Protein AF-A0A7J3BF20-F1 (afdb_monomer)

Foldseek 3Di:
DDDDDDDDDDDDDDDDDDDDDDDDDDDDDDDDDDDDDDDDDPPDPDPPDPPDDDDPALPDDPVCVVPPDGDDPVRLVVQAPAVLQLVLLVLLLLLLLLLLLQCCVLVVDPLVLSLLLNVQSVVSVVDRRDPDSDRHSNSVSLVSSCVSHNCVSSVSSCVLAAVLLSVLQSLLLVLLVLLLVLLVLLLLLLLLLLVVLLVFLPQWFFDDDPNDGAAIFIPSLVSNVLNVLSLVLSVLSLVLSLVSLAHLTQLHQAQGDPPDTDSVSSSQLQLRPYHDPGSLCSRLDPVSLLSSLVSLLSNLQSLLVVLVVQQVCCDPVNVFKDFDPVQWDADPVDRPDTHNVLSVVSNVLNVVSVVLSVVQVVLSPPDDTGDDSSCVCSSVSSVVSSVSSSSSSVSSSCRSVVMDGPSVSRQVVVQLDQNLLQVQLVLCCVVVVDDSVVSSQLSVQLSVVQVVVSHYPLPDQLVRNQVSSCVSPPPDGDDSVSSNVSNVCSGSSNVLCPQPPQSGRRSVNSVVVSVVSVVSSVVSNVSSVVSVVSSVVSNVVSVVSSCVSNVVD

Sequence (553 aa):
MRSGHLQPDRQSGNQHRRYAQQPYGHHHCGQHGRRCEGFHRIDELGFRSPERRGAEGVKDGIYRSRLGKGLERESAEFISSLQVDKELLRYEIESSKAHTVMLASQGIISRKQASALLKALSEVEGRPVPAEGFEDVHEYVESVVTRSTSEDIGGRLHTARSRNDQVATITRMACRDRLLRLCELNLNLSKLLIGLSKKHARTPLLAYTHLQRGQVQTLGHHLQSYAQPLLRDAQRLIQCYDMTNRSPLGASAIAGSTVEVDRRMTARLLGFDKVLLNCEDSVESRDFAAEAIFVQTLMLTELSRVAEDLILWSTSEFGYFELPDSLASPSSAMPHKKNPDVLELVRAAAPSQMAKLVHVLSILKALPSGYNRDLQPIKEVLYRSFDTSEQVLHIMIRCFSEGVFNEAEMRRKLESSEVFALPLAEWLVRMKDIPFRKAHAIAGRISAKLASKSASLSSLNPAQLADLIAETRPGFSIEPTQARELSSALNCDSVLQSTLTEGGPSAAEVLRTSRHLQLEANQLLTQSRVRRAHLNRAARALNKELKALVDVG

Radius of gyration: 34.22 Å; Cα contacts (8 Å, |Δi|>4): 716; chains: 1; bounding box: 85×78×102 Å

pLDDT: mean 87.58, std 20.62, range [26.16, 98.88]

Solvent-accessible surface area (backbone atoms only — not comparable to full-atom values): 30751 Å² total; per-residue (Å²): 132,85,89,82,88,84,83,85,90,82,88,87,84,90,82,91,82,85,86,76,88,82,80,92,77,89,79,91,80,84,89,82,91,76,89,78,86,84,83,85,80,95,80,82,78,87,76,73,74,78,77,87,68,81,85,74,61,64,78,72,54,89,87,46,75,87,53,97,63,60,68,54,67,70,60,48,62,70,72,36,44,33,84,62,33,57,81,41,45,71,41,51,46,52,52,50,50,34,47,43,54,42,36,35,74,62,63,76,37,52,55,56,51,36,22,49,52,51,54,26,50,54,53,53,76,77,49,83,79,71,92,67,94,47,51,32,48,67,57,46,51,52,54,50,27,24,72,68,62,32,66,80,56,32,57,53,74,48,64,56,51,30,70,42,5,49,55,41,32,33,51,32,54,53,49,36,54,49,34,50,51,48,30,52,50,45,46,51,41,27,50,50,32,40,52,50,15,56,76,25,18,76,40,52,26,65,34,68,54,96,88,36,87,51,38,82,34,13,47,8,35,55,33,44,67,60,22,52,57,41,52,54,43,35,53,48,35,54,53,45,30,68,66,27,38,45,24,16,49,56,10,10,68,38,85,36,51,95,58,86,71,61,45,66,57,35,17,46,35,71,41,24,84,38,63,49,87,50,27,36,58,22,31,43,66,54,63,55,54,49,50,50,38,44,53,50,27,55,48,33,46,54,49,19,54,53,26,51,53,50,52,53,22,49,32,89,90,56,44,34,33,45,76,39,74,96,56,41,42,75,45,98,87,42,89,86,43,76,37,58,56,58,38,55,50,40,35,54,46,20,63,56,38,44,50,50,37,53,49,46,51,57,58,62,54,87,61,71,90,46,73,58,78,77,59,59,64,48,58,53,54,49,52,57,46,50,55,54,52,51,51,43,49,53,51,53,40,48,49,69,73,66,30,44,71,35,63,68,49,30,38,53,57,42,70,74,38,68,47,52,39,59,61,50,15,54,47,40,26,72,77,64,74,41,61,58,73,59,24,43,55,40,29,52,52,49,51,56,56,28,59,78,66,81,50,45,76,67,74,47,51,36,65,59,49,29,50,52,48,25,71,65,36,80,98,44,78,62,53,77,66,53,21,44,51,49,49,66,44,50,41,72,69,44,46,36,68,67,39,75,54,90,84,30,36,11,44,68,37,27,46,51,50,42,52,52,55,51,50,50,52,50,52,53,49,47,55,46,50,52,53,52,51,46,38,53,50,14,50,52,51,38,55,50,55,50,48,66,34,43,80,75,88

Nearest PDB structures (foldseek):
  9ggj-assembly2_H  TM=9.346E-01  e=4.171E-31  Arabidopsis thaliana
  6iga-assembly1_A  TM=9.340E-01  e=3.503E-31  Mycobacterium tuberculosis H37Rv
  9ggi-assembly1_A  TM=9.402E-01  e=1.138E-30  Arabidopsis thaliana
  9ggj-assembly2_E  TM=9.369E-01  e=1.355E-30  Arabidopsis thaliana
  6ien-assembly1_C  TM=9.597E-01  e=5.115E-28  Mycobacterium tuberculosis H37Rv

Mean predicted aligned error: 9.61 Å

Secondary structure (DSSP, 8-state):
------PPP----------PPPPPPP----------------------PPP-----PPP--GGGTT-SSPPPHHHHHHH--HHHHGGGHHHHHHHHHHHHHHHHHTTSS-HHHHHHHHHHHHHHHTSPPPSSS-SSHHHHHHHHHHHHS-HHHHHGGGTT--HHHHHHHHHHHHHHHHHHHHHHHHHHHHHHHHHHHHHTTT-EEEEEETTEEEEEEEHHHHHHHHHHHHHHHHHHHHHHHHHH-EE-TT-TTTT--SS---HHHHHHHTT-SEE-SSHHHHHH--HHHHHHHHHHHHHHHHHHHHHHHHHHHTSTTT--EE--GGG-EE-SS-TT-EE-HHHHHHHHHHHHHHHHHHHHHHHHTTPPSS--GGGTTHHHHHHHHHHHHHHHHHHHHHHHHH-EE-HHHHHHHHHTSSTTHHHHHHHHHHHH---HHHHHHHHHHHHHHHHTTT--GGG--HHHHHHHHHHHSTT----HHHHHHHHHHSSHHHHHHH--STT-SSHHHHHHHHHHHHHHHHHHHHHHHHHHHHHHHHHHHHHHHHHHHHTT-

Structure (mmCIF, N/CA/C/O backbone):
data_AF-A0A7J3BF20-F1
#
_entry.id   AF-A0A7J3BF20-F1
#
loop_
_atom_site.group_PDB
_atom_site.id
_atom_site.type_symbol
_atom_site.label_atom_id
_atom_site.label_alt_id
_atom_site.label_comp_id
_atom_site.label_asym_id
_atom_site.label_entity_id
_atom_site.label_seq_id
_atom_site.pdbx_PDB_ins_code
_atom_site.Cartn_x
_atom_site.Cartn_y
_atom_site.Cartn_z
_atom_site.occupancy
_atom_site.B_iso_or_equiv
_atom_site.auth_seq_id
_atom_site.auth_comp_id
_atom_site.auth_asym_id
_atom_site.auth_atom_id
_atom_site.pdbx_PDB_model_num
ATOM 1 N N . MET A 1 1 ? -26.740 -51.610 2.875 1.00 34.56 1 MET A N 1
ATOM 2 C CA . MET A 1 1 ?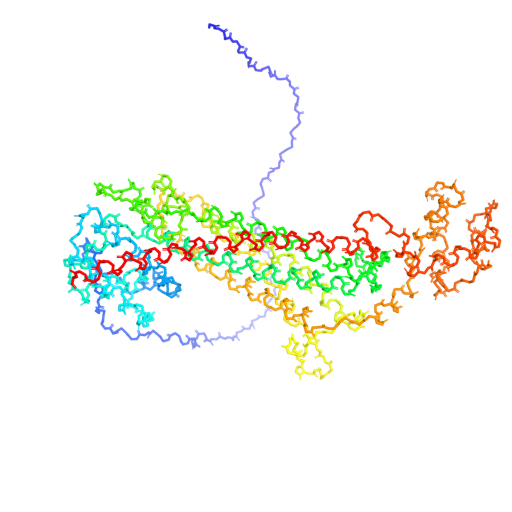 -26.322 -52.999 3.157 1.00 34.56 1 MET A CA 1
ATOM 3 C C . MET A 1 1 ? -25.007 -53.268 2.436 1.00 34.56 1 MET A C 1
ATOM 5 O O . MET A 1 1 ? -24.978 -53.058 1.236 1.00 34.56 1 MET A O 1
ATOM 9 N N . ARG A 1 2 ? -23.991 -53.696 3.208 1.00 33.03 2 ARG A N 1
ATOM 10 C CA . ARG A 1 2 ? -22.740 -54.427 2.875 1.00 33.03 2 ARG A CA 1
ATOM 11 C C . ARG A 1 2 ? -21.815 -53.830 1.791 1.00 33.03 2 ARG A C 1
ATOM 13 O O . ARG A 1 2 ? -22.200 -53.782 0.637 1.00 33.03 2 ARG A O 1
ATOM 20 N N . SER A 1 3 ? -20.651 -53.235 2.085 1.00 31.47 3 SER A N 1
ATOM 21 C CA . SER A 1 3 ? -19.420 -53.671 2.800 1.00 31.47 3 SER A CA 1
ATOM 22 C C . SER A 1 3 ? -18.501 -54.609 2.001 1.00 31.47 3 SER A C 1
ATOM 24 O O . SER A 1 3 ? -18.922 -55.700 1.633 1.00 31.47 3 SER A O 1
ATOM 26 N N . GLY A 1 4 ? -17.227 -54.221 1.868 1.00 28.42 4 GLY A N 1
ATOM 27 C CA . GLY A 1 4 ? -16.095 -55.060 1.440 1.00 28.42 4 GLY A CA 1
ATOM 28 C C . GLY A 1 4 ? -14.889 -54.176 1.093 1.00 28.42 4 GLY A C 1
ATOM 29 O O . GLY A 1 4 ? -14.827 -53.642 -0.003 1.00 28.42 4 GLY A O 1
ATOM 30 N N . HIS A 1 5 ? -14.107 -53.700 2.067 1.00 32.66 5 HIS A N 1
ATOM 31 C CA . HIS A 1 5 ? -12.886 -54.326 2.605 1.00 32.66 5 HIS A CA 1
ATOM 32 C C . HIS A 1 5 ? -11.865 -54.766 1.547 1.00 32.66 5 HIS A C 1
ATOM 34 O O . HIS A 1 5 ? -12.014 -55.813 0.930 1.00 32.66 5 HIS A O 1
ATOM 40 N N . LEU A 1 6 ? -10.771 -54.006 1.452 1.00 30.11 6 LEU A N 1
ATOM 41 C CA . LEU A 1 6 ? -9.477 -54.474 0.965 1.00 30.11 6 LEU A CA 1
ATOM 42 C C . LEU A 1 6 ? -8.414 -54.050 1.987 1.00 30.11 6 LEU A C 1
ATOM 44 O O . LEU A 1 6 ? -8.177 -52.861 2.196 1.00 30.11 6 LEU A O 1
ATOM 48 N N . GLN A 1 7 ? -7.827 -55.041 2.656 1.00 32.84 7 GLN A N 1
ATOM 49 C CA . GLN A 1 7 ? -6.524 -54.939 3.312 1.00 32.84 7 GLN A CA 1
ATOM 50 C C . GLN A 1 7 ? -5.457 -55.586 2.407 1.00 32.84 7 GLN A C 1
ATOM 52 O O . GLN A 1 7 ? -5.814 -56.406 1.561 1.00 32.84 7 GLN A O 1
ATOM 57 N N . PRO A 1 8 ? -4.175 -55.203 2.555 1.00 37.91 8 PRO A N 1
ATOM 58 C CA . PRO A 1 8 ? -3.136 -55.459 1.565 1.00 37.91 8 PRO A CA 1
ATOM 59 C C . PRO A 1 8 ? -2.262 -56.675 1.898 1.00 37.91 8 PRO A C 1
ATOM 61 O O . PRO A 1 8 ? -1.970 -56.945 3.065 1.00 37.91 8 PRO A O 1
ATOM 64 N N . ASP A 1 9 ? -1.768 -57.333 0.850 1.00 31.70 9 ASP A N 1
ATOM 65 C CA . ASP A 1 9 ? -0.755 -58.383 0.939 1.00 31.70 9 ASP A CA 1
ATOM 66 C C . ASP A 1 9 ? 0.664 -57.813 1.084 1.00 31.70 9 ASP A C 1
ATOM 68 O O . ASP A 1 9 ? 1.033 -56.795 0.488 1.00 31.70 9 ASP A O 1
ATOM 72 N N . ARG A 1 10 ? 1.462 -58.495 1.909 1.00 30.27 10 ARG A N 1
ATOM 73 C CA . ARG A 1 10 ? 2.873 -58.220 2.214 1.00 30.27 10 ARG A CA 1
ATOM 74 C C . ARG A 1 10 ? 3.787 -59.264 1.564 1.00 30.27 10 ARG A C 1
ATOM 76 O O . ARG A 1 10 ? 3.405 -60.414 1.415 1.00 30.27 10 ARG A O 1
ATOM 83 N N . GLN A 1 11 ? 5.057 -58.849 1.457 1.00 29.44 11 GLN A N 1
ATOM 84 C CA . GLN A 1 11 ? 6.307 -59.602 1.218 1.00 29.44 11 GLN A CA 1
ATOM 85 C C . GLN A 1 11 ? 6.706 -59.684 -0.268 1.00 29.44 11 GLN A C 1
ATOM 87 O O . GLN A 1 11 ? 5.883 -59.985 -1.112 1.00 29.44 11 GLN A O 1
ATOM 92 N N . SER A 1 12 ? 7.938 -59.383 -0.693 1.00 29.14 12 SER A N 1
ATOM 93 C CA . SER A 1 12 ? 9.248 -59.339 -0.019 1.00 29.14 12 SER A CA 1
ATOM 94 C C . SER A 1 12 ? 10.273 -58.566 -0.871 1.00 29.14 12 SER A C 1
ATOM 96 O O . SER A 1 12 ? 10.207 -58.649 -2.094 1.00 29.14 12 SER A O 1
ATOM 98 N N . GLY A 1 13 ? 11.280 -57.922 -0.259 1.00 26.16 13 GLY A N 1
ATOM 99 C CA . GLY A 1 13 ? 12.490 -57.497 -0.986 1.00 26.16 13 GLY A CA 1
ATOM 100 C C . GLY A 1 13 ? 13.313 -56.382 -0.332 1.00 26.16 13 GLY A C 1
ATOM 101 O O . GLY A 1 13 ? 13.150 -55.215 -0.659 1.00 26.16 13 GLY A O 1
ATOM 102 N N . ASN A 1 14 ? 14.207 -56.760 0.584 1.00 29.16 14 ASN A N 1
ATOM 103 C CA . ASN A 1 14 ? 15.192 -55.931 1.292 1.00 29.16 14 ASN A CA 1
ATOM 104 C C . ASN A 1 14 ? 16.094 -55.062 0.392 1.00 29.16 14 ASN A C 1
ATOM 106 O O . ASN A 1 14 ? 16.781 -55.623 -0.453 1.00 29.16 14 ASN A O 1
ATOM 110 N N . GLN A 1 15 ? 16.277 -53.778 0.740 1.00 30.53 15 GLN A N 1
ATOM 111 C CA . GLN A 1 15 ? 17.602 -53.129 0.822 1.00 30.53 15 GLN A CA 1
ATOM 112 C C . GLN A 1 15 ? 17.595 -52.038 1.914 1.00 30.53 15 GLN A C 1
ATOM 114 O O . GLN A 1 15 ? 16.950 -51.000 1.797 1.00 30.53 15 GLN A O 1
ATOM 119 N N . HIS A 1 16 ? 18.320 -52.293 3.006 1.00 29.50 16 HIS A N 1
ATOM 120 C CA . HIS A 1 16 ? 18.539 -51.365 4.115 1.00 29.50 16 HIS A CA 1
ATOM 121 C C . HIS A 1 16 ? 19.666 -50.364 3.797 1.00 29.50 16 HIS A C 1
ATOM 123 O O . HIS A 1 16 ? 20.797 -50.771 3.540 1.00 29.50 16 HIS A O 1
ATOM 129 N N . ARG A 1 17 ? 19.411 -49.059 3.962 1.00 31.83 17 ARG A N 1
ATOM 130 C CA . ARG A 1 17 ? 20.439 -48.064 4.321 1.00 31.83 17 ARG A CA 1
ATOM 131 C C . ARG A 1 17 ? 19.953 -47.256 5.524 1.00 31.83 17 ARG A C 1
ATOM 133 O O . ARG A 1 17 ? 18.990 -46.503 5.435 1.00 31.83 17 ARG A O 1
ATOM 140 N N . ARG A 1 18 ? 20.613 -47.473 6.665 1.00 30.19 18 ARG A N 1
ATOM 141 C CA . ARG A 1 18 ? 20.459 -46.719 7.916 1.00 30.19 18 ARG A CA 1
ATOM 142 C C . ARG A 1 18 ? 21.326 -45.458 7.834 1.00 30.19 18 ARG A C 1
ATOM 144 O O . ARG A 1 18 ? 22.529 -45.587 7.636 1.00 30.19 18 ARG A O 1
ATOM 151 N N . TYR A 1 19 ? 20.747 -44.276 8.040 1.00 29.45 19 TYR A N 1
ATOM 152 C CA . TYR A 1 19 ? 21.499 -43.093 8.468 1.00 29.45 19 TYR A CA 1
ATOM 153 C C . TYR A 1 19 ? 21.363 -42.983 9.986 1.00 29.45 19 TYR A C 1
ATOM 155 O O . TYR A 1 19 ? 20.280 -42.731 10.512 1.00 29.45 19 TYR A O 1
ATOM 163 N N . ALA A 1 20 ? 22.462 -43.283 10.673 1.00 30.45 20 ALA A N 1
ATOM 164 C CA . ALA A 1 20 ? 22.591 -43.214 12.118 1.00 30.45 20 ALA A CA 1
ATOM 165 C C . ALA A 1 20 ? 22.937 -41.786 12.564 1.00 30.45 20 ALA A C 1
ATOM 167 O O . ALA A 1 20 ? 23.693 -41.074 11.904 1.00 30.45 20 ALA A O 1
ATOM 168 N N . GLN A 1 21 ? 22.370 -41.418 13.708 1.00 30.06 21 GLN A N 1
ATOM 169 C CA . GLN A 1 21 ? 22.654 -40.224 14.496 1.00 30.06 21 GLN A CA 1
ATOM 170 C C . GLN A 1 21 ? 24.138 -40.197 14.908 1.00 30.06 21 GLN A C 1
ATOM 172 O O . GLN A 1 21 ? 24.666 -41.209 15.368 1.00 30.06 21 GLN A O 1
ATOM 177 N N . GLN A 1 22 ? 24.807 -39.052 14.751 1.00 28.53 22 GLN A N 1
ATOM 178 C CA . GLN A 1 22 ? 26.164 -38.834 15.264 1.00 28.53 22 GLN A CA 1
ATOM 179 C C . GLN A 1 22 ? 26.121 -38.199 16.666 1.00 28.53 22 GLN A C 1
ATOM 181 O O . GLN A 1 22 ? 25.379 -37.234 16.858 1.00 28.53 22 GLN A O 1
ATOM 186 N N . PRO A 1 23 ? 26.921 -38.689 17.631 1.00 35.12 23 PRO A N 1
ATOM 187 C CA . PRO A 1 23 ? 27.149 -38.024 18.907 1.00 35.12 23 PRO A CA 1
ATOM 188 C C . PRO A 1 23 ? 28.332 -37.043 18.835 1.00 35.12 23 PRO A C 1
ATOM 190 O O . PRO A 1 23 ? 29.306 -37.258 18.113 1.00 35.12 23 PRO A O 1
ATOM 193 N N . TYR A 1 24 ? 28.241 -35.972 19.625 1.00 29.48 24 TYR A N 1
ATOM 194 C CA . TYR A 1 24 ? 29.284 -34.967 19.828 1.00 29.48 24 TYR A CA 1
ATOM 195 C C . TYR A 1 24 ? 30.567 -35.594 20.399 1.00 29.48 24 TYR A C 1
ATOM 197 O O . TYR A 1 24 ? 30.562 -36.150 21.497 1.00 29.48 24 TYR A O 1
ATOM 205 N N . GLY A 1 25 ? 31.670 -35.476 19.657 1.00 28.27 25 GLY A N 1
ATOM 206 C CA . GLY A 1 25 ? 33.014 -35.842 20.095 1.00 28.27 25 GLY A CA 1
ATOM 207 C C . GLY A 1 25 ? 33.790 -34.625 20.598 1.00 28.27 25 GLY A C 1
ATOM 208 O O . GLY A 1 25 ? 34.007 -33.667 19.859 1.00 28.27 25 GLY A O 1
ATOM 209 N N . HIS A 1 26 ? 34.222 -34.687 21.857 1.00 31.30 26 HIS A N 1
ATOM 210 C CA . HIS A 1 26 ? 35.241 -33.817 22.436 1.00 31.30 26 HIS A CA 1
ATOM 211 C C . HIS A 1 26 ? 36.585 -34.002 21.714 1.00 31.30 26 HIS A C 1
ATOM 213 O O . HIS A 1 26 ? 37.108 -35.114 21.665 1.00 31.30 26 HIS A O 1
ATOM 219 N N . HIS A 1 27 ? 37.193 -32.908 21.252 1.00 30.88 27 HIS A N 1
ATOM 220 C CA . HIS A 1 27 ? 38.611 -32.877 20.898 1.00 30.88 27 HIS A CA 1
ATOM 221 C C . HIS A 1 27 ? 39.378 -31.945 21.838 1.00 30.88 27 HIS A C 1
ATOM 223 O O . HIS A 1 27 ? 39.238 -30.726 21.799 1.00 30.88 27 HIS A O 1
ATOM 229 N N . HIS A 1 28 ? 40.217 -32.558 22.674 1.00 29.77 28 HIS A N 1
ATOM 230 C CA . HIS A 1 28 ? 41.386 -31.930 23.272 1.00 29.77 28 HIS A CA 1
ATOM 231 C C . HIS A 1 28 ? 42.498 -31.831 22.218 1.00 29.77 28 HIS A C 1
ATOM 233 O O . HIS A 1 28 ? 42.873 -32.838 21.623 1.00 29.77 28 HIS A O 1
ATOM 239 N N . CYS A 1 29 ? 43.087 -30.646 22.061 1.00 27.86 29 CYS A N 1
ATOM 240 C CA . CYS A 1 29 ? 44.474 -30.494 21.629 1.00 27.86 29 CYS A CA 1
ATOM 241 C C . CYS A 1 29 ? 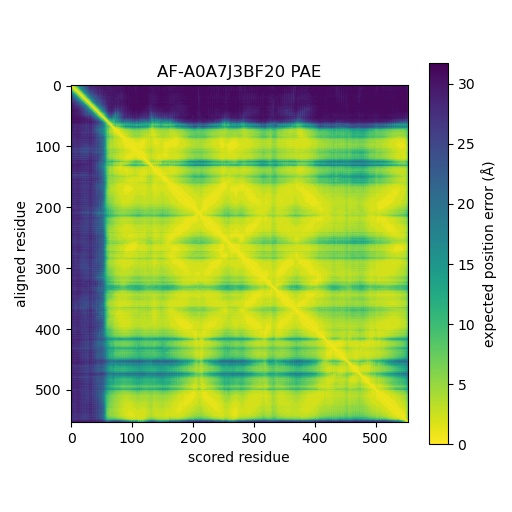45.106 -29.384 22.472 1.00 27.86 29 CYS A C 1
ATOM 243 O O . CYS A 1 29 ? 44.539 -28.302 22.616 1.00 27.86 29 CYS A O 1
ATOM 245 N N . GLY A 1 30 ? 46.230 -29.707 23.106 1.00 28.20 30 GLY A N 1
ATOM 246 C CA . GLY A 1 30 ? 46.908 -28.853 24.067 1.00 28.20 30 GLY A CA 1
ATOM 247 C C . GLY A 1 30 ? 47.963 -27.927 23.464 1.00 28.20 30 GLY A C 1
ATOM 248 O O . GLY A 1 30 ? 48.349 -28.043 22.308 1.00 28.20 30 GLY A O 1
ATOM 249 N N . GLN A 1 31 ? 48.455 -27.078 24.368 1.00 30.92 31 GLN A N 1
ATOM 250 C CA . GLN A 1 31 ? 49.785 -26.467 24.415 1.00 30.92 31 GLN A CA 1
ATOM 251 C C . GLN A 1 31 ? 50.165 -25.459 23.319 1.00 30.92 31 GLN A C 1
ATOM 253 O O . GLN A 1 31 ? 50.866 -25.783 22.374 1.00 30.92 31 GLN A O 1
ATOM 258 N N . HIS A 1 32 ? 49.904 -24.179 23.600 1.00 33.38 32 HIS A N 1
ATOM 259 C CA . HIS A 1 32 ? 50.968 -23.170 23.598 1.00 33.38 32 HIS A CA 1
ATOM 260 C C . HIS A 1 32 ? 50.678 -22.107 24.661 1.00 33.38 32 HIS A C 1
ATOM 262 O O . HIS A 1 32 ? 49.676 -21.399 24.615 1.00 33.38 32 HIS A O 1
ATOM 268 N N . GLY A 1 33 ? 51.558 -22.037 25.659 1.00 33.28 33 GLY A N 1
ATOM 269 C CA . GLY A 1 33 ? 51.492 -21.052 26.725 1.00 33.28 33 GLY A CA 1
ATOM 270 C C . GLY A 1 33 ? 51.975 -19.684 26.260 1.00 33.28 33 GLY A C 1
ATOM 271 O O . GLY A 1 33 ? 53.094 -19.555 25.772 1.00 33.28 33 GLY A O 1
ATOM 272 N N . ARG A 1 34 ? 51.160 -18.659 26.509 1.00 30.39 34 ARG A N 1
ATOM 273 C CA . ARG A 1 34 ? 51.611 -17.333 26.946 1.00 30.39 34 ARG A CA 1
ATOM 274 C C . ARG A 1 34 ? 50.594 -16.813 27.953 1.00 30.39 34 ARG A C 1
ATOM 276 O O . ARG A 1 34 ? 49.415 -16.689 27.640 1.00 30.39 34 ARG A O 1
ATOM 283 N N . ARG A 1 35 ? 51.058 -16.569 29.178 1.00 29.61 35 ARG A N 1
ATOM 284 C CA . ARG A 1 35 ? 50.305 -15.849 30.204 1.00 29.61 35 ARG A CA 1
ATOM 285 C C . ARG A 1 35 ? 50.231 -14.386 29.780 1.00 29.61 35 ARG A C 1
ATOM 287 O O . ARG A 1 35 ? 51.271 -13.754 29.626 1.00 29.61 35 ARG A O 1
ATOM 294 N N . CYS A 1 36 ? 49.022 -13.865 29.631 1.00 26.98 36 CYS A N 1
ATOM 295 C CA . CYS A 1 36 ? 48.754 -12.440 29.748 1.00 26.98 36 CYS A CA 1
ATOM 296 C C . CYS A 1 36 ? 47.857 -12.275 30.974 1.00 26.98 36 CYS A C 1
ATOM 298 O O . CYS A 1 36 ? 46.643 -12.438 30.904 1.00 26.98 36 CYS A O 1
ATOM 300 N N . GLU A 1 37 ? 48.497 -12.044 32.119 1.00 30.73 37 GLU A N 1
ATOM 301 C CA . GLU A 1 37 ? 47.855 -11.461 33.291 1.00 30.73 37 GLU A CA 1
ATOM 302 C C . GLU A 1 37 ? 47.635 -9.975 33.004 1.00 30.73 37 GLU A C 1
ATOM 304 O O . GLU A 1 37 ? 48.563 -9.269 32.612 1.00 30.73 37 GLU A O 1
ATOM 309 N N . GLY A 1 38 ? 46.401 -9.511 33.177 1.00 28.92 38 GLY A N 1
ATOM 310 C CA . GLY A 1 38 ? 46.053 -8.103 33.038 1.00 28.92 38 GLY A CA 1
ATOM 311 C C . GLY A 1 38 ? 44.646 -7.939 32.497 1.00 28.92 38 GLY A C 1
ATOM 312 O O . GLY A 1 38 ? 44.464 -7.955 31.292 1.00 28.92 38 GLY A O 1
ATOM 313 N N . PHE A 1 39 ? 43.667 -7.854 33.397 1.00 26.30 39 PHE A N 1
ATOM 314 C CA . PHE A 1 39 ? 42.615 -6.828 33.435 1.00 26.30 39 PHE A CA 1
ATOM 315 C C . PHE A 1 39 ? 41.615 -7.211 34.536 1.00 26.30 39 PHE A C 1
ATOM 317 O O . PHE A 1 39 ? 40.641 -7.928 34.327 1.00 26.30 39 PHE A O 1
ATOM 324 N N . HIS A 1 40 ? 41.907 -6.738 35.748 1.00 29.06 40 HIS A N 1
ATOM 325 C CA . HIS A 1 40 ? 40.896 -6.526 36.777 1.00 29.06 40 HIS A CA 1
ATOM 326 C C . HIS A 1 40 ? 40.074 -5.271 36.433 1.00 29.06 40 HIS A C 1
ATOM 328 O O . HIS A 1 40 ? 40.626 -4.312 35.896 1.00 29.06 40 HIS A O 1
ATOM 334 N N . ARG A 1 41 ? 38.805 -5.287 36.870 1.00 28.83 41 ARG A N 1
ATOM 335 C CA . ARG A 1 41 ? 37.753 -4.245 36.833 1.00 28.83 41 ARG A CA 1
ATOM 336 C C . ARG A 1 41 ? 36.876 -4.203 35.579 1.00 28.83 41 ARG A C 1
ATOM 338 O O . ARG A 1 41 ? 37.116 -3.446 34.649 1.00 28.83 41 ARG A O 1
ATOM 345 N N . ILE A 1 42 ? 35.769 -4.942 35.657 1.00 29.88 42 ILE A N 1
ATOM 346 C CA . ILE A 1 42 ? 34.485 -4.541 35.069 1.00 29.88 42 ILE A CA 1
ATOM 347 C C . ILE A 1 42 ? 33.592 -4.140 36.250 1.00 29.88 42 ILE A C 1
ATOM 349 O O . ILE A 1 42 ? 32.691 -4.867 36.635 1.00 29.88 42 ILE A O 1
ATOM 353 N N . ASP A 1 43 ? 33.913 -3.009 36.868 1.00 31.78 43 ASP A N 1
ATOM 354 C CA . ASP A 1 43 ? 33.049 -2.305 37.816 1.00 31.78 43 ASP A CA 1
ATOM 355 C C . ASP A 1 43 ? 33.051 -0.852 37.349 1.00 31.78 43 ASP A C 1
ATOM 357 O O . ASP A 1 43 ? 33.923 -0.099 37.758 1.00 31.78 43 ASP A O 1
ATOM 361 N N . GLU A 1 44 ? 32.187 -0.522 36.380 1.00 32.81 44 GLU A N 1
ATOM 362 C CA . GLU A 1 44 ? 31.746 0.839 36.001 1.00 32.81 44 GLU A CA 1
ATOM 363 C C . GLU A 1 44 ? 30.888 0.788 34.714 1.00 32.81 44 GLU A C 1
ATOM 365 O O . GLU A 1 44 ? 31.137 1.456 33.716 1.00 32.81 44 GLU A O 1
ATOM 370 N N . LEU A 1 45 ? 29.821 -0.016 34.722 1.00 28.58 45 LEU A N 1
ATOM 371 C CA . LEU A 1 45 ? 28.634 0.282 33.913 1.00 28.58 45 LEU A CA 1
ATOM 372 C C . LEU A 1 45 ? 27.562 0.720 34.902 1.00 28.58 45 LEU A C 1
ATOM 374 O O . LEU A 1 45 ? 26.960 -0.101 35.587 1.00 28.58 45 LEU A O 1
ATOM 378 N N . GLY A 1 46 ? 27.416 2.037 35.041 1.00 29.27 46 GLY A N 1
ATOM 379 C CA . GLY A 1 46 ? 26.544 2.700 36.004 1.00 29.27 46 GLY A CA 1
ATOM 380 C C . GLY A 1 46 ? 25.058 2.412 35.796 1.00 29.27 46 GLY A C 1
ATOM 381 O O . GLY A 1 46 ? 24.304 3.298 35.404 1.00 29.27 46 GLY A O 1
ATOM 382 N N . PHE A 1 47 ? 24.615 1.211 36.159 1.00 27.09 47 PHE A N 1
ATOM 383 C CA . PHE A 1 47 ? 23.239 0.963 36.567 1.00 27.09 47 PHE A CA 1
ATOM 384 C C . PHE A 1 47 ? 23.062 1.536 37.974 1.00 27.09 47 PHE A C 1
ATOM 386 O O . PHE A 1 47 ? 23.213 0.847 38.980 1.00 27.09 47 PHE A O 1
ATOM 393 N N . ARG A 1 48 ? 22.763 2.837 38.056 1.00 28.72 48 ARG A N 1
ATOM 394 C CA . ARG A 1 48 ? 22.165 3.386 39.275 1.00 28.72 48 ARG A CA 1
ATOM 395 C C . ARG A 1 48 ? 20.778 2.770 39.414 1.00 28.72 48 ARG A C 1
ATOM 397 O O . ARG A 1 48 ? 19.862 3.134 38.681 1.00 28.72 48 ARG A O 1
ATOM 404 N N . SER A 1 49 ? 20.635 1.848 40.356 1.00 27.94 49 SER A N 1
ATOM 405 C CA . SER A 1 49 ? 19.342 1.418 40.880 1.00 27.94 49 SER A CA 1
ATOM 406 C C . SER A 1 49 ? 18.572 2.672 41.312 1.00 27.94 49 SER A C 1
ATOM 408 O O . SER A 1 49 ? 19.102 3.429 42.132 1.00 27.94 49 SER A O 1
ATOM 410 N N . PRO A 1 50 ? 17.369 2.953 40.785 1.00 33.47 50 PRO A N 1
ATOM 411 C CA . PRO A 1 50 ? 16.594 4.072 41.289 1.00 33.47 50 PRO A CA 1
ATOM 412 C C . PRO A 1 50 ? 16.253 3.798 42.756 1.00 33.47 50 PRO A C 1
ATOM 414 O O . PRO A 1 50 ? 15.836 2.697 43.123 1.00 33.47 50 PRO A O 1
ATOM 417 N N . GLU A 1 51 ? 16.489 4.798 43.603 1.00 29.16 51 GLU A N 1
ATOM 418 C CA . GLU A 1 51 ? 16.138 4.771 45.019 1.00 29.16 51 GLU A CA 1
ATOM 419 C C . GLU A 1 51 ? 14.687 4.311 45.195 1.00 29.16 51 GLU A C 1
ATOM 421 O O . GLU A 1 51 ? 13.768 4.838 44.561 1.00 29.16 51 GLU A O 1
ATOM 426 N N . ARG A 1 52 ? 14.490 3.321 46.075 1.00 37.75 52 ARG A N 1
ATOM 427 C CA . ARG A 1 52 ? 13.179 2.816 46.493 1.00 37.75 52 ARG A CA 1
ATOM 428 C C . ARG A 1 52 ? 12.408 3.932 47.203 1.00 37.75 52 ARG A C 1
ATOM 430 O O . ARG A 1 52 ? 12.430 4.025 48.427 1.00 37.75 52 ARG A O 1
ATOM 437 N N . ARG A 1 53 ? 11.715 4.781 46.447 1.00 33.03 53 ARG A N 1
ATOM 438 C CA . ARG A 1 53 ? 10.614 5.585 46.988 1.00 33.03 53 ARG A CA 1
ATOM 439 C C . ARG A 1 53 ? 9.426 4.655 47.206 1.00 33.03 53 ARG A C 1
ATOM 441 O O . ARG A 1 53 ? 9.158 3.801 46.364 1.00 33.03 53 ARG A O 1
ATOM 448 N N . GLY A 1 54 ? 8.790 4.787 48.368 1.00 28.55 54 GLY A N 1
ATOM 449 C CA . GLY A 1 54 ? 7.716 3.919 48.841 1.00 28.55 54 GLY A CA 1
ATOM 450 C C . GLY A 1 54 ? 6.681 3.620 47.760 1.00 28.55 54 GLY A C 1
ATOM 451 O O . GLY A 1 54 ? 6.201 4.519 47.075 1.00 28.55 54 GLY A O 1
ATOM 452 N N . ALA A 1 55 ? 6.379 2.333 47.607 1.00 31.66 55 ALA A N 1
ATOM 453 C CA . ALA A 1 55 ? 5.345 1.835 46.723 1.00 31.66 55 ALA A CA 1
ATOM 454 C C . ALA A 1 55 ? 3.968 2.238 47.269 1.00 31.66 55 ALA A C 1
ATOM 456 O O . ALA A 1 55 ? 3.355 1.502 48.038 1.00 31.66 55 ALA A O 1
ATOM 457 N N . GLU A 1 56 ? 3.475 3.408 46.873 1.00 33.59 56 GLU A N 1
ATOM 458 C CA . GLU A 1 56 ? 2.032 3.603 46.785 1.00 33.59 56 GLU A CA 1
ATOM 459 C C . GLU A 1 56 ? 1.569 2.852 45.535 1.00 33.59 56 GLU A C 1
ATOM 461 O O . GLU A 1 56 ? 1.936 3.197 44.411 1.00 33.59 56 GLU A O 1
ATOM 466 N N . GLY A 1 57 ? 0.852 1.746 45.746 1.00 39.06 57 GLY A N 1
ATOM 467 C CA . GLY A 1 57 ? 0.313 0.928 44.666 1.00 39.06 57 GLY A CA 1
ATOM 468 C C . GLY A 1 57 ? -0.523 1.769 43.703 1.00 39.06 57 GLY A C 1
ATOM 469 O O . GLY A 1 57 ? -1.266 2.660 44.119 1.00 39.06 57 GLY A O 1
ATOM 470 N N . VAL A 1 58 ? -0.403 1.479 42.407 1.00 44.31 58 VAL A N 1
ATOM 471 C CA . VAL A 1 58 ? -1.301 2.023 41.383 1.00 44.31 58 VAL A CA 1
ATOM 472 C C . VAL A 1 58 ? -2.728 1.679 41.813 1.00 44.31 58 VAL A C 1
ATOM 474 O O . VAL A 1 58 ? -3.025 0.503 42.012 1.00 44.31 58 VAL A O 1
ATOM 477 N N . LYS A 1 59 ? -3.576 2.696 42.033 1.00 47.44 59 LYS A N 1
ATOM 478 C CA . LYS A 1 59 ? -4.968 2.506 42.474 1.00 47.44 59 LYS A CA 1
ATOM 479 C C . LYS A 1 59 ? -5.646 1.467 41.584 1.00 47.44 59 LYS A C 1
ATOM 481 O O . LYS A 1 59 ? -5.655 1.626 40.367 1.00 47.44 59 LYS A O 1
ATOM 486 N N . ASP A 1 60 ? -6.203 0.430 42.205 1.00 50.19 60 ASP A N 1
ATOM 487 C CA . ASP A 1 60 ? -6.842 -0.676 41.500 1.00 50.19 60 ASP A CA 1
ATOM 488 C C . ASP A 1 60 ? -7.998 -0.160 40.634 1.00 50.19 60 ASP A C 1
ATOM 490 O O . ASP A 1 60 ? -9.015 0.320 41.139 1.00 50.19 60 ASP A O 1
ATOM 494 N N . GLY A 1 61 ? -7.842 -0.254 39.312 1.00 54.31 61 GLY A N 1
ATOM 495 C CA . GLY A 1 61 ? -8.951 -0.088 38.379 1.00 54.31 61 GLY A CA 1
ATOM 496 C C . GLY A 1 61 ? -10.055 -1.116 38.659 1.00 54.31 61 GLY A C 1
ATOM 497 O O . GLY A 1 61 ? -9.805 -2.179 39.231 1.00 54.31 61 GLY A O 1
ATOM 498 N N . ILE A 1 62 ? -11.282 -0.831 38.206 1.00 53.44 62 ILE A N 1
ATOM 499 C CA . ILE A 1 62 ? -12.523 -1.600 38.468 1.00 53.44 62 ILE A CA 1
ATOM 500 C C . ILE A 1 62 ? -12.368 -3.134 38.301 1.00 53.44 62 ILE A C 1
ATOM 502 O O . ILE A 1 62 ? -13.027 -3.927 38.976 1.00 53.44 62 ILE A O 1
ATOM 506 N N . TYR A 1 63 ? -11.439 -3.573 37.452 1.00 56.94 63 TYR A N 1
ATOM 507 C CA . TYR A 1 63 ? -11.232 -4.962 37.034 1.00 56.94 63 TYR A CA 1
ATOM 508 C C . TYR A 1 63 ? -10.263 -5.747 37.917 1.00 56.94 63 TYR A C 1
ATOM 510 O O . TYR A 1 63 ? -10.198 -6.972 37.816 1.00 56.94 63 TYR A O 1
ATOM 518 N N . ARG A 1 64 ? -9.524 -5.068 38.800 1.00 65.56 64 ARG A N 1
ATOM 519 C CA . ARG A 1 64 ? -8.644 -5.709 39.787 1.00 65.56 64 ARG A CA 1
ATOM 520 C C . ARG A 1 64 ? -9.270 -5.818 41.169 1.00 65.56 64 ARG A C 1
ATOM 522 O O . ARG A 1 64 ? -8.641 -6.367 42.060 1.00 65.56 64 ARG A O 1
ATOM 529 N N . SER A 1 65 ? -10.539 -5.431 41.310 1.00 67.12 65 SER A N 1
ATOM 530 C CA . SER A 1 65 ? -11.329 -5.524 42.548 1.00 67.12 65 SER A CA 1
ATOM 531 C C . SER A 1 65 ? -11.349 -6.915 43.204 1.00 67.12 65 SER A C 1
ATOM 533 O O . SER A 1 65 ? -11.593 -7.025 44.402 1.00 67.12 65 SER A O 1
ATOM 535 N N . ARG A 1 66 ? -11.065 -7.988 42.449 1.00 72.06 66 ARG A N 1
ATOM 536 C CA . ARG A 1 66 ? -10.947 -9.363 42.971 1.00 72.06 66 ARG A CA 1
ATOM 537 C C . ARG A 1 66 ? -9.592 -9.667 43.632 1.00 72.06 66 ARG A C 1
ATOM 539 O O . ARG A 1 66 ? -9.482 -10.651 44.360 1.00 72.06 66 ARG A O 1
ATOM 546 N N . LEU A 1 67 ? -8.538 -8.915 43.323 1.00 77.75 67 LEU A N 1
ATOM 547 C CA . LEU A 1 67 ? -7.172 -9.216 43.752 1.00 77.75 67 LEU A CA 1
ATOM 548 C C . LEU A 1 67 ? -6.856 -8.479 45.059 1.00 77.75 67 LEU A C 1
ATOM 550 O O . LEU A 1 67 ? -7.108 -7.291 45.188 1.00 77.75 67 LEU A O 1
ATOM 554 N N . GLY A 1 68 ? -6.300 -9.193 46.044 1.00 71.06 68 GLY A N 1
ATOM 555 C CA . GLY A 1 68 ? -6.037 -8.638 47.381 1.00 71.06 68 GLY A CA 1
ATOM 556 C C . GLY A 1 68 ? -4.798 -7.738 47.490 1.00 71.06 68 GLY A C 1
ATOM 557 O O . GLY A 1 68 ? -4.565 -7.154 48.544 1.00 71.06 68 GLY A O 1
ATOM 558 N N . LYS A 1 69 ? -3.979 -7.654 46.436 1.00 78.56 69 LYS A N 1
ATOM 559 C CA . LYS A 1 69 ? -2.836 -6.741 46.329 1.00 78.56 69 LYS A CA 1
ATOM 560 C C . LYS A 1 69 ? -2.832 -6.122 44.938 1.00 78.56 69 LYS A C 1
ATOM 562 O O . LYS A 1 69 ? -3.049 -6.839 43.959 1.00 78.56 69 LYS A O 1
ATOM 567 N N . GLY A 1 70 ? -2.530 -4.828 44.878 1.00 76.31 70 GLY A N 1
ATOM 568 C CA . GLY A 1 70 ? -2.275 -4.136 43.622 1.00 76.31 70 GLY A CA 1
ATOM 569 C C . GLY A 1 70 ? -1.085 -4.745 42.882 1.00 76.31 70 GLY A C 1
ATOM 570 O O . GLY A 1 70 ? -0.224 -5.405 43.469 1.00 76.31 70 GLY A O 1
ATOM 571 N N . LEU A 1 71 ? -1.054 -4.533 41.571 1.00 82.38 71 LEU A N 1
ATOM 572 C CA . LEU A 1 71 ? 0.005 -5.056 40.717 1.00 82.38 71 LEU A CA 1
ATOM 573 C C . LEU A 1 71 ? 1.333 -4.346 41.010 1.00 82.38 71 LEU A C 1
ATOM 575 O O . LEU A 1 71 ? 1.371 -3.125 41.179 1.00 82.38 71 LEU A O 1
ATOM 579 N N . GLU A 1 72 ? 2.424 -5.107 41.047 1.00 88.50 72 GLU A N 1
ATOM 580 C CA . GLU A 1 72 ? 3.759 -4.538 41.210 1.00 88.50 72 GLU A CA 1
ATOM 581 C C . GLU A 1 72 ? 4.126 -3.646 40.020 1.00 88.50 72 GLU A C 1
ATOM 583 O O . GLU A 1 72 ? 3.695 -3.879 38.888 1.00 88.50 72 GLU A O 1
ATOM 588 N N . ARG A 1 73 ? 4.952 -2.628 40.277 1.00 87.06 73 ARG A N 1
ATOM 589 C CA . ARG A 1 73 ? 5.330 -1.617 39.283 1.00 87.06 73 ARG A CA 1
ATOM 590 C C . ARG A 1 73 ? 5.909 -2.229 38.004 1.00 87.06 73 ARG A C 1
ATOM 592 O O . ARG A 1 73 ? 5.458 -1.879 36.923 1.00 87.06 73 ARG A O 1
ATOM 599 N N . GLU A 1 74 ? 6.849 -3.162 38.133 1.00 89.19 74 GLU A N 1
ATOM 600 C CA . GLU A 1 74 ? 7.482 -3.833 36.988 1.00 89.19 74 GLU A CA 1
ATOM 601 C C . GLU A 1 74 ? 6.453 -4.590 36.137 1.00 89.19 74 GLU A C 1
ATOM 603 O O . GLU A 1 74 ? 6.441 -4.490 34.913 1.00 89.19 74 GLU A O 1
ATOM 608 N N . SER A 1 75 ? 5.519 -5.286 36.790 1.00 89.25 75 SER A N 1
ATOM 609 C CA . SER A 1 75 ? 4.427 -5.968 36.097 1.00 89.25 75 SER A CA 1
ATOM 610 C C . SER A 1 75 ? 3.484 -4.976 35.409 1.00 89.25 75 SER A C 1
ATOM 612 O O . SER A 1 75 ? 3.030 -5.250 34.302 1.00 89.25 75 SER A O 1
ATOM 614 N N . ALA A 1 76 ? 3.192 -3.829 36.033 1.00 86.69 76 ALA A N 1
ATOM 615 C CA . ALA A 1 76 ? 2.333 -2.790 35.460 1.00 86.69 76 ALA A CA 1
ATOM 616 C C . ALA A 1 76 ? 2.960 -2.146 34.220 1.00 86.69 76 ALA A C 1
ATOM 618 O O . ALA A 1 76 ? 2.272 -1.952 33.218 1.00 86.69 76 ALA A O 1
ATOM 619 N N . GLU A 1 77 ? 4.260 -1.862 34.279 1.00 87.69 77 GLU A N 1
ATOM 620 C CA . GLU A 1 77 ? 5.034 -1.343 33.152 1.00 87.69 77 GLU A CA 1
ATOM 621 C C . GLU A 1 77 ? 5.092 -2.367 32.006 1.00 87.69 77 GLU A C 1
ATOM 623 O O . GLU A 1 77 ? 4.888 -1.996 30.852 1.00 87.69 77 GLU A O 1
ATOM 628 N N . PHE A 1 78 ? 5.272 -3.660 32.308 1.00 89.50 78 PHE A N 1
ATOM 629 C CA . PHE A 1 78 ? 5.378 -4.716 31.295 1.00 89.50 78 PHE A CA 1
ATOM 630 C C . PHE A 1 78 ? 4.082 -4.966 30.507 1.00 89.50 78 PHE A C 1
ATOM 632 O O . PHE A 1 78 ? 4.127 -5.231 29.307 1.00 89.50 78 PHE A O 1
ATOM 639 N N . ILE A 1 79 ? 2.919 -4.900 31.160 1.00 91.31 79 ILE A N 1
ATOM 640 C CA . ILE A 1 79 ? 1.627 -5.180 30.503 1.00 91.31 79 ILE A CA 1
ATOM 641 C C . ILE A 1 79 ? 0.991 -3.947 29.849 1.00 91.31 79 ILE A C 1
ATOM 643 O O . ILE A 1 79 ? -0.025 -4.092 29.153 1.00 91.31 79 ILE A O 1
ATOM 647 N N . SER A 1 80 ? 1.530 -2.751 30.106 1.00 90.88 80 SER A N 1
ATOM 648 C CA . SER A 1 80 ? 0.982 -1.499 29.590 1.00 90.88 80 SER A CA 1
ATOM 649 C C . SER A 1 80 ? 1.140 -1.415 28.070 1.00 90.88 80 SER A C 1
ATOM 651 O O . SER A 1 80 ? 2.199 -1.706 27.519 1.00 90.88 80 SER A O 1
ATOM 653 N N . SER A 1 81 ? 0.089 -0.975 27.375 1.00 92.50 81 SER A N 1
ATOM 654 C CA . SER A 1 81 ? 0.144 -0.608 25.950 1.00 92.50 81 SER A CA 1
ATOM 655 C C . SER A 1 81 ? -0.198 0.851 25.682 1.00 92.50 81 SER A C 1
ATOM 657 O O . SER A 1 81 ? -0.370 1.227 24.523 1.00 92.50 81 SER A O 1
ATOM 659 N N . LEU A 1 82 ? -0.258 1.697 26.714 1.00 91.44 82 LEU A N 1
ATOM 660 C CA . LEU A 1 82 ? -0.686 3.094 26.594 1.00 91.44 82 LEU A CA 1
ATOM 661 C C . LEU A 1 82 ? 0.076 3.872 25.504 1.00 91.44 82 LEU A C 1
ATOM 663 O O . LEU A 1 82 ? -0.529 4.625 24.740 1.00 91.44 82 LEU A O 1
ATOM 667 N N . GLN A 1 83 ? 1.388 3.646 25.377 1.00 89.19 83 GLN A N 1
ATOM 668 C CA . GLN A 1 83 ? 2.220 4.325 24.376 1.00 89.19 83 GLN A CA 1
ATOM 669 C C . GLN A 1 83 ? 1.848 3.991 22.930 1.00 89.19 83 GLN A C 1
ATOM 671 O O . GLN A 1 83 ? 1.991 4.846 22.057 1.00 89.19 83 GLN A O 1
ATOM 676 N N . VAL A 1 84 ? 1.359 2.776 22.684 1.00 87.94 84 VAL A N 1
ATOM 677 C CA . VAL A 1 84 ? 0.869 2.335 21.371 1.00 87.94 84 VAL A CA 1
ATOM 678 C C . VAL A 1 84 ? -0.591 2.752 21.192 1.00 87.94 84 VAL A C 1
ATOM 680 O O . VAL A 1 84 ? -0.988 3.228 20.131 1.00 87.94 84 VAL A O 1
ATOM 683 N N . ASP A 1 85 ? -1.394 2.617 22.246 1.00 90.94 85 ASP A N 1
ATOM 684 C CA . ASP A 1 85 ? -2.845 2.792 22.194 1.00 90.94 85 ASP A CA 1
ATOM 685 C C . ASP A 1 85 ? -3.295 4.254 22.150 1.00 90.94 85 ASP A C 1
ATOM 687 O O . ASP A 1 85 ? -4.432 4.525 21.760 1.00 90.94 85 ASP A O 1
ATOM 691 N N . LYS A 1 86 ? -2.418 5.218 22.459 1.00 89.94 86 LYS A N 1
ATOM 692 C CA . LYS A 1 86 ? -2.719 6.650 22.282 1.00 89.94 86 LYS A CA 1
ATOM 693 C C . LYS A 1 86 ? -3.117 6.999 20.841 1.00 89.94 86 LYS A C 1
ATOM 695 O O . LYS A 1 86 ? -3.984 7.846 20.639 1.00 89.94 86 LYS A O 1
ATOM 700 N N . GLU A 1 87 ? -2.569 6.288 19.851 1.00 88.31 87 GLU A N 1
ATOM 701 C CA . GLU A 1 87 ? -2.933 6.421 18.430 1.00 88.31 87 GLU A CA 1
ATOM 702 C C . GLU A 1 87 ? -4.387 5.995 18.149 1.00 88.31 87 GLU A C 1
ATOM 704 O O . GLU A 1 87 ? -4.975 6.357 17.125 1.00 88.31 87 GLU A O 1
ATOM 709 N N . LEU A 1 88 ? -4.994 5.233 19.066 1.00 93.50 88 LEU A N 1
ATOM 710 C CA . LEU A 1 88 ? -6.352 4.713 18.954 1.00 93.50 88 LEU A CA 1
ATOM 711 C C . LEU A 1 88 ? -7.401 5.536 19.698 1.00 93.50 88 LEU A C 1
ATOM 713 O O . LEU A 1 88 ? -8.588 5.227 19.573 1.00 93.50 88 LEU A O 1
ATOM 717 N N . LEU A 1 89 ? -7.008 6.591 20.419 1.00 95.00 89 LEU A N 1
ATOM 718 C CA . LEU A 1 89 ? -7.924 7.368 21.258 1.00 95.00 89 LEU A CA 1
ATOM 719 C C . LEU A 1 89 ? -9.159 7.851 20.487 1.00 95.00 89 LEU A C 1
ATOM 721 O O . LEU A 1 89 ? -10.280 7.731 20.978 1.00 95.00 89 LEU A O 1
ATOM 725 N N . ARG A 1 90 ? -8.981 8.340 19.251 1.00 95.38 90 ARG A N 1
ATOM 726 C CA . ARG A 1 90 ? -10.118 8.796 18.431 1.00 95.38 90 ARG A CA 1
ATOM 727 C C . ARG A 1 90 ? -11.138 7.682 18.186 1.00 95.38 90 ARG A C 1
ATOM 729 O O . ARG A 1 90 ? -12.338 7.905 18.293 1.00 95.38 90 ARG A O 1
ATOM 736 N N . TYR A 1 91 ? -10.657 6.472 17.908 1.00 97.38 91 TYR A N 1
ATOM 737 C CA . TYR A 1 91 ? -11.494 5.315 17.607 1.00 97.38 91 TYR A CA 1
ATOM 738 C C . TYR A 1 91 ? -12.178 4.783 18.861 1.00 97.38 91 TYR A C 1
ATOM 740 O O . TYR A 1 91 ? -13.329 4.360 18.807 1.00 97.38 91 TYR A O 1
ATOM 748 N N . GLU A 1 92 ? -11.485 4.850 19.994 1.00 97.19 92 GLU A N 1
ATOM 749 C CA . GLU A 1 92 ? -12.025 4.522 21.309 1.00 97.19 92 GLU A CA 1
ATOM 750 C C . GLU A 1 92 ? -13.186 5.444 21.702 1.00 97.19 92 GLU A C 1
ATOM 752 O O . GLU A 1 92 ? -14.242 4.974 22.142 1.00 97.19 92 GLU A O 1
ATOM 757 N N . ILE A 1 93 ? -13.030 6.750 21.477 1.00 97.06 93 ILE A N 1
ATOM 758 C CA . ILE A 1 93 ? -14.076 7.745 21.729 1.00 97.06 93 ILE A CA 1
ATOM 759 C C . ILE A 1 93 ? -15.263 7.529 20.781 1.00 97.06 93 ILE A C 1
ATOM 761 O O . ILE A 1 93 ? -16.403 7.476 21.241 1.00 97.06 93 ILE A O 1
ATOM 765 N N . GLU A 1 94 ? -15.028 7.364 19.477 1.00 97.75 94 GLU A N 1
ATOM 766 C CA . GLU A 1 94 ? -16.091 7.113 18.489 1.00 97.75 94 GLU A CA 1
ATOM 767 C C . GLU A 1 94 ? -16.870 5.823 18.787 1.00 97.75 94 GLU A C 1
ATOM 769 O O . GLU A 1 94 ? -18.105 5.832 18.804 1.00 97.75 94 GLU A O 1
ATOM 774 N N . SER A 1 95 ? -16.159 4.732 19.085 1.00 98.19 95 SER A N 1
ATOM 775 C CA . SER A 1 95 ? -16.742 3.445 19.482 1.00 98.19 95 SER A CA 1
ATOM 776 C C . SER A 1 95 ? -17.594 3.584 20.746 1.00 98.19 95 SER A C 1
ATOM 778 O O . SER A 1 95 ? -18.727 3.101 20.801 1.00 98.19 95 SER A O 1
ATOM 780 N N . SER A 1 96 ? -17.103 4.324 21.744 1.00 98.25 96 SER A N 1
ATOM 781 C CA . SER A 1 96 ? -17.828 4.579 22.994 1.00 98.25 96 SER A CA 1
ATOM 782 C C . SER A 1 96 ? -19.048 5.484 22.814 1.00 98.25 96 SER A C 1
ATOM 784 O O . SER A 1 96 ? -20.093 5.227 23.419 1.00 98.25 96 SER A O 1
ATOM 786 N N . LYS A 1 97 ? -18.969 6.487 21.933 1.00 98.12 97 LYS A N 1
ATOM 787 C CA . LYS A 1 97 ? -20.107 7.327 21.526 1.00 98.12 97 LYS A CA 1
ATOM 788 C C . LYS A 1 97 ? -21.199 6.471 20.868 1.00 98.12 97 LYS A C 1
ATOM 790 O O . LYS A 1 97 ? -22.357 6.539 21.280 1.00 98.12 97 LYS A O 1
ATOM 795 N N . ALA A 1 98 ? -20.841 5.610 19.912 1.00 98.56 98 ALA A N 1
ATOM 796 C CA . ALA A 1 98 ? -21.795 4.713 19.250 1.00 98.56 98 ALA A CA 1
ATOM 797 C C . ALA A 1 98 ? -22.408 3.676 20.207 1.00 98.56 98 ALA A C 1
ATOM 799 O O . ALA A 1 98 ? -23.610 3.414 20.138 1.00 98.56 98 ALA A O 1
ATOM 800 N N . HIS A 1 99 ? -21.609 3.121 21.125 1.00 98.56 99 HIS A N 1
ATOM 801 C CA . HIS A 1 99 ? -22.096 2.207 22.163 1.00 98.56 99 HIS A CA 1
ATOM 802 C C . HIS A 1 99 ? -23.109 2.894 23.085 1.00 98.56 99 HIS A C 1
ATOM 804 O O . HIS A 1 99 ? -24.197 2.371 23.297 1.00 98.56 99 HIS A O 1
ATOM 810 N N . THR A 1 100 ? -22.805 4.109 23.549 1.00 98.31 100 THR A N 1
ATOM 811 C CA . THR A 1 100 ? -23.704 4.910 24.402 1.00 98.31 100 THR A CA 1
ATOM 812 C C . THR A 1 100 ? -25.042 5.196 23.715 1.00 98.31 100 THR A C 1
ATOM 814 O O . THR A 1 100 ? -26.100 5.037 24.324 1.00 98.31 100 THR A O 1
ATOM 817 N N . VAL A 1 101 ? -25.009 5.569 22.430 1.00 98.38 101 VAL A N 1
ATOM 818 C CA . VAL A 1 101 ? -26.213 5.785 21.608 1.00 98.38 101 VAL A CA 1
ATOM 819 C C . VAL A 1 101 ? -27.063 4.512 21.518 1.00 98.38 101 VAL A C 1
ATOM 821 O O . VAL A 1 101 ? -28.289 4.577 21.647 1.00 98.38 101 VAL A O 1
ATOM 824 N N . MET A 1 102 ? -26.428 3.352 21.336 1.00 98.44 102 MET A N 1
ATOM 825 C CA . MET A 1 102 ? -27.123 2.064 21.297 1.00 98.44 102 MET A CA 1
ATOM 826 C C . MET A 1 102 ? -27.745 1.709 22.652 1.00 98.44 102 MET A C 1
ATOM 828 O O . MET A 1 102 ? -28.930 1.383 22.688 1.00 98.44 102 MET A O 1
ATOM 832 N N . LEU A 1 103 ? -27.006 1.854 23.758 1.00 98.44 103 LEU A N 1
ATOM 833 C CA . LEU A 1 103 ? -27.532 1.592 25.103 1.00 98.44 103 LEU A CA 1
ATOM 834 C C . LEU A 1 103 ? -28.776 2.443 25.399 1.00 98.44 103 LEU A C 1
ATOM 836 O O . LEU A 1 103 ? -29.760 1.938 25.937 1.00 98.44 103 LEU A O 1
ATOM 840 N N . ALA A 1 104 ? -28.752 3.723 25.018 1.00 98.06 104 ALA A N 1
ATOM 841 C CA . ALA A 1 104 ? -29.893 4.621 25.184 1.00 98.06 104 ALA A CA 1
ATOM 842 C C . ALA A 1 104 ? -31.091 4.208 24.312 1.00 98.06 104 ALA A C 1
ATOM 844 O O . ALA A 1 104 ? -32.236 4.271 24.755 1.00 98.06 104 ALA A O 1
ATOM 845 N N . SER A 1 105 ? -30.831 3.766 23.080 1.00 97.62 105 SER A N 1
ATOM 846 C CA . SER A 1 105 ? -31.876 3.369 22.126 1.00 97.62 105 SER A CA 1
ATOM 847 C C . SER A 1 105 ? -32.551 2.046 22.490 1.00 97.62 105 SER A C 1
ATOM 849 O O . SER A 1 105 ? -33.725 1.866 22.185 1.00 97.62 105 SER A O 1
ATOM 851 N N . GLN A 1 106 ? -31.835 1.149 23.173 1.00 97.81 106 GLN A N 1
ATOM 852 C CA . GLN A 1 106 ? -32.379 -0.089 23.745 1.00 97.81 106 GLN A CA 1
ATOM 853 C C . GLN A 1 106 ? -33.019 0.121 25.131 1.00 97.81 106 GLN A C 1
ATOM 855 O O . GLN A 1 106 ? -33.487 -0.829 25.746 1.00 97.81 106 GLN A O 1
ATOM 860 N N . GLY A 1 107 ? -33.021 1.351 25.665 1.00 97.56 107 GLY A N 1
ATOM 861 C CA . GLY A 1 107 ? -33.555 1.641 27.000 1.00 97.56 107 GLY A CA 1
ATOM 862 C C . GLY A 1 107 ? -32.724 1.075 28.159 1.00 97.56 107 GLY A C 1
ATOM 863 O O . GLY A 1 107 ? -33.184 1.092 29.297 1.00 97.56 107 GLY A O 1
ATOM 864 N N . ILE A 1 108 ? -31.497 0.608 27.896 1.00 98.00 108 ILE A N 1
ATOM 865 C CA . ILE A 1 108 ? -30.575 0.058 28.907 1.00 98.00 108 ILE A CA 1
ATOM 866 C C . ILE A 1 108 ? -30.066 1.168 29.839 1.00 98.00 108 ILE A C 1
ATOM 868 O O . ILE A 1 108 ? -29.830 0.945 31.027 1.00 98.00 108 ILE A O 1
ATOM 872 N N . ILE A 1 109 ? -29.914 2.382 29.304 1.00 97.88 109 ILE A N 1
ATOM 873 C CA . ILE A 1 109 ? -29.635 3.597 30.076 1.00 97.88 109 ILE A CA 1
ATOM 874 C C . ILE A 1 109 ? -30.641 4.689 29.715 1.00 97.88 109 ILE A C 1
ATOM 876 O O . ILE A 1 109 ? -31.125 4.772 28.586 1.00 97.88 109 ILE A O 1
ATOM 880 N N . SER A 1 110 ? -30.936 5.568 30.670 1.00 97.06 110 SER A N 1
ATOM 881 C CA . SER A 1 110 ? -31.792 6.731 30.423 1.00 97.06 110 SER A CA 1
ATOM 882 C C . SER A 1 110 ? -31.115 7.749 29.499 1.00 97.06 110 SER A C 1
ATOM 884 O O . SER A 1 110 ? -29.888 7.863 29.456 1.00 97.06 110 SER A O 1
ATOM 886 N N . ARG A 1 111 ? -31.915 8.581 28.819 1.00 95.88 111 ARG A N 1
ATOM 887 C CA . ARG A 1 111 ? -31.399 9.694 27.998 1.00 95.88 111 ARG A CA 1
ATOM 888 C C . ARG A 1 111 ? -30.504 10.657 28.783 1.00 95.88 111 ARG A C 1
ATOM 890 O O . ARG A 1 111 ? -29.502 11.116 28.250 1.00 95.88 111 ARG A O 1
ATOM 897 N N . LYS A 1 112 ? -30.824 10.917 30.056 1.00 95.62 112 LYS A N 1
ATOM 898 C CA . LYS A 1 112 ? -30.014 11.770 30.939 1.00 95.62 112 LYS A CA 1
ATOM 899 C C . LYS A 1 112 ? -28.635 11.160 31.209 1.00 95.62 112 LYS A C 1
ATOM 901 O O . LYS A 1 112 ? -27.630 11.857 31.106 1.00 95.62 112 LYS A O 1
ATOM 906 N N . GLN A 1 113 ? -28.583 9.857 31.502 1.00 97.19 113 GLN A N 1
ATOM 907 C CA . GLN A 1 113 ? -27.319 9.127 31.671 1.00 97.19 113 GLN A CA 1
ATOM 908 C C . GLN A 1 113 ? -26.504 9.124 30.373 1.00 97.19 113 GLN A C 1
ATOM 910 O O . GLN A 1 113 ? -25.308 9.395 30.403 1.00 97.19 113 GLN A O 1
ATOM 915 N N . ALA A 1 114 ? -27.155 8.896 29.229 1.00 97.44 114 ALA A N 1
ATOM 916 C CA . ALA A 1 114 ? -26.501 8.952 27.926 1.00 97.44 114 ALA A CA 1
ATOM 917 C C . ALA A 1 114 ? -25.920 10.346 27.629 1.00 97.44 114 ALA A C 1
ATOM 919 O O . ALA A 1 114 ? -24.750 10.450 27.279 1.00 97.44 114 ALA A O 1
ATOM 920 N N . SER A 1 115 ? -26.691 11.421 27.831 1.00 96.31 115 SER A N 1
ATOM 921 C CA . SER A 1 115 ? -26.225 12.806 27.647 1.00 96.31 115 SER A CA 1
ATOM 922 C C . SER A 1 115 ? -24.992 13.113 28.505 1.00 96.31 115 SER A C 1
ATOM 924 O O . SER A 1 115 ? -24.006 13.650 27.998 1.00 96.31 115 SER A O 1
ATOM 926 N N . ALA A 1 116 ? -24.993 12.696 29.777 1.00 96.06 116 ALA A N 1
ATOM 927 C CA . ALA A 1 116 ? -23.846 12.859 30.672 1.00 96.06 116 ALA A CA 1
ATOM 928 C C . ALA A 1 116 ? -22.596 12.111 30.171 1.00 96.06 116 ALA A C 1
ATOM 930 O O . ALA A 1 116 ? -21.516 12.699 30.104 1.00 96.06 116 ALA A O 1
ATOM 931 N N . LEU A 1 117 ? -22.744 10.850 29.747 1.00 96.81 117 LEU A N 1
ATOM 932 C CA . LEU A 1 117 ? -21.652 10.061 29.166 1.00 96.81 117 LEU A CA 1
ATOM 933 C C . LEU A 1 117 ? -21.088 10.701 27.889 1.00 96.81 117 LEU A C 1
ATOM 935 O O . LEU A 1 117 ? -19.873 10.776 27.720 1.00 96.81 117 LEU A O 1
ATOM 939 N N . LEU A 1 118 ? -21.949 11.196 26.998 1.00 95.94 118 LEU A N 1
ATOM 940 C CA . LEU A 1 118 ? -21.531 11.827 25.743 1.00 95.94 118 LEU A CA 1
ATOM 941 C C . LEU A 1 118 ? -20.794 13.157 25.966 1.00 95.94 118 LEU A C 1
ATOM 943 O O . LEU A 1 118 ? -19.802 13.427 25.278 1.00 95.94 118 LEU A O 1
ATOM 947 N N . LYS A 1 119 ? -21.242 13.967 26.936 1.00 93.94 119 LYS A N 1
ATOM 948 C CA . LYS A 1 119 ? -20.541 15.191 27.364 1.00 93.94 119 LYS A CA 1
ATOM 949 C C . LYS A 1 119 ? -19.145 14.837 27.893 1.00 93.94 119 LYS A C 1
ATOM 951 O O . LYS A 1 119 ? -18.160 15.378 27.397 1.00 93.94 119 LYS A O 1
ATOM 956 N N . ALA A 1 120 ? -19.043 13.840 28.774 1.00 94.94 120 ALA A N 1
ATOM 957 C CA . ALA A 1 120 ? -17.764 13.387 29.321 1.00 94.94 120 ALA A CA 1
ATOM 958 C C . ALA A 1 120 ? -16.810 12.808 28.259 1.00 94.94 120 ALA A C 1
ATOM 960 O O . ALA A 1 120 ? -15.630 13.144 28.246 1.00 94.94 120 ALA A O 1
ATOM 961 N N . LEU A 1 121 ? -17.309 12.003 27.314 1.00 95.38 121 LEU A N 1
ATOM 962 C CA . LEU A 1 121 ? -16.510 11.490 26.190 1.00 95.38 121 LEU A CA 1
ATOM 963 C C . LEU A 1 121 ? -15.972 12.611 25.286 1.00 95.38 121 LEU A C 1
ATOM 965 O O . LEU A 1 121 ? -14.907 12.459 24.693 1.00 95.38 121 LEU A O 1
ATOM 969 N N . SER A 1 122 ? -16.685 13.734 25.184 1.00 90.88 122 SER A N 1
ATOM 970 C CA . SER A 1 122 ? -16.222 14.906 24.430 1.00 90.88 122 SER A CA 1
ATOM 971 C C . SER A 1 122 ? -15.111 15.666 25.166 1.00 90.88 122 SER A C 1
ATOM 973 O O . SER A 1 122 ? -14.243 16.247 24.524 1.00 90.88 122 SER A O 1
ATOM 975 N N . GLU A 1 123 ? -15.075 15.621 26.503 1.00 88.94 123 GLU A N 1
ATOM 976 C CA . GLU A 1 123 ? -13.961 16.182 27.279 1.00 88.94 123 GLU A CA 1
ATOM 977 C C . GLU A 1 123 ? -12.661 15.396 27.098 1.00 88.94 123 GLU A C 1
ATOM 979 O O . GLU A 1 123 ? -11.586 15.992 27.133 1.00 88.94 123 GLU A O 1
ATOM 984 N N . VAL A 1 124 ? -12.742 14.073 26.910 1.00 89.25 124 VAL A N 1
ATOM 985 C CA . VAL A 1 124 ? -11.569 13.220 26.646 1.00 89.25 124 VAL A CA 1
ATOM 986 C C . VAL A 1 124 ? -10.863 13.663 25.363 1.00 89.25 124 VAL A C 1
ATOM 988 O O . VAL A 1 124 ? -9.641 13.746 25.328 1.00 89.25 124 VAL A O 1
ATOM 991 N N . GLU A 1 125 ? -11.633 13.990 24.325 1.00 81.12 125 GLU A N 1
ATOM 992 C CA . GLU A 1 125 ? -11.131 14.385 23.003 1.00 81.12 125 GLU A CA 1
ATOM 993 C C . GLU A 1 125 ? -10.251 15.648 23.052 1.00 81.12 125 GLU A C 1
ATOM 995 O O . GLU A 1 125 ? -9.339 15.803 22.243 1.00 81.12 125 GLU A O 1
ATOM 1000 N N . GLY A 1 126 ? -10.490 16.530 24.028 1.00 75.31 126 GLY A N 1
ATOM 1001 C CA . GLY A 1 126 ? -9.731 17.765 24.235 1.00 75.31 126 GLY A CA 1
ATOM 1002 C C . GLY A 1 126 ? -8.511 17.638 25.153 1.00 75.31 126 GLY A C 1
ATOM 1003 O O . GLY A 1 126 ? -7.866 18.652 25.425 1.00 75.31 126 GLY A O 1
ATOM 1004 N N . ARG A 1 127 ? -8.196 16.442 25.673 1.00 83.69 127 ARG A N 1
ATOM 1005 C CA . ARG A 1 127 ? -7.113 16.234 26.650 1.00 83.69 127 ARG A CA 1
ATOM 1006 C C . ARG A 1 127 ? -5.958 15.422 26.051 1.00 83.69 127 ARG A C 1
ATOM 1008 O O . ARG A 1 127 ? -6.197 14.452 25.335 1.00 83.69 127 ARG A O 1
ATOM 1015 N N . PRO A 1 128 ? -4.695 15.762 26.370 1.00 84.38 128 PRO A N 1
ATOM 1016 C CA . PRO A 1 128 ? -3.569 14.913 26.008 1.00 84.38 128 PRO A CA 1
ATOM 1017 C C . PRO A 1 128 ? -3.619 13.601 26.800 1.00 84.38 128 PRO A C 1
ATOM 1019 O O . PRO A 1 128 ? -3.911 13.596 28.002 1.00 84.38 128 PRO A O 1
ATOM 1022 N N . VAL A 1 129 ? -3.296 12.492 26.130 1.00 86.38 129 VAL A N 1
ATOM 1023 C CA . VAL A 1 129 ? -3.099 11.200 26.797 1.00 86.38 129 VAL A CA 1
ATOM 1024 C C . VAL A 1 129 ? -1.837 11.297 27.663 1.00 86.38 129 VAL A C 1
ATOM 1026 O O . VAL A 1 129 ? -0.786 11.690 27.147 1.00 86.38 129 VAL A O 1
ATOM 1029 N N . PRO A 1 130 ? -1.908 10.969 28.963 1.00 86.81 130 PRO A N 1
ATOM 1030 C CA . PRO A 1 130 ? -0.743 10.927 29.840 1.00 86.81 130 PRO A CA 1
ATOM 1031 C C . PRO A 1 130 ? 0.330 9.963 29.326 1.00 86.81 130 PRO A C 1
ATOM 1033 O O . PRO A 1 130 ? 0.026 8.982 28.652 1.00 86.81 130 PRO A O 1
ATOM 1036 N N . ALA A 1 131 ? 1.593 10.225 29.667 1.00 79.94 131 ALA A N 1
ATOM 1037 C CA . ALA A 1 131 ? 2.692 9.338 29.286 1.00 79.94 131 ALA A CA 1
ATOM 1038 C C . ALA A 1 131 ? 2.668 8.003 30.055 1.00 79.94 131 ALA A C 1
ATOM 1040 O O . ALA A 1 131 ? 3.064 6.973 29.517 1.00 79.94 131 ALA A O 1
ATOM 1041 N N . GLU A 1 132 ? 2.199 8.018 31.302 1.00 80.06 132 GLU A N 1
ATOM 1042 C CA . GLU A 1 132 ? 2.200 6.875 32.217 1.00 80.06 132 GLU A CA 1
ATOM 1043 C C . GLU A 1 132 ? 0.966 6.929 33.134 1.00 80.06 132 GLU A C 1
ATOM 1045 O O . GLU A 1 132 ? 0.203 7.900 33.119 1.00 80.06 132 GLU A O 1
ATOM 1050 N N . GLY A 1 133 ? 0.788 5.893 33.956 1.00 82.88 133 GLY A N 1
ATOM 1051 C CA . GLY A 1 133 ? -0.242 5.840 35.000 1.00 82.88 133 GLY A CA 1
ATOM 1052 C C . GLY A 1 133 ? -1.544 5.144 34.600 1.00 82.88 133 GLY A C 1
ATOM 1053 O O . GLY A 1 133 ? -2.437 5.044 35.434 1.00 82.88 133 GLY A O 1
ATOM 1054 N N . PHE A 1 134 ? -1.634 4.644 33.365 1.00 87.25 134 PHE A N 1
ATOM 1055 C CA . PHE A 1 134 ? -2.732 3.806 32.876 1.00 87.25 134 PHE A CA 1
ATOM 1056 C C . PHE A 1 134 ? -2.168 2.576 32.154 1.00 87.25 134 PHE A C 1
ATOM 1058 O O . PHE A 1 134 ? -1.129 2.658 31.489 1.00 87.25 134 PHE A O 1
ATOM 1065 N N . GLU A 1 135 ? -2.847 1.438 32.278 1.00 87.81 135 GLU A N 1
ATOM 1066 C CA . GLU A 1 135 ? -2.513 0.205 31.562 1.00 87.81 135 GLU A CA 1
ATOM 1067 C C . GLU A 1 135 ? -2.681 0.411 30.049 1.00 87.81 135 GLU A C 1
ATOM 1069 O O . GLU A 1 135 ? -1.789 0.087 29.266 1.00 87.81 135 GLU A O 1
ATOM 1074 N N . ASP A 1 136 ? -3.797 1.006 29.633 1.00 91.38 136 ASP A N 1
ATOM 1075 C CA . ASP A 1 136 ? -4.132 1.238 28.233 1.00 91.38 136 ASP A CA 1
ATOM 1076 C C . ASP A 1 136 ? -5.014 2.487 28.042 1.00 91.38 136 ASP A C 1
ATOM 1078 O O . ASP A 1 136 ? -5.363 3.206 28.986 1.00 91.38 136 ASP A O 1
ATOM 1082 N N . VAL A 1 137 ? -5.366 2.774 26.785 1.00 92.44 137 VAL A N 1
ATOM 1083 C CA . VAL A 1 137 ? -6.238 3.910 26.455 1.00 92.44 137 VAL A CA 1
ATOM 1084 C C . VAL A 1 137 ? -7.664 3.727 26.989 1.00 92.44 137 VAL A C 1
ATOM 1086 O O . VAL A 1 137 ? -8.330 4.719 27.273 1.00 92.44 137 VAL A O 1
ATOM 1089 N N . HIS A 1 138 ? -8.131 2.487 27.163 1.00 94.31 138 HIS A N 1
ATOM 1090 C CA . HIS A 1 138 ? -9.481 2.194 27.644 1.00 94.31 138 HIS A CA 1
ATOM 1091 C C . HIS A 1 138 ? -9.635 2.613 29.105 1.00 94.31 138 HIS A C 1
ATOM 1093 O O . HIS A 1 138 ? -10.594 3.303 29.454 1.00 94.31 138 HIS A O 1
ATOM 1099 N N . GLU A 1 139 ? -8.664 2.248 29.943 1.00 92.38 139 GLU A N 1
ATOM 1100 C CA . GLU A 1 139 ? -8.616 2.648 31.348 1.00 92.38 139 GLU A CA 1
ATOM 1101 C C . GLU A 1 139 ? -8.504 4.172 31.490 1.00 92.38 139 GLU A C 1
ATOM 1103 O O . GLU A 1 139 ? -9.176 4.776 32.331 1.00 92.38 139 GLU A O 1
ATOM 1108 N N . TYR A 1 140 ? -7.714 4.823 30.628 1.00 93.00 140 TYR A N 1
ATOM 1109 C CA . TYR A 1 140 ? -7.639 6.283 30.594 1.00 93.00 140 TYR A CA 1
ATOM 1110 C C . TYR A 1 140 ? -9.009 6.922 30.312 1.00 93.00 140 TYR A C 1
ATOM 1112 O O . TYR A 1 140 ? -9.445 7.799 31.068 1.00 93.00 140 TYR A O 1
ATOM 1120 N N . VAL A 1 141 ? -9.710 6.472 29.263 1.00 94.38 141 VAL A N 1
ATOM 1121 C CA . VAL A 1 141 ? -11.044 6.987 28.912 1.00 94.38 141 VAL A CA 1
ATOM 1122 C C . VAL A 1 141 ? -12.043 6.737 30.042 1.00 94.38 141 VAL A C 1
ATOM 1124 O O . VAL A 1 141 ? -12.738 7.668 30.449 1.00 94.38 141 VAL A O 1
ATOM 1127 N N . GLU A 1 142 ? -12.082 5.527 30.599 1.00 93.12 142 GLU A N 1
ATOM 1128 C CA . GLU A 1 142 ? -12.958 5.163 31.721 1.00 93.12 142 GLU A CA 1
ATOM 1129 C C . GLU A 1 142 ? -12.710 6.048 32.950 1.00 93.12 142 GLU A C 1
ATOM 1131 O O . GLU A 1 142 ? -13.652 6.559 33.565 1.00 93.12 142 GLU A O 1
ATOM 1136 N N . SER A 1 143 ? -11.440 6.302 33.271 1.00 91.56 143 SER A N 1
ATOM 1137 C CA . SER A 1 143 ? -11.035 7.152 34.389 1.00 91.56 143 SER A CA 1
ATOM 1138 C C . SER A 1 143 ? -11.485 8.603 34.207 1.00 91.56 143 SER A C 1
ATOM 1140 O O . SER A 1 143 ? -11.965 9.237 35.151 1.00 91.56 143 SER A O 1
ATOM 1142 N N . VAL A 1 144 ? -11.351 9.158 32.999 1.00 92.19 144 VAL A N 1
ATOM 1143 C CA . VAL A 1 144 ? -11.838 10.514 32.702 1.00 92.19 144 VAL A CA 1
ATOM 1144 C C . VAL A 1 144 ? -13.364 10.563 32.750 1.00 92.19 144 VAL A C 1
ATOM 1146 O O . VAL A 1 144 ? -13.905 11.420 33.444 1.00 92.19 144 VAL A O 1
ATOM 1149 N N . VAL A 1 145 ? -14.058 9.622 32.103 1.00 94.50 145 VAL A N 1
ATOM 1150 C CA . VAL A 1 145 ? -15.530 9.582 32.068 1.00 94.50 145 VAL A CA 1
ATOM 1151 C C . VAL A 1 145 ? -16.127 9.457 33.470 1.00 94.50 145 VAL A C 1
ATOM 1153 O O . VAL A 1 145 ? -17.070 10.176 33.804 1.00 94.50 145 VAL A O 1
ATOM 1156 N N . THR A 1 146 ? -15.558 8.594 34.310 1.00 93.38 146 THR A N 1
ATOM 1157 C CA . THR A 1 146 ? -16.013 8.396 35.692 1.00 93.38 146 THR A CA 1
ATOM 1158 C C . THR A 1 146 ? -15.818 9.657 36.532 1.00 93.38 146 THR A C 1
ATOM 1160 O O . THR A 1 146 ? -16.728 10.059 37.253 1.00 93.38 146 THR A O 1
ATOM 1163 N N . ARG A 1 147 ? -14.667 10.336 36.398 1.00 92.56 147 ARG A N 1
ATOM 1164 C CA . ARG A 1 147 ? -14.405 11.609 37.097 1.00 92.56 147 ARG A CA 1
ATOM 1165 C C . ARG A 1 147 ? -15.319 12.746 36.643 1.00 92.56 147 ARG A C 1
ATOM 1167 O O . ARG A 1 147 ? -15.683 13.572 37.472 1.00 92.56 147 ARG A O 1
ATOM 1174 N N . SER A 1 148 ? -15.667 12.800 35.359 1.00 92.62 148 SER A N 1
ATOM 1175 C CA . SER A 1 148 ? -16.528 13.854 34.801 1.00 92.62 148 SER A CA 1
ATOM 1176 C C . SER A 1 148 ? -18.027 13.597 35.014 1.00 92.62 148 SER A C 1
ATOM 1178 O O . SER A 1 148 ? -18.835 14.491 34.778 1.00 92.62 148 SER A O 1
ATOM 1180 N N . THR A 1 149 ? -18.423 12.396 35.448 1.00 93.38 149 THR A N 1
ATOM 1181 C CA . THR A 1 149 ? -19.827 12.041 35.708 1.00 93.38 149 THR A CA 1
ATOM 1182 C C . THR A 1 149 ? -20.020 11.573 37.154 1.00 93.38 149 THR A C 1
ATOM 1184 O O . THR A 1 149 ? -20.199 12.390 38.054 1.00 93.38 149 THR A O 1
ATOM 1187 N N . SER A 1 150 ? -20.001 10.264 37.378 1.00 93.38 150 SER A N 1
ATOM 1188 C CA . SER A 1 150 ? -19.977 9.573 38.666 1.00 93.38 150 SER A CA 1
ATOM 1189 C C . SER A 1 150 ? -19.642 8.101 38.414 1.00 93.38 150 SER A C 1
ATOM 1191 O O . SER A 1 150 ? -19.671 7.649 37.271 1.00 93.38 150 SER A O 1
ATOM 1193 N N . GLU A 1 151 ? -19.376 7.321 39.460 1.00 91.50 151 GLU A N 1
ATOM 1194 C CA . GLU A 1 151 ? -19.182 5.871 39.319 1.00 91.50 151 GLU A CA 1
ATOM 1195 C C . GLU A 1 151 ? -20.431 5.162 38.759 1.00 91.50 151 GLU A C 1
ATOM 1197 O O . GLU A 1 151 ? -20.312 4.353 37.843 1.00 91.50 151 GLU A O 1
ATOM 1202 N N . ASP A 1 152 ? -21.636 5.529 39.218 1.00 93.19 152 ASP A N 1
ATOM 1203 C CA . ASP A 1 152 ? -22.892 4.947 38.709 1.00 93.19 152 ASP A CA 1
ATOM 1204 C C . ASP A 1 152 ? -23.146 5.285 37.233 1.00 93.19 152 ASP A C 1
ATOM 1206 O O . ASP A 1 152 ? -23.586 4.427 36.469 1.00 93.19 152 ASP A O 1
ATOM 1210 N N . ILE A 1 153 ? -22.876 6.520 36.799 1.00 94.81 153 ILE A N 1
ATOM 1211 C CA . ILE A 1 153 ? -23.103 6.912 35.401 1.00 94.81 153 ILE A CA 1
ATOM 1212 C C . ILE A 1 153 ? -21.967 6.396 34.516 1.00 94.81 153 ILE A C 1
ATOM 1214 O O . ILE A 1 153 ? -22.234 5.757 33.499 1.00 94.81 153 ILE A O 1
ATOM 1218 N N . GLY A 1 154 ? -20.715 6.641 34.905 1.00 93.69 154 GLY A N 1
ATOM 1219 C CA . GLY A 1 154 ? -19.519 6.249 34.164 1.00 93.69 154 GLY A CA 1
ATOM 1220 C C . GLY A 1 154 ? -19.406 4.738 33.989 1.00 93.69 154 GLY A C 1
ATOM 1221 O O . GLY A 1 154 ? -19.190 4.267 32.872 1.00 93.69 154 GLY A O 1
ATOM 1222 N N . GLY A 1 155 ? -19.666 3.965 35.048 1.00 93.06 155 GLY A N 1
ATOM 1223 C CA . GLY A 1 155 ? -19.616 2.501 35.012 1.00 93.06 155 GLY A CA 1
ATOM 1224 C C . GLY A 1 155 ? -20.608 1.877 34.025 1.00 93.06 155 GLY A C 1
ATOM 1225 O O . GLY A 1 155 ? -20.331 0.832 33.432 1.00 93.06 155 GLY A O 1
ATOM 1226 N N . ARG A 1 156 ? -21.737 2.547 33.743 1.00 95.31 156 ARG A N 1
ATOM 1227 C CA . ARG A 1 156 ? -22.729 2.061 32.766 1.00 95.31 156 ARG A CA 1
ATOM 1228 C C . ARG A 1 156 ? -22.206 2.031 31.335 1.00 95.31 156 ARG A C 1
ATOM 1230 O O . ARG A 1 156 ? -22.744 1.261 30.538 1.00 95.31 156 ARG A O 1
ATOM 1237 N N . LEU A 1 157 ? -21.152 2.783 31.010 1.00 94.75 157 LEU A N 1
ATOM 1238 C CA . LEU A 1 157 ? -20.511 2.753 29.692 1.00 94.75 157 LEU A CA 1
ATOM 1239 C C . LEU A 1 157 ? -19.964 1.355 29.333 1.00 94.75 157 LEU A C 1
ATOM 1241 O O . LEU A 1 157 ? -19.865 1.010 28.154 1.00 94.75 157 LEU A O 1
ATOM 1245 N N . HIS A 1 158 ? -19.646 0.530 30.333 1.00 94.62 158 HIS A N 1
ATOM 1246 C CA . HIS A 1 158 ? -19.166 -0.841 30.143 1.00 94.62 158 HIS A CA 1
ATOM 1247 C C . HIS A 1 158 ? -20.280 -1.896 30.090 1.00 94.62 158 HIS A C 1
ATOM 1249 O O . HIS A 1 158 ? -20.000 -3.070 29.846 1.00 94.62 158 HIS A O 1
ATOM 1255 N N . THR A 1 159 ? -21.551 -1.505 30.242 1.00 96.19 159 THR A N 1
ATOM 1256 C CA . THR A 1 159 ? -22.679 -2.443 30.139 1.00 96.19 159 THR A CA 1
ATOM 1257 C C . THR A 1 159 ? -22.639 -3.168 28.794 1.00 96.19 159 THR A C 1
ATOM 1259 O O . THR A 1 159 ? -22.573 -2.526 27.743 1.00 96.19 159 THR A O 1
ATOM 1262 N N . ALA A 1 160 ? -22.680 -4.504 28.838 1.00 95.06 160 ALA A N 1
ATOM 1263 C CA . ALA A 1 160 ? -22.658 -5.392 27.673 1.00 95.06 160 ALA A CA 1
ATOM 1264 C C . ALA A 1 160 ? -21.399 -5.310 26.782 1.00 95.06 160 ALA A C 1
ATOM 1266 O O . ALA A 1 160 ? -21.422 -5.777 25.642 1.00 95.06 160 ALA A O 1
ATOM 1267 N N . ARG A 1 161 ? -20.293 -4.754 27.290 1.00 95.88 161 ARG A N 1
ATOM 1268 C CA . ARG A 1 161 ? -19.044 -4.544 26.545 1.00 95.88 161 ARG A CA 1
ATOM 1269 C C . ARG A 1 161 ? -17.846 -5.067 27.334 1.00 95.88 161 ARG A C 1
ATOM 1271 O O . ARG A 1 161 ? -17.822 -4.975 28.557 1.00 95.88 161 ARG A O 1
ATOM 1278 N N . SER A 1 162 ? -16.852 -5.614 26.645 1.00 96.25 162 SER A N 1
ATOM 1279 C CA . SER A 1 162 ? -15.581 -6.043 27.234 1.00 96.25 162 SER A CA 1
ATOM 1280 C C . SER A 1 162 ? -14.430 -5.263 26.609 1.00 96.25 162 SER A C 1
ATOM 1282 O O . SER A 1 162 ? -14.577 -4.632 25.569 1.00 96.25 162 SER A O 1
ATOM 1284 N N . ARG A 1 163 ? -13.238 -5.341 27.203 1.00 95.19 163 ARG A N 1
ATOM 1285 C CA . ARG A 1 163 ? -12.024 -4.847 26.535 1.00 95.19 163 ARG A CA 1
ATOM 1286 C C . ARG A 1 163 ? -11.744 -5.640 25.262 1.00 95.19 163 ARG A C 1
ATOM 1288 O O . ARG A 1 163 ? -11.228 -5.076 24.309 1.00 95.19 163 ARG A O 1
ATOM 1295 N N . ASN A 1 164 ? -12.135 -6.914 25.220 1.00 97.31 164 ASN A N 1
ATOM 1296 C CA . ASN A 1 164 ? -11.836 -7.823 24.115 1.00 97.31 164 ASN A CA 1
ATOM 1297 C C . ASN A 1 164 ? -12.508 -7.393 22.800 1.00 97.31 164 ASN A C 1
ATOM 1299 O O . ASN A 1 164 ? -11.838 -7.235 21.778 1.00 97.31 164 ASN A O 1
ATOM 1303 N N . ASP A 1 165 ? -13.823 -7.161 22.811 1.00 97.75 165 ASP A N 1
ATOM 1304 C CA . ASP A 1 165 ? -14.545 -6.699 21.623 1.00 97.75 165 ASP A CA 1
ATOM 1305 C C . ASP A 1 165 ? -14.304 -5.210 21.347 1.00 97.75 165 ASP A C 1
ATOM 1307 O O . ASP A 1 165 ? -14.269 -4.788 20.186 1.00 97.75 165 ASP A O 1
ATOM 1311 N N . GLN A 1 166 ? -14.054 -4.419 22.391 1.00 97.19 166 GLN A N 1
ATOM 1312 C CA . GLN A 1 166 ? -13.686 -3.013 22.272 1.00 97.19 166 GLN A CA 1
ATOM 1313 C C . GLN A 1 166 ? -12.345 -2.819 21.547 1.00 97.19 166 GLN A C 1
ATOM 1315 O O . GLN A 1 166 ? -12.308 -2.129 20.525 1.00 97.19 166 GLN A O 1
ATOM 1320 N N . VAL A 1 167 ? -11.270 -3.480 21.995 1.00 97.12 167 VAL A N 1
ATOM 1321 C CA . VAL A 1 167 ? -9.939 -3.390 21.370 1.00 97.12 167 VAL A CA 1
ATOM 1322 C C . VAL A 1 167 ? -9.954 -3.937 19.941 1.00 97.12 167 VAL A C 1
ATOM 1324 O O . VAL A 1 167 ? -9.358 -3.342 19.037 1.00 97.12 167 VAL A O 1
ATOM 1327 N N . ALA A 1 168 ? -10.691 -5.028 19.696 1.00 97.94 168 ALA A N 1
ATOM 1328 C CA . ALA A 1 168 ? -10.873 -5.580 18.356 1.00 97.94 168 ALA A CA 1
ATOM 1329 C C . ALA A 1 168 ? -11.582 -4.578 17.427 1.00 97.94 168 ALA A C 1
ATOM 1331 O O . ALA A 1 168 ? -11.182 -4.410 16.271 1.00 97.94 168 ALA A O 1
ATOM 1332 N N . THR A 1 169 ? -12.590 -3.861 17.938 1.00 98.50 169 THR A N 1
ATOM 1333 C CA . THR A 1 169 ? -13.339 -2.849 17.178 1.00 98.50 169 THR A CA 1
ATOM 1334 C C . THR A 1 169 ? -12.432 -1.706 16.751 1.00 98.50 169 THR A C 1
ATOM 1336 O O . THR A 1 169 ? -12.326 -1.425 15.556 1.00 98.50 169 THR A O 1
ATOM 1339 N N . ILE A 1 170 ? -11.739 -1.072 17.700 1.00 97.94 170 ILE A N 1
ATOM 1340 C CA . ILE A 1 170 ? -10.921 0.114 17.412 1.00 97.94 170 ILE A CA 1
ATOM 1341 C C . ILE A 1 170 ? -9.718 -0.220 16.524 1.00 97.94 170 ILE A C 1
ATOM 1343 O O . ILE A 1 170 ? -9.376 0.563 15.640 1.00 97.94 170 ILE A O 1
ATOM 1347 N N . THR A 1 171 ? -9.140 -1.419 16.670 1.00 98.06 171 THR A N 1
ATOM 1348 C CA . THR A 1 171 ? -8.037 -1.884 15.812 1.00 98.06 171 THR A CA 1
ATOM 1349 C C . THR A 1 171 ? -8.511 -2.066 14.367 1.00 98.06 171 THR A C 1
ATOM 1351 O O . THR A 1 171 ? -7.829 -1.640 13.433 1.00 98.06 171 THR A O 1
ATOM 1354 N N . ARG A 1 172 ? -9.709 -2.635 14.156 1.00 98.56 172 ARG A N 1
ATOM 1355 C CA . ARG A 1 172 ? -10.310 -2.759 12.817 1.00 98.56 172 ARG A CA 1
ATOM 1356 C C . ARG A 1 172 ? -10.663 -1.397 12.222 1.00 98.56 172 ARG A C 1
ATOM 1358 O O . ARG A 1 172 ? -10.386 -1.181 11.045 1.00 98.56 172 ARG A O 1
ATOM 1365 N N . MET A 1 173 ? -11.210 -0.466 13.010 1.00 98.75 173 MET A N 1
ATOM 1366 C CA . MET A 1 173 ? -11.488 0.904 12.548 1.00 98.75 173 MET A CA 1
ATOM 1367 C C . MET A 1 173 ? -10.205 1.616 12.091 1.00 98.75 173 MET A C 1
ATOM 1369 O O . MET A 1 173 ? -10.176 2.177 10.994 1.00 98.75 173 MET A O 1
ATOM 1373 N N . ALA A 1 174 ? -9.134 1.526 12.886 1.00 98.12 174 ALA A N 1
ATOM 1374 C CA . ALA A 1 174 ? -7.835 2.106 12.560 1.00 98.12 174 ALA A CA 1
ATOM 1375 C C . ALA A 1 174 ? -7.218 1.497 11.298 1.00 98.12 174 ALA A C 1
ATOM 1377 O O . ALA A 1 174 ? -6.832 2.223 10.379 1.00 98.12 174 ALA A O 1
ATOM 1378 N N . CYS A 1 175 ? -7.177 0.166 11.222 1.00 98.69 175 CYS A N 1
ATOM 1379 C CA . CYS A 1 175 ? -6.654 -0.558 10.067 1.00 98.69 175 CYS A CA 1
ATOM 1380 C C . CYS A 1 175 ? -7.412 -0.189 8.783 1.00 98.69 175 CYS A C 1
ATOM 1382 O O . CYS A 1 175 ? -6.804 0.185 7.782 1.00 98.69 175 CYS A O 1
ATOM 1384 N N . ARG A 1 176 ? -8.746 -0.196 8.837 1.00 98.31 176 ARG A N 1
ATOM 1385 C CA . ARG A 1 176 ? -9.643 0.157 7.732 1.00 98.31 176 ARG A CA 1
ATOM 1386 C C . ARG A 1 176 ? -9.358 1.542 7.146 1.00 98.31 176 ARG A C 1
ATOM 1388 O O . ARG A 1 176 ? -9.291 1.701 5.926 1.00 98.31 176 ARG A O 1
ATOM 1395 N N . ASP A 1 177 ? -9.185 2.549 7.996 1.00 98.44 177 ASP A N 1
ATOM 1396 C CA . ASP A 1 177 ? -8.915 3.914 7.537 1.00 98.44 177 ASP A CA 1
ATOM 1397 C C . ASP A 1 177 ? -7.540 4.055 6.891 1.00 98.44 177 ASP A C 1
ATOM 1399 O O . ASP A 1 177 ? -7.406 4.765 5.882 1.00 98.44 177 ASP A O 1
ATOM 1403 N N . ARG A 1 178 ? -6.542 3.382 7.477 1.00 98.56 178 ARG A N 1
ATOM 1404 C CA . ARG A 1 178 ? -5.162 3.333 6.986 1.00 98.56 178 ARG A CA 1
ATOM 1405 C C . ARG A 1 178 ? -5.069 2.585 5.657 1.00 98.56 178 ARG A C 1
ATOM 1407 O O . ARG A 1 178 ? -4.418 3.087 4.750 1.00 98.56 178 ARG A O 1
ATOM 1414 N N . LEU A 1 179 ? -5.808 1.489 5.470 1.00 98.88 179 LEU A N 1
ATOM 1415 C CA . LEU A 1 179 ? -5.905 0.775 4.188 1.00 98.88 179 LEU A CA 1
ATOM 1416 C C . LEU A 1 179 ? -6.392 1.687 3.058 1.00 98.88 179 LEU A C 1
ATOM 1418 O O . LEU A 1 179 ? -5.777 1.738 1.994 1.00 98.88 179 LEU A O 1
ATOM 1422 N N . LEU A 1 180 ? -7.463 2.455 3.289 1.00 98.75 180 LEU A N 1
ATOM 1423 C CA . LEU A 1 180 ? -7.959 3.392 2.277 1.00 98.75 180 LEU A CA 1
ATOM 1424 C C . LEU A 1 180 ? -6.955 4.522 2.001 1.00 98.75 180 LEU A C 1
ATOM 1426 O O . LEU A 1 180 ? -6.779 4.907 0.848 1.00 98.75 180 LEU A O 1
ATOM 1430 N N . ARG A 1 181 ? -6.286 5.052 3.039 1.00 98.50 181 ARG A N 1
ATOM 1431 C CA . ARG A 1 181 ? -5.257 6.099 2.883 1.00 98.50 181 ARG A CA 1
ATOM 1432 C C . ARG A 1 181 ? -4.076 5.586 2.061 1.00 98.50 181 ARG A C 1
ATOM 1434 O O . ARG A 1 181 ? -3.655 6.248 1.116 1.00 98.50 181 ARG A O 1
ATOM 1441 N N . LEU A 1 182 ? -3.593 4.393 2.388 1.00 98.81 182 LEU A N 1
ATOM 1442 C CA . LEU A 1 182 ? -2.495 3.749 1.685 1.00 98.81 182 LEU A CA 1
ATOM 1443 C C . LEU A 1 182 ? -2.866 3.443 0.229 1.00 98.81 182 LEU A C 1
ATOM 1445 O O . LEU A 1 182 ? -2.071 3.698 -0.670 1.00 98.81 182 LEU A O 1
ATOM 1449 N N . CYS A 1 183 ? -4.097 2.984 -0.021 1.00 98.88 183 CYS A N 1
ATOM 1450 C CA . CYS A 1 183 ? -4.619 2.771 -1.371 1.00 98.88 183 CYS A CA 1
ATOM 1451 C C . CYS A 1 183 ? -4.612 4.069 -2.195 1.00 98.88 183 CYS A C 1
ATOM 1453 O O . CYS A 1 183 ? -4.165 4.069 -3.342 1.00 98.88 183 CYS A O 1
ATOM 1455 N N . GLU A 1 184 ? -5.045 5.191 -1.613 1.00 98.50 184 GLU A N 1
ATOM 1456 C CA . GLU A 1 184 ? -5.010 6.501 -2.276 1.00 98.50 184 GLU A CA 1
ATOM 1457 C C . GLU A 1 184 ? -3.571 6.954 -2.596 1.00 98.50 184 GLU A C 1
ATOM 1459 O O . GLU A 1 184 ? -3.310 7.383 -3.720 1.00 98.50 184 GLU A O 1
ATOM 1464 N N . LEU A 1 185 ? -2.621 6.804 -1.663 1.00 98.69 185 LEU A N 1
ATOM 1465 C CA . LEU A 1 185 ? -1.202 7.118 -1.898 1.00 98.69 185 LEU A CA 1
ATOM 1466 C C . LEU A 1 185 ? -0.587 6.241 -2.996 1.00 98.69 185 LEU A C 1
ATOM 1468 O O . LEU A 1 185 ? 0.070 6.748 -3.907 1.00 98.69 185 LEU A O 1
ATOM 1472 N N . ASN A 1 186 ? -0.850 4.937 -2.957 1.00 98.88 186 ASN A N 1
ATOM 1473 C CA . ASN A 1 186 ? -0.386 3.990 -3.964 1.00 98.88 186 ASN A CA 1
ATOM 1474 C C . ASN A 1 186 ? -0.959 4.314 -5.359 1.00 98.88 186 ASN A C 1
ATOM 1476 O O . ASN A 1 186 ? -0.243 4.289 -6.365 1.00 98.88 186 ASN A O 1
ATOM 1480 N N . LEU A 1 187 ? -2.237 4.700 -5.435 1.00 98.81 187 LEU A N 1
ATOM 1481 C CA . LEU A 1 187 ? -2.862 5.152 -6.680 1.00 98.81 187 LEU A CA 1
ATOM 1482 C C . LEU A 1 187 ? -2.298 6.493 -7.169 1.00 98.81 187 LEU A C 1
ATOM 1484 O O . LEU A 1 187 ? -2.218 6.695 -8.380 1.00 98.81 187 LEU A O 1
ATOM 1488 N N . ASN A 1 188 ? -1.880 7.394 -6.276 1.00 98.75 188 ASN A N 1
ATOM 1489 C CA . ASN A 1 188 ? -1.207 8.635 -6.669 1.00 98.75 188 ASN A CA 1
ATOM 1490 C C . ASN A 1 188 ? 0.135 8.343 -7.351 1.00 98.75 188 ASN A C 1
ATOM 1492 O O . ASN A 1 188 ? 0.380 8.864 -8.441 1.00 98.75 188 ASN A O 1
ATOM 1496 N N . LEU A 1 189 ? 0.952 7.452 -6.776 1.00 98.88 189 LEU A N 1
ATOM 1497 C CA . LEU A 1 189 ? 2.194 6.996 -7.408 1.00 98.88 189 LEU A CA 1
ATOM 1498 C C . LEU A 1 189 ? 1.921 6.301 -8.750 1.00 98.88 189 LEU A C 1
ATOM 1500 O O . LEU A 1 189 ? 2.549 6.624 -9.757 1.00 98.88 189 LEU A O 1
ATOM 1504 N N . SER A 1 190 ? 0.929 5.407 -8.793 1.00 98.88 190 SER A N 1
ATOM 1505 C CA . SER A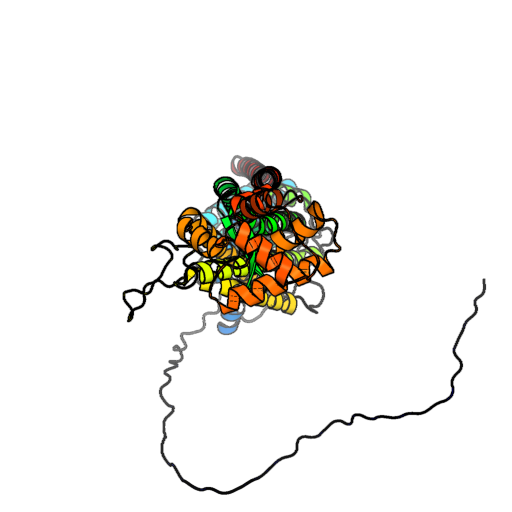 1 190 ? 0.532 4.710 -10.024 1.00 98.88 190 SER A CA 1
ATOM 1506 C C . SER A 1 190 ? 0.156 5.697 -11.135 1.00 98.88 190 SER A C 1
ATOM 1508 O O . SER A 1 190 ? 0.616 5.575 -12.269 1.00 98.88 190 SER A O 1
ATOM 1510 N N . LYS A 1 191 ? -0.649 6.721 -10.819 1.00 98.81 191 LYS A N 1
ATOM 1511 C CA . LYS A 1 191 ? -1.060 7.757 -11.780 1.00 98.81 191 LYS A CA 1
ATOM 1512 C C . LYS A 1 191 ? 0.101 8.636 -12.230 1.00 98.81 191 LYS A C 1
ATOM 1514 O O . LYS A 1 191 ? 0.144 8.986 -13.409 1.00 98.81 191 LYS A O 1
ATOM 1519 N N . LEU A 1 192 ? 1.032 8.964 -11.333 1.00 98.88 192 LEU A N 1
ATOM 1520 C CA . LEU A 1 192 ? 2.258 9.683 -11.679 1.00 98.88 192 LEU A CA 1
ATOM 1521 C C . LEU A 1 192 ? 3.085 8.887 -12.698 1.00 98.88 192 LEU A C 1
ATOM 1523 O O . LEU A 1 192 ? 3.423 9.417 -13.755 1.00 98.88 192 LEU A O 1
ATOM 1527 N N . LEU A 1 193 ? 3.317 7.598 -12.439 1.00 98.88 193 LEU A N 1
ATOM 1528 C CA . LEU A 1 193 ? 4.038 6.702 -13.348 1.00 98.88 193 LEU A CA 1
ATOM 1529 C C . LEU A 1 193 ? 3.333 6.547 -14.702 1.00 98.88 193 LEU A C 1
ATOM 1531 O O . LEU A 1 193 ? 3.985 6.597 -15.741 1.00 98.88 193 LEU A O 1
ATOM 1535 N N . ILE A 1 194 ? 2.000 6.430 -14.721 1.00 98.88 194 ILE A N 1
ATOM 1536 C CA . ILE A 1 194 ? 1.209 6.397 -15.967 1.00 98.88 194 ILE A CA 1
ATOM 1537 C C . ILE A 1 194 ? 1.328 7.728 -16.731 1.00 98.88 194 ILE A C 1
ATOM 1539 O O . ILE A 1 194 ? 1.415 7.739 -17.960 1.00 98.88 194 ILE A O 1
ATOM 1543 N N . GLY A 1 195 ? 1.337 8.862 -16.027 1.00 98.81 195 GLY A N 1
ATOM 1544 C CA . GLY A 1 195 ? 1.546 10.183 -16.621 1.00 98.81 195 GLY A CA 1
ATOM 1545 C C . GLY A 1 195 ? 2.924 10.313 -17.271 1.00 98.81 195 GLY A C 1
ATOM 1546 O O . GLY A 1 195 ? 3.022 10.683 -18.443 1.00 98.81 195 GLY A O 1
ATOM 1547 N N . LEU A 1 196 ? 3.977 9.930 -16.544 1.00 98.88 196 LEU A N 1
ATOM 1548 C CA . LEU A 1 196 ? 5.347 9.882 -17.058 1.00 98.88 196 LEU A CA 1
ATOM 1549 C C . LEU A 1 196 ? 5.480 8.888 -18.216 1.00 98.88 196 LEU A C 1
ATOM 1551 O O . LEU A 1 196 ? 6.137 9.193 -19.208 1.00 98.88 196 LEU A O 1
ATOM 1555 N N . SER A 1 197 ? 4.788 7.750 -18.151 1.00 98.81 197 SER A N 1
ATOM 1556 C CA . SER A 1 197 ? 4.758 6.772 -19.237 1.00 98.81 197 SER A CA 1
ATOM 1557 C C . SER A 1 197 ? 4.248 7.381 -20.545 1.00 98.81 197 SER A C 1
ATOM 1559 O O . SER A 1 197 ? 4.873 7.218 -21.593 1.00 98.81 197 SER A O 1
ATOM 1561 N N . LYS A 1 198 ? 3.148 8.148 -20.489 1.00 98.69 198 LYS A N 1
ATOM 1562 C CA . LYS A 1 198 ? 2.611 8.871 -21.655 1.00 98.69 198 LYS A CA 1
ATOM 1563 C C . LYS A 1 198 ? 3.601 9.911 -22.179 1.00 98.69 198 LYS A C 1
ATOM 1565 O O . LYS A 1 198 ? 3.789 9.995 -23.391 1.00 98.69 198 LYS A O 1
ATOM 1570 N N . LYS A 1 199 ? 4.229 10.680 -21.281 1.00 98.62 199 LYS A N 1
ATOM 1571 C CA . LYS A 1 199 ? 5.231 11.700 -21.632 1.00 98.62 199 LYS A CA 1
ATOM 1572 C C . LYS A 1 199 ? 6.429 11.081 -22.360 1.00 98.62 199 LYS A C 1
ATOM 1574 O O . LYS A 1 199 ? 6.862 11.609 -23.376 1.00 98.62 199 LYS A O 1
ATOM 1579 N N . HIS A 1 200 ? 6.903 9.935 -21.879 1.00 98.62 200 HIS A N 1
ATOM 1580 C CA . HIS A 1 200 ? 8.089 9.248 -22.387 1.00 98.62 200 HIS A CA 1
ATOM 1581 C C . HIS A 1 200 ? 7.766 8.080 -23.331 1.00 98.62 200 HIS A C 1
ATOM 1583 O O . HIS A 1 200 ? 8.596 7.194 -23.539 1.00 98.62 200 HIS A O 1
ATOM 1589 N N . ALA A 1 201 ? 6.584 8.080 -23.959 1.00 98.31 201 ALA A N 1
ATOM 1590 C CA . ALA A 1 201 ? 6.139 7.007 -24.856 1.00 98.31 201 ALA A CA 1
ATOM 1591 C C . ALA A 1 201 ?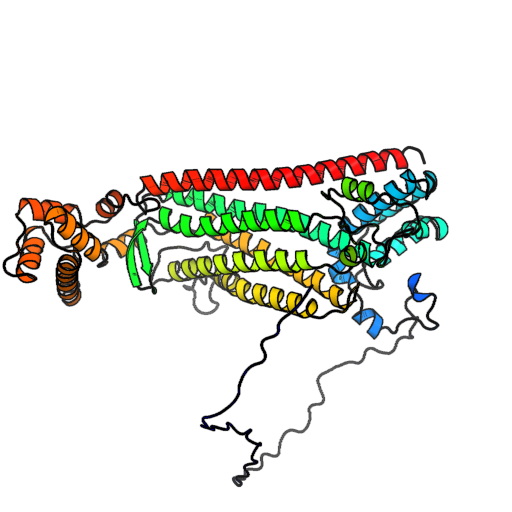 7.026 6.817 -26.099 1.00 98.31 201 ALA A C 1
ATOM 1593 O O . ALA A 1 201 ? 6.906 5.810 -26.790 1.00 98.31 201 ALA A O 1
ATOM 1594 N N . ARG A 1 202 ? 7.890 7.792 -26.404 1.00 97.75 202 ARG A N 1
ATOM 1595 C CA . ARG A 1 202 ? 8.839 7.769 -27.527 1.00 97.75 202 ARG A CA 1
ATOM 1596 C C . ARG A 1 202 ? 10.300 7.888 -27.095 1.00 97.75 202 ARG A C 1
ATOM 1598 O O . ARG A 1 202 ? 11.164 7.829 -27.958 1.00 97.75 202 ARG A O 1
ATOM 1605 N N . THR A 1 203 ? 10.586 8.071 -25.806 1.00 98.06 203 THR A N 1
ATOM 1606 C CA . THR A 1 203 ? 11.958 8.208 -25.299 1.00 98.06 203 THR A CA 1
ATOM 1607 C C . THR A 1 203 ? 12.627 6.832 -25.336 1.00 98.06 203 THR A C 1
ATOM 1609 O O . THR A 1 203 ? 12.181 5.958 -24.588 1.00 98.06 203 THR A O 1
ATOM 1612 N N . PRO A 1 204 ? 13.648 6.587 -26.180 1.00 96.44 204 PRO A N 1
ATOM 1613 C CA . PRO A 1 204 ? 14.285 5.276 -26.266 1.00 96.44 204 PRO A CA 1
ATOM 1614 C C . PRO A 1 204 ? 15.017 4.927 -24.969 1.00 96.44 204 PRO A C 1
ATOM 1616 O O . PRO A 1 204 ? 15.660 5.780 -24.360 1.00 96.44 204 PRO A O 1
ATOM 1619 N N . LEU A 1 205 ? 14.930 3.664 -24.564 1.00 97.19 205 LEU A N 1
ATOM 1620 C CA . LEU A 1 205 ? 15.592 3.123 -23.383 1.00 97.19 205 LEU A CA 1
ATOM 1621 C C . LEU A 1 205 ? 16.083 1.706 -23.669 1.00 97.19 205 LEU A C 1
ATOM 1623 O O . LEU A 1 205 ? 15.425 0.916 -24.349 1.00 97.19 205 LEU A O 1
ATOM 1627 N N . LEU A 1 206 ? 17.258 1.384 -23.142 1.00 95.75 206 LEU A N 1
ATOM 1628 C CA . LEU A 1 206 ? 17.837 0.058 -23.250 1.00 95.75 206 LEU A CA 1
ATOM 1629 C C . LEU A 1 206 ? 17.142 -0.883 -22.259 1.00 95.75 206 LEU A C 1
ATOM 1631 O O . LEU A 1 206 ? 17.088 -0.594 -21.065 1.00 95.75 206 LEU A O 1
ATOM 1635 N N . ALA A 1 207 ? 16.587 -1.994 -22.741 1.00 96.00 207 ALA A N 1
ATOM 1636 C CA . ALA A 1 207 ? 16.044 -3.040 -21.879 1.00 96.00 207 ALA A CA 1
ATOM 1637 C C . ALA A 1 207 ? 17.173 -3.938 -21.366 1.00 96.00 207 ALA A C 1
ATOM 1639 O O . ALA A 1 207 ? 18.111 -4.241 -22.108 1.00 96.00 207 ALA A O 1
ATOM 1640 N N . TYR A 1 208 ? 17.058 -4.397 -20.120 1.00 96.50 208 TYR A N 1
ATOM 1641 C CA . TYR A 1 208 ? 18.049 -5.261 -19.486 1.00 96.50 208 TYR A CA 1
ATOM 1642 C C . TYR A 1 208 ? 17.435 -6.583 -19.036 1.00 96.50 208 TYR A C 1
ATOM 1644 O O . TYR A 1 208 ? 16.329 -6.626 -18.503 1.00 96.50 208 TYR A O 1
ATOM 1652 N N . THR A 1 209 ? 18.203 -7.657 -19.190 1.00 96.69 209 THR A N 1
ATOM 1653 C CA . THR A 1 209 ? 17.929 -8.979 -18.609 1.00 96.69 209 THR A CA 1
ATOM 1654 C C . THR A 1 209 ? 19.233 -9.511 -18.037 1.00 96.69 209 THR A C 1
ATOM 1656 O O . THR A 1 209 ? 20.253 -9.437 -18.717 1.00 96.69 209 THR A O 1
ATOM 1659 N N . HIS A 1 210 ? 19.244 -10.013 -16.799 1.00 96.62 210 HIS A N 1
ATOM 1660 C CA . HIS A 1 210 ? 20.492 -10.371 -16.092 1.00 96.62 210 HIS A CA 1
ATOM 1661 C C . HIS A 1 210 ? 21.488 -9.200 -15.980 1.00 96.62 210 HIS A C 1
ATOM 1663 O O . HIS A 1 210 ? 22.701 -9.401 -15.988 1.00 96.62 210 HIS A O 1
ATOM 1669 N N . LEU A 1 211 ? 20.969 -7.966 -15.953 1.00 95.69 211 LEU A N 1
ATOM 1670 C CA . LEU A 1 211 ? 21.742 -6.723 -16.056 1.00 95.69 211 LEU A CA 1
ATOM 1671 C C . LEU A 1 211 ? 22.612 -6.626 -17.333 1.00 95.69 211 LEU A C 1
ATOM 1673 O O . LEU A 1 211 ? 23.485 -5.771 -17.441 1.00 95.69 211 LEU A O 1
ATOM 1677 N N . GLN A 1 212 ? 22.338 -7.470 -18.332 1.00 93.88 212 GLN A N 1
ATOM 1678 C CA . GLN A 1 212 ? 22.915 -7.413 -19.670 1.00 93.88 212 GLN A CA 1
ATOM 1679 C C . GLN A 1 212 ? 21.960 -6.712 -20.630 1.00 93.88 212 GLN A C 1
ATOM 1681 O O . GLN A 1 212 ? 20.738 -6.787 -20.487 1.00 93.88 212 GLN A O 1
ATOM 1686 N N . ARG A 1 213 ? 22.537 -6.031 -21.620 1.00 92.69 213 ARG A N 1
ATOM 1687 C CA . ARG A 1 213 ? 21.810 -5.284 -22.650 1.00 92.69 213 ARG A CA 1
ATOM 1688 C C . ARG A 1 213 ? 20.994 -6.264 -23.499 1.00 92.69 213 ARG A C 1
ATOM 1690 O O . ARG A 1 213 ? 21.574 -7.139 -24.133 1.00 92.69 213 ARG A O 1
ATOM 1697 N N . GLY A 1 214 ? 19.672 -6.128 -23.481 1.00 92.06 214 GLY A N 1
ATOM 1698 C CA . GLY A 1 214 ? 18.741 -7.042 -24.144 1.00 92.06 214 GLY A CA 1
ATOM 1699 C C . GLY A 1 214 ? 18.219 -6.492 -25.469 1.00 92.06 214 GLY A C 1
ATOM 1700 O O . GLY A 1 214 ? 18.694 -6.859 -26.539 1.00 92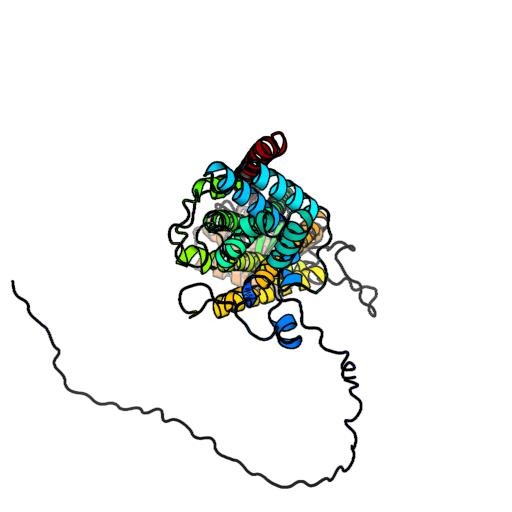.06 214 GLY A O 1
ATOM 1701 N N . GLN A 1 215 ? 17.214 -5.619 -25.398 1.00 93.56 215 GLN A N 1
ATOM 1702 C CA . GLN A 1 215 ? 16.484 -5.095 -26.558 1.00 93.56 215 GLN A CA 1
ATOM 1703 C C . GLN A 1 215 ? 16.268 -3.581 -26.457 1.00 93.56 215 GLN A C 1
ATOM 1705 O O . GLN A 1 215 ? 16.519 -2.956 -25.425 1.00 93.56 215 GLN A O 1
ATOM 1710 N N . VAL A 1 216 ? 15.769 -2.993 -27.541 1.00 94.44 216 VAL A N 1
ATOM 1711 C CA . VAL A 1 216 ? 15.289 -1.609 -27.575 1.00 94.44 216 VAL A CA 1
ATOM 1712 C C . VAL A 1 216 ? 13.879 -1.554 -26.979 1.00 94.44 216 VAL A C 1
ATOM 1714 O O . VAL A 1 216 ? 12.996 -2.294 -27.407 1.00 94.44 216 VAL A O 1
ATOM 1717 N N . GLN A 1 217 ? 13.654 -0.659 -26.020 1.00 97.00 217 GLN A N 1
ATOM 1718 C CA . GLN A 1 217 ? 12.323 -0.303 -25.526 1.00 97.00 217 GLN A CA 1
ATOM 1719 C C . GLN A 1 217 ? 12.175 1.221 -25.416 1.00 97.00 217 GLN A C 1
ATOM 1721 O O . GLN A 1 217 ? 13.050 1.973 -25.846 1.00 97.00 217 GLN A O 1
ATOM 1726 N N . THR A 1 218 ? 11.066 1.696 -24.847 1.00 98.44 218 THR A N 1
ATOM 1727 C CA . THR A 1 218 ? 10.916 3.100 -24.448 1.00 98.44 218 THR A CA 1
ATOM 1728 C C . THR A 1 218 ? 10.906 3.229 -22.931 1.00 98.44 218 THR A C 1
ATOM 1730 O O . THR A 1 218 ? 10.470 2.318 -22.224 1.00 98.44 218 THR A O 1
ATOM 1733 N N . LEU A 1 219 ? 11.342 4.377 -22.410 1.00 98.75 219 LEU A N 1
ATOM 1734 C CA . LEU A 1 219 ? 11.169 4.702 -20.994 1.00 98.75 219 LEU A CA 1
ATOM 1735 C C . LEU A 1 219 ? 9.679 4.659 -20.622 1.00 98.75 219 LEU A C 1
ATOM 1737 O O . LEU A 1 219 ? 9.319 4.175 -19.553 1.00 98.75 219 LEU A O 1
ATOM 1741 N N . GLY A 1 220 ? 8.798 5.080 -21.535 1.00 98.69 220 GLY A N 1
ATOM 1742 C CA . GLY A 1 220 ? 7.359 4.996 -21.339 1.00 98.69 220 GLY A CA 1
ATOM 1743 C C . GLY A 1 220 ? 6.853 3.572 -21.102 1.00 98.69 220 GLY A C 1
ATOM 1744 O O . GLY A 1 220 ? 6.060 3.365 -20.184 1.00 98.69 220 GLY A O 1
ATOM 1745 N N . HIS A 1 221 ? 7.336 2.600 -21.877 1.00 98.62 221 HIS A N 1
ATOM 1746 C CA . HIS A 1 221 ? 7.056 1.174 -21.678 1.00 98.62 221 HIS A CA 1
ATOM 1747 C C . HIS A 1 221 ? 7.594 0.668 -20.332 1.00 98.62 221 HIS A C 1
ATOM 1749 O O . HIS A 1 221 ? 6.865 0.048 -19.558 1.00 98.62 221 HIS A O 1
ATOM 1755 N N . HIS A 1 222 ? 8.838 1.012 -19.994 1.00 98.56 222 HIS A N 1
ATOM 1756 C CA . HIS A 1 222 ? 9.459 0.589 -18.736 1.00 98.56 222 HIS A CA 1
ATOM 1757 C C . HIS A 1 222 ? 8.710 1.106 -17.500 1.00 98.56 222 HIS A C 1
ATOM 1759 O O . HIS A 1 222 ? 8.442 0.344 -16.574 1.00 98.56 222 HIS A O 1
ATOM 1765 N N . LEU A 1 223 ? 8.266 2.366 -17.508 1.00 98.81 223 LEU A N 1
ATOM 1766 C CA . LEU A 1 223 ? 7.489 2.950 -16.406 1.00 98.81 223 LEU A CA 1
ATOM 1767 C C . LEU A 1 223 ? 6.113 2.282 -16.221 1.00 98.81 223 LEU A C 1
ATOM 1769 O O . LEU A 1 223 ? 5.591 2.241 -15.104 1.00 98.81 223 LEU A O 1
ATOM 1773 N N . GLN A 1 224 ? 5.526 1.700 -17.275 1.00 98.44 224 GLN A N 1
ATOM 1774 C CA . GLN A 1 224 ? 4.299 0.897 -17.138 1.00 98.44 224 GLN A CA 1
ATOM 1775 C C . GLN A 1 224 ? 4.541 -0.390 -16.358 1.00 98.44 224 GLN A C 1
ATOM 1777 O O . GLN A 1 224 ? 3.636 -0.842 -15.653 1.00 98.44 224 GLN A O 1
ATOM 1782 N N . SER A 1 225 ? 5.745 -0.962 -16.453 1.00 98.31 225 SER A N 1
ATOM 1783 C CA . SER A 1 225 ? 6.125 -2.141 -15.668 1.00 98.31 225 SER A CA 1
ATOM 1784 C C . SER A 1 225 ? 6.165 -1.846 -14.165 1.00 98.31 225 SER A C 1
ATOM 1786 O O . SER A 1 225 ? 5.926 -2.746 -13.364 1.00 98.31 225 SER A O 1
ATOM 1788 N N . TYR A 1 226 ? 6.376 -0.582 -13.775 1.00 98.62 226 TYR A N 1
ATOM 1789 C CA . TYR A 1 226 ? 6.296 -0.135 -12.382 1.00 98.62 226 TYR A CA 1
ATOM 1790 C C . TYR A 1 226 ? 4.860 0.164 -11.948 1.00 98.62 226 TYR A C 1
ATOM 1792 O O . TYR A 1 226 ? 4.471 -0.175 -10.835 1.00 98.62 226 TYR A O 1
ATOM 1800 N N . ALA A 1 227 ? 4.048 0.771 -12.819 1.00 98.75 227 ALA A N 1
ATOM 1801 C CA . ALA A 1 227 ? 2.670 1.128 -12.480 1.00 98.75 227 ALA A CA 1
ATOM 1802 C C . ALA A 1 227 ? 1.753 -0.099 -12.315 1.00 98.75 227 ALA A C 1
ATOM 1804 O O . ALA A 1 227 ? 0.897 -0.119 -11.434 1.00 98.75 227 ALA A O 1
ATOM 1805 N 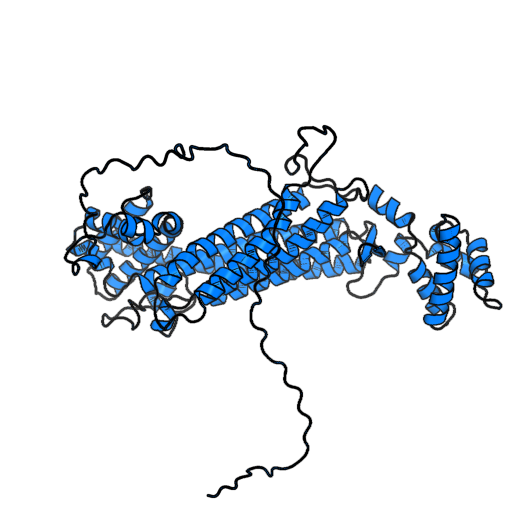N . GLN A 1 228 ? 1.917 -1.126 -13.151 1.00 98.19 228 GLN A N 1
ATOM 1806 C CA . GLN A 1 228 ? 1.021 -2.289 -13.173 1.00 98.19 228 GLN A CA 1
ATOM 1807 C C . GLN A 1 228 ? 0.986 -3.095 -11.858 1.00 98.19 228 GLN A C 1
ATOM 1809 O O . GLN A 1 228 ? -0.114 -3.395 -11.389 1.00 98.19 228 GLN A O 1
ATOM 1814 N N . PRO A 1 229 ? 2.125 -3.458 -11.230 1.00 98.50 229 PRO A N 1
ATOM 1815 C CA . PRO A 1 229 ? 2.118 -4.084 -9.909 1.00 98.50 229 PRO A CA 1
ATOM 1816 C C . PRO A 1 229 ? 1.395 -3.245 -8.855 1.00 98.50 229 PRO A C 1
ATOM 1818 O O . PRO A 1 229 ? 0.567 -3.788 -8.128 1.00 98.50 229 PRO A O 1
ATOM 1821 N N . LEU A 1 230 ? 1.603 -1.925 -8.854 1.00 98.81 230 LEU A N 1
ATOM 1822 C CA . LEU A 1 230 ? 0.950 -1.024 -7.903 1.00 98.81 230 LEU A CA 1
ATOM 1823 C C . LEU A 1 230 ? -0.576 -0.998 -8.081 1.00 98.81 230 LEU A C 1
ATOM 1825 O O . LEU A 1 230 ? -1.300 -0.932 -7.090 1.00 98.81 230 LEU A O 1
ATOM 1829 N N . LEU A 1 231 ? -1.107 -1.109 -9.305 1.00 98.81 231 LEU A N 1
ATOM 1830 C CA . LEU A 1 231 ? -2.559 -1.240 -9.506 1.00 98.81 231 LEU A CA 1
ATOM 1831 C C . LEU A 1 231 ? -3.106 -2.556 -8.936 1.00 98.81 231 LEU A C 1
ATOM 1833 O O . LEU A 1 231 ? -4.146 -2.551 -8.271 1.00 98.81 231 LEU A O 1
ATOM 1837 N N . ARG A 1 232 ? -2.369 -3.666 -9.092 1.00 98.81 232 ARG A N 1
ATOM 1838 C CA . ARG A 1 232 ? -2.722 -4.936 -8.434 1.00 98.81 232 ARG A CA 1
ATOM 1839 C C . ARG A 1 232 ? -2.687 -4.807 -6.911 1.00 98.81 232 ARG A C 1
ATOM 1841 O O . ARG A 1 232 ? -3.569 -5.339 -6.240 1.00 98.81 232 ARG A O 1
ATOM 1848 N N . ASP A 1 233 ? -1.726 -4.072 -6.363 1.00 98.75 233 ASP A N 1
ATOM 1849 C CA . ASP A 1 233 ? -1.646 -3.819 -4.922 1.00 98.75 233 ASP A CA 1
ATOM 1850 C C . ASP A 1 233 ? -2.786 -2.919 -4.426 1.00 98.75 233 ASP A C 1
ATOM 1852 O O . ASP A 1 233 ? -3.386 -3.217 -3.395 1.00 98.75 233 ASP A O 1
ATOM 1856 N N . ALA A 1 234 ? -3.197 -1.897 -5.186 1.00 98.81 234 ALA A N 1
ATOM 1857 C CA . ALA A 1 234 ? -4.399 -1.113 -4.878 1.00 98.81 234 ALA A CA 1
ATOM 1858 C C . ALA A 1 234 ? -5.660 -1.989 -4.824 1.00 98.81 234 ALA A C 1
ATOM 1860 O O . ALA A 1 234 ? -6.482 -1.833 -3.916 1.00 98.81 234 ALA A O 1
ATOM 1861 N N . GLN A 1 235 ? -5.805 -2.931 -5.761 1.00 98.81 235 GLN A N 1
ATOM 1862 C CA . GLN A 1 235 ? -6.915 -3.883 -5.758 1.00 98.81 235 GLN A CA 1
ATOM 1863 C C . GLN A 1 235 ? -6.887 -4.791 -4.517 1.00 98.81 235 GLN A C 1
ATOM 1865 O O . GLN A 1 235 ? -7.937 -5.010 -3.906 1.00 98.81 235 GLN A O 1
ATOM 1870 N N . ARG A 1 236 ? -5.705 -5.266 -4.103 1.00 98.88 236 ARG A N 1
ATOM 1871 C CA . ARG A 1 236 ? -5.527 -6.051 -2.868 1.00 98.88 236 ARG A CA 1
ATOM 1872 C C . ARG A 1 236 ? -5.840 -5.239 -1.613 1.00 98.88 236 ARG A C 1
ATOM 1874 O O . ARG A 1 236 ? -6.503 -5.748 -0.718 1.00 98.88 236 ARG A O 1
ATOM 1881 N N . LEU A 1 237 ? -5.436 -3.968 -1.556 1.00 98.88 237 LEU A N 1
ATOM 1882 C CA . LEU A 1 237 ? -5.756 -3.072 -0.436 1.00 98.88 237 LEU A CA 1
ATOM 1883 C C . LEU A 1 237 ? -7.271 -2.870 -0.286 1.00 98.88 237 LEU A C 1
ATOM 1885 O O . LEU A 1 237 ? -7.788 -2.863 0.831 1.00 98.88 237 LEU A O 1
ATOM 1889 N N . ILE A 1 238 ? -7.996 -2.752 -1.403 1.00 98.69 238 ILE A N 1
ATOM 1890 C CA . ILE A 1 238 ? -9.463 -2.660 -1.409 1.00 98.69 238 ILE A CA 1
ATOM 1891 C C . ILE A 1 238 ? -10.105 -3.970 -0.929 1.00 98.69 238 ILE A C 1
ATOM 1893 O O . ILE A 1 238 ? -11.048 -3.935 -0.144 1.00 98.69 238 ILE A O 1
ATOM 1897 N N . GLN A 1 239 ? -9.588 -5.123 -1.354 1.00 98.62 239 GLN A N 1
ATOM 1898 C CA . GLN A 1 239 ? -10.088 -6.428 -0.903 1.00 98.62 239 GLN A CA 1
ATOM 1899 C C . GLN A 1 239 ? -9.831 -6.648 0.596 1.00 98.62 239 GLN A C 1
ATOM 1901 O O . GLN A 1 239 ? -10.739 -7.041 1.327 1.00 98.62 239 GLN A O 1
ATOM 1906 N N . CYS A 1 240 ? -8.637 -6.297 1.078 1.00 98.75 240 CYS A N 1
ATOM 1907 C CA . CYS A 1 240 ? -8.287 -6.358 2.496 1.00 98.75 240 CYS A CA 1
ATOM 1908 C C . CYS A 1 240 ? -9.169 -5.418 3.343 1.00 98.75 240 CYS A C 1
ATOM 1910 O O . CYS A 1 240 ? -9.572 -5.767 4.457 1.00 98.75 240 CYS A O 1
ATOM 1912 N N . TYR A 1 241 ? -9.558 -4.252 2.808 1.00 98.81 241 TYR A N 1
ATOM 1913 C CA . TYR A 1 241 ? -10.555 -3.390 3.453 1.00 98.81 241 TYR A CA 1
ATOM 1914 C C . TYR A 1 241 ? -11.883 -4.128 3.656 1.00 98.81 241 TYR A C 1
ATOM 1916 O O . TYR A 1 241 ? -12.436 -4.075 4.752 1.00 98.81 241 TYR A O 1
ATOM 1924 N N . ASP A 1 242 ? -12.385 -4.839 2.643 1.00 97.94 242 ASP A N 1
ATOM 1925 C CA . ASP A 1 242 ? -13.683 -5.531 2.710 1.00 97.94 242 ASP A CA 1
ATOM 1926 C C . ASP A 1 242 ? -13.683 -6.675 3.752 1.00 97.94 242 ASP A C 1
ATOM 1928 O O . ASP A 1 242 ? -14.718 -7.016 4.344 1.00 97.94 242 ASP A O 1
ATOM 1932 N N . MET A 1 243 ? -12.511 -7.259 4.019 1.00 96.56 243 MET A N 1
ATOM 1933 C CA . MET A 1 243 ? -12.302 -8.232 5.098 1.00 96.56 243 MET A CA 1
ATOM 1934 C C . MET A 1 243 ? -12.177 -7.560 6.468 1.00 96.56 243 MET A C 1
ATOM 1936 O O . MET A 1 243 ? -12.771 -8.023 7.447 1.00 96.56 243 MET A O 1
ATOM 1940 N N . THR A 1 244 ? -11.480 -6.427 6.529 1.00 98.56 244 THR A N 1
ATOM 1941 C CA . THR A 1 244 ? -11.281 -5.641 7.754 1.00 98.56 244 THR A CA 1
ATOM 1942 C C . THR A 1 244 ? -12.578 -4.986 8.239 1.00 98.56 244 THR A C 1
ATOM 1944 O O . THR A 1 244 ? -12.801 -4.908 9.451 1.00 98.56 244 THR A O 1
ATOM 1947 N N . ASN A 1 245 ? -13.452 -4.551 7.322 1.00 98.69 245 ASN A N 1
ATOM 1948 C CA . ASN A 1 245 ? -14.644 -3.740 7.587 1.00 98.69 245 ASN A CA 1
ATOM 1949 C C . ASN A 1 245 ? -15.836 -4.523 8.179 1.00 98.69 245 ASN A C 1
ATOM 1951 O O . ASN A 1 245 ? -16.977 -4.427 7.714 1.00 98.69 245 ASN A O 1
ATOM 1955 N N . ARG A 1 246 ? -15.588 -5.288 9.245 1.00 98.38 246 ARG A N 1
ATOM 1956 C CA . ARG A 1 246 ? -16.592 -6.078 9.971 1.00 98.38 246 ARG A CA 1
ATOM 1957 C C . ARG A 1 246 ? -16.528 -5.775 11.465 1.00 98.38 246 ARG A C 1
ATOM 1959 O O . ARG A 1 246 ? -15.450 -5.784 12.048 1.00 98.38 246 ARG A O 1
ATOM 1966 N N . SER A 1 247 ? -17.675 -5.489 12.074 1.00 98.50 247 SER A N 1
ATOM 1967 C CA . SER A 1 247 ? -17.760 -5.051 13.469 1.00 98.50 247 SER A CA 1
ATOM 1968 C C . SER A 1 247 ? -17.707 -6.237 14.438 1.00 98.50 247 SER A C 1
ATOM 1970 O O . SER A 1 247 ? -18.565 -7.120 14.333 1.00 98.50 247 SER A O 1
ATOM 1972 N N . PRO A 1 248 ? -16.768 -6.259 15.400 1.00 98.12 248 PRO A N 1
ATOM 1973 C CA . PRO A 1 248 ? -16.784 -7.235 16.484 1.00 98.12 248 PRO A CA 1
ATOM 1974 C C . PRO A 1 248 ? -17.661 -6.791 17.667 1.00 98.12 248 PRO A C 1
ATOM 1976 O O . PRO A 1 248 ? -18.104 -7.639 18.437 1.00 98.12 248 PRO A O 1
ATOM 1979 N N . LEU A 1 249 ? -17.958 -5.490 17.793 1.00 97.94 249 LEU A N 1
ATOM 1980 C CA . LEU A 1 249 ? -18.613 -4.890 18.959 1.00 97.94 249 LEU A CA 1
ATOM 1981 C C . LEU A 1 249 ? -19.928 -5.592 19.352 1.00 97.94 249 LEU A C 1
ATOM 1983 O O . LEU A 1 249 ? -20.759 -5.945 18.506 1.00 97.94 249 LEU A O 1
ATOM 1987 N N . GLY A 1 250 ? -20.104 -5.792 20.659 1.00 96.31 250 GLY A N 1
ATOM 1988 C CA . GLY A 1 250 ? -21.214 -6.532 21.260 1.00 96.31 250 GLY A CA 1
ATOM 1989 C C . GLY A 1 250 ? -20.991 -8.046 21.323 1.00 96.31 250 GLY A C 1
ATOM 1990 O O . GLY A 1 250 ? -21.892 -8.777 21.729 1.00 96.31 250 GLY A O 1
ATOM 1991 N N . ALA A 1 251 ? -19.799 -8.527 20.958 1.00 97.31 251 ALA A N 1
ATOM 1992 C CA . ALA A 1 251 ? -19.342 -9.872 21.307 1.00 97.31 251 ALA A CA 1
ATOM 1993 C C . ALA A 1 251 ? -18.994 -10.007 22.803 1.00 97.31 251 ALA A C 1
ATOM 1995 O O . ALA A 1 251 ? -18.878 -11.126 23.310 1.00 97.31 251 ALA A O 1
ATOM 1996 N N . SER A 1 252 ? -18.887 -8.881 23.522 1.00 96.25 252 SER A N 1
ATOM 1997 C CA . SER A 1 252 ? -18.483 -8.828 24.925 1.00 96.25 252 SER A CA 1
ATOM 1998 C C . SER A 1 252 ? -17.156 -9.573 25.129 1.00 96.25 252 SER A C 1
ATOM 2000 O O . SER A 1 252 ? -16.227 -9.412 24.341 1.00 96.25 252 SER A O 1
ATOM 2002 N N . ALA A 1 253 ? -17.016 -10.351 26.203 1.00 96.25 253 ALA A N 1
ATOM 2003 C CA . ALA A 1 253 ? -15.765 -11.032 26.512 1.00 96.25 253 ALA A CA 1
ATOM 2004 C C . ALA A 1 253 ? -15.434 -12.175 25.539 1.00 96.25 253 ALA A C 1
ATOM 2006 O O . ALA A 1 253 ? -14.263 -12.330 25.196 1.00 96.25 253 ALA A O 1
ATOM 2007 N N . ILE A 1 254 ? -16.437 -12.963 25.129 1.00 97.19 254 ILE A N 1
ATOM 2008 C CA . ILE A 1 254 ? -16.272 -14.143 24.257 1.00 97.19 254 ILE A CA 1
ATOM 2009 C C . ILE A 1 254 ? -17.606 -14.657 23.689 1.00 97.19 254 ILE A C 1
ATOM 2011 O O . ILE A 1 254 ? -17.683 -15.006 22.520 1.00 97.19 254 ILE A O 1
ATOM 2015 N N . ALA A 1 255 ? -18.677 -14.690 24.489 1.00 96.94 255 ALA A N 1
ATOM 2016 C CA . ALA A 1 255 ? -19.928 -15.385 24.148 1.00 96.94 255 ALA A CA 1
ATOM 2017 C C . ALA A 1 255 ? -21.132 -14.447 23.927 1.00 96.94 255 ALA A C 1
ATOM 2019 O O . ALA A 1 255 ? -22.279 -14.890 23.933 1.00 96.94 255 ALA A O 1
ATOM 2020 N N . GLY A 1 256 ? -20.895 -13.148 23.728 1.00 95.56 256 GLY A N 1
ATOM 2021 C CA . GLY A 1 256 ? -21.951 -12.137 23.694 1.00 95.56 256 GLY A CA 1
ATOM 2022 C C . GLY A 1 256 ? -22.396 -11.693 25.089 1.00 95.56 256 GLY A C 1
ATOM 2023 O O . GLY A 1 256 ? -21.705 -11.915 26.084 1.00 95.56 256 GLY A O 1
ATOM 2024 N N . SER A 1 257 ? -23.545 -11.023 25.154 1.00 96.12 257 SER A N 1
ATOM 2025 C CA . SER A 1 257 ? -24.133 -10.507 26.392 1.00 96.12 257 SER A CA 1
ATOM 2026 C C . SER A 1 257 ? -25.561 -11.017 26.570 1.00 96.12 257 SER A C 1
ATOM 2028 O O . SER A 1 257 ? -26.270 -11.228 25.591 1.00 96.12 257 SER A O 1
ATOM 2030 N N . THR A 1 258 ? -25.988 -11.181 27.823 1.00 96.44 258 THR A N 1
ATOM 2031 C CA . THR A 1 258 ? -27.396 -11.406 28.188 1.00 96.44 258 THR A CA 1
ATOM 2032 C C . THR A 1 258 ? -28.223 -10.119 28.163 1.00 96.44 258 THR A C 1
ATOM 2034 O O . THR A 1 258 ? -29.445 -10.177 28.230 1.00 96.44 258 THR A O 1
ATOM 2037 N N . VAL A 1 259 ? -27.569 -8.958 28.074 1.00 96.81 259 VAL A N 1
ATOM 2038 C CA . VAL A 1 259 ? -28.224 -7.671 27.847 1.00 96.81 259 VAL A CA 1
ATOM 2039 C C . VAL A 1 259 ? -28.566 -7.558 26.362 1.00 96.81 259 VAL A C 1
ATOM 2041 O O . VAL A 1 259 ? -27.705 -7.774 25.507 1.00 96.81 259 VAL A O 1
ATOM 2044 N N . GLU A 1 260 ? -29.808 -7.193 26.056 1.00 95.12 260 GLU A N 1
ATOM 2045 C CA . GLU A 1 260 ? -30.319 -7.086 24.686 1.00 95.12 260 GLU A CA 1
ATOM 2046 C C . GLU A 1 260 ? -29.716 -5.878 23.948 1.00 95.12 260 GLU A C 1
ATOM 2048 O O . GLU A 1 260 ? -30.263 -4.778 23.929 1.00 95.12 260 GLU A O 1
ATOM 2053 N N . VAL A 1 261 ? -28.538 -6.075 23.351 1.00 96.69 261 VAL A N 1
ATOM 2054 C CA . VAL A 1 261 ? -27.828 -5.057 22.563 1.00 96.69 261 VAL A CA 1
ATOM 2055 C C . VAL A 1 261 ? -28.116 -5.170 21.065 1.00 96.69 261 VAL A C 1
ATOM 2057 O O . VAL A 1 261 ? -28.160 -6.265 20.503 1.00 96.69 261 VAL A O 1
ATOM 2060 N N . ASP A 1 262 ? -28.192 -4.032 20.367 1.00 98.06 262 ASP A N 1
ATOM 2061 C CA . ASP A 1 262 ? -28.261 -4.004 18.900 1.00 98.06 262 ASP A CA 1
ATOM 2062 C C . ASP A 1 262 ? -26.859 -3.850 18.279 1.00 98.06 262 ASP A C 1
ATOM 2064 O O . ASP A 1 262 ? -26.373 -2.746 18.009 1.00 98.06 262 ASP A O 1
ATOM 2068 N N . ARG A 1 263 ? -26.213 -4.990 17.994 1.00 98.06 263 ARG A N 1
ATOM 2069 C CA . ARG A 1 263 ? -24.901 -5.042 17.312 1.00 98.06 263 ARG A CA 1
ATOM 2070 C C . ARG A 1 263 ? -24.931 -4.435 15.906 1.00 98.06 263 ARG A C 1
ATOM 2072 O O . ARG A 1 263 ? -23.916 -3.949 15.411 1.00 98.06 263 ARG A O 1
ATOM 2079 N N . ARG A 1 264 ? -26.080 -4.469 15.222 1.00 98.38 264 ARG A N 1
ATOM 2080 C CA . ARG A 1 264 ? -26.211 -3.910 13.867 1.00 98.38 264 ARG A CA 1
ATOM 2081 C C . ARG A 1 264 ? -26.316 -2.392 13.919 1.00 98.38 264 ARG A C 1
ATOM 2083 O O . ARG A 1 264 ? -25.828 -1.722 13.010 1.00 98.38 264 ARG A O 1
ATOM 2090 N N . MET A 1 265 ? -26.930 -1.834 14.959 1.00 98.38 265 MET A N 1
ATOM 2091 C CA . MET A 1 265 ? -26.945 -0.393 15.195 1.00 98.38 265 MET A CA 1
ATOM 2092 C C . MET A 1 265 ? -25.531 0.147 15.379 1.00 98.38 265 MET A C 1
ATOM 2094 O O . MET A 1 265 ? -25.140 1.038 14.625 1.00 98.38 265 MET A O 1
ATOM 2098 N N . THR A 1 266 ? -24.745 -0.416 16.300 1.00 98.25 266 THR A N 1
ATOM 2099 C CA . THR A 1 266 ? -23.362 0.042 16.514 1.00 98.25 266 THR A CA 1
ATOM 2100 C C . THR A 1 266 ? -22.503 -0.146 15.265 1.00 98.25 266 THR A C 1
ATOM 2102 O O . THR A 1 266 ? -21.803 0.787 14.871 1.00 98.25 266 THR A O 1
ATOM 2105 N N . ALA A 1 267 ? -22.622 -1.283 14.568 1.00 98.69 267 ALA A N 1
ATOM 2106 C CA . ALA A 1 267 ? -21.934 -1.510 13.297 1.00 98.69 267 ALA A CA 1
ATOM 2107 C C . ALA A 1 267 ? -22.249 -0.419 12.256 1.00 98.69 267 ALA A C 1
ATOM 2109 O O . ALA A 1 267 ? -21.326 0.165 11.687 1.00 98.69 267 ALA A O 1
ATOM 2110 N N . ARG A 1 268 ? -23.535 -0.085 12.055 1.00 98.69 268 ARG A N 1
ATOM 2111 C CA . ARG A 1 268 ? -23.966 0.971 11.117 1.00 98.69 268 ARG A CA 1
ATOM 2112 C C . ARG A 1 268 ? -23.446 2.352 11.511 1.00 98.69 268 ARG A C 1
ATOM 2114 O O . ARG A 1 268 ? -22.975 3.082 10.643 1.00 98.69 268 ARG A O 1
ATOM 2121 N N . LEU A 1 269 ? -23.525 2.712 12.793 1.00 98.62 269 LEU A N 1
ATOM 2122 C CA . LEU A 1 269 ? -23.058 4.012 13.291 1.00 98.62 269 LEU A CA 1
ATOM 2123 C C . LEU A 1 269 ? -21.538 4.181 13.149 1.00 98.62 269 LEU A C 1
ATOM 2125 O O . LEU A 1 269 ? -21.068 5.289 12.913 1.00 98.62 269 LEU A O 1
ATOM 2129 N N . LEU A 1 270 ? -20.785 3.081 13.232 1.00 98.75 270 LEU A N 1
ATOM 2130 C CA . LEU A 1 270 ? -19.326 3.045 13.078 1.00 98.75 270 LEU A CA 1
ATOM 2131 C C . LEU A 1 270 ? -18.864 2.753 11.636 1.00 98.75 270 LEU A C 1
ATOM 2133 O O . LEU A 1 270 ? -17.667 2.568 11.392 1.00 98.75 270 LEU A O 1
ATOM 2137 N N . GLY A 1 271 ? -19.791 2.685 10.673 1.00 98.69 271 GLY A N 1
ATOM 2138 C CA . GLY A 1 271 ? -19.492 2.499 9.248 1.00 98.69 271 GLY A CA 1
ATOM 2139 C C . GLY A 1 271 ? -18.964 1.113 8.875 1.00 98.69 271 GLY A C 1
ATOM 2140 O O . GLY A 1 271 ? -18.237 0.972 7.893 1.00 98.69 271 GLY A O 1
ATOM 2141 N N . PHE A 1 272 ? -19.261 0.096 9.683 1.00 98.81 272 PHE A N 1
ATOM 2142 C CA . PHE A 1 272 ? -19.013 -1.294 9.318 1.00 98.81 272 PHE A CA 1
ATOM 2143 C C . PHE A 1 272 ? -20.095 -1.807 8.367 1.00 98.81 272 PHE A C 1
ATOM 2145 O O . PHE A 1 272 ? -21.280 -1.536 8.564 1.00 98.81 272 PHE A O 1
ATOM 2152 N N . ASP A 1 273 ? -19.701 -2.623 7.387 1.00 98.12 273 ASP A N 1
ATOM 2153 C CA . ASP A 1 273 ? -20.650 -3.200 6.424 1.00 98.12 273 ASP A CA 1
ATOM 2154 C C . ASP A 1 273 ? -21.515 -4.301 7.055 1.00 98.12 273 ASP A C 1
ATOM 2156 O O . ASP A 1 273 ? -22.643 -4.552 6.631 1.00 98.12 273 ASP A O 1
ATOM 2160 N N . LYS A 1 274 ? -20.975 -4.989 8.068 1.00 97.00 274 LYS A N 1
ATOM 2161 C CA . LYS A 1 274 ? -21.619 -6.111 8.763 1.00 97.00 274 LYS A CA 1
ATOM 2162 C C . LYS A 1 274 ? -20.968 -6.386 10.112 1.00 97.00 274 LYS A C 1
ATOM 2164 O O . LYS A 1 274 ? -19.877 -5.901 10.396 1.00 97.00 274 LYS A O 1
ATOM 2169 N N . VAL A 1 275 ? -21.636 -7.196 10.926 1.00 98.19 275 VAL A N 1
ATOM 2170 C CA . VAL A 1 275 ? -21.078 -7.758 12.163 1.00 98.19 275 VAL A CA 1
ATOM 2171 C C . VAL A 1 275 ? -20.294 -9.037 11.864 1.00 98.19 275 VAL A C 1
ATOM 2173 O O . VAL A 1 275 ? -20.608 -9.751 10.907 1.00 98.19 275 VAL A O 1
ATOM 2176 N N . LEU A 1 276 ? -19.301 -9.345 12.694 1.00 98.00 276 LEU A N 1
ATOM 2177 C CA . LEU A 1 276 ? -18.759 -10.697 12.797 1.00 98.00 276 LEU A CA 1
ATOM 2178 C C . LEU A 1 276 ? -19.784 -11.581 13.517 1.00 98.00 276 LEU A C 1
ATOM 2180 O O . LEU A 1 276 ? -20.323 -11.212 14.564 1.00 98.00 276 LEU A O 1
ATOM 2184 N N . LEU A 1 277 ? -20.120 -12.714 12.897 1.00 96.69 277 LEU A N 1
ATOM 2185 C CA . LEU A 1 277 ? -21.277 -13.518 13.297 1.00 96.69 277 LEU A CA 1
ATOM 2186 C C . LEU A 1 277 ? -21.034 -14.266 14.608 1.00 96.69 277 LEU A C 1
ATOM 2188 O O . LEU A 1 277 ? -21.909 -14.274 15.469 1.00 96.69 277 LEU A O 1
ATOM 2192 N N . ASN A 1 278 ? -19.856 -14.866 14.760 1.00 98.00 278 ASN A N 1
ATOM 2193 C CA . ASN A 1 278 ? -19.477 -15.600 15.958 1.00 98.00 278 ASN A CA 1
ATOM 2194 C C . ASN A 1 278 ? -18.765 -14.652 16.947 1.00 98.00 278 ASN A C 1
ATOM 2196 O O . ASN A 1 278 ? -17.880 -13.890 16.556 1.00 98.00 278 ASN A O 1
ATOM 2200 N N . CYS A 1 279 ? -19.192 -14.648 18.212 1.00 97.50 279 CYS A N 1
ATOM 2201 C CA . CYS A 1 279 ? -18.643 -13.753 19.236 1.00 97.50 279 CYS A CA 1
ATOM 2202 C C . CYS A 1 279 ? -17.210 -14.121 19.654 1.00 97.50 279 CYS A C 1
ATOM 2204 O O . CYS A 1 279 ? -16.426 -13.224 19.949 1.00 97.50 279 CYS A O 1
ATOM 2206 N N . GLU A 1 280 ? -16.851 -15.402 19.628 1.00 98.06 280 GLU A N 1
ATOM 2207 C CA . GLU A 1 280 ? -15.507 -15.877 19.961 1.00 98.06 280 GLU A CA 1
ATOM 2208 C C . GLU A 1 280 ? -14.515 -15.448 18.871 1.00 98.06 280 GLU A C 1
ATOM 2210 O O . GLU A 1 280 ? -13.555 -14.730 19.157 1.00 98.06 280 GLU A O 1
ATOM 2215 N N . ASP A 1 281 ? -14.860 -15.698 17.602 1.00 97.88 281 ASP A N 1
ATOM 2216 C CA . ASP A 1 281 ? -14.119 -15.199 16.430 1.00 97.88 281 ASP A CA 1
ATOM 2217 C C . ASP A 1 281 ? -13.972 -13.663 16.448 1.00 97.88 281 ASP A C 1
ATOM 2219 O O . ASP A 1 281 ? -12.929 -13.099 16.104 1.00 97.88 281 ASP A O 1
ATOM 2223 N N . SER A 1 282 ? -15.012 -12.952 16.905 1.00 97.50 282 SER A N 1
ATOM 2224 C CA . SER A 1 282 ? -15.013 -11.484 16.976 1.00 97.50 282 SER A CA 1
ATOM 2225 C C . SER A 1 282 ? -13.909 -10.925 17.877 1.00 97.50 282 SER A C 1
ATOM 2227 O O . SER A 1 282 ? -13.417 -9.823 17.615 1.00 97.50 282 SER A O 1
ATOM 2229 N N . VAL A 1 283 ? -13.531 -11.649 18.933 1.00 97.38 283 VAL A N 1
ATOM 2230 C CA . VAL A 1 283 ? -12.537 -11.182 19.907 1.00 97.38 283 VAL A CA 1
ATOM 2231 C C . VAL A 1 283 ? -11.131 -11.715 19.627 1.00 97.38 283 VAL A C 1
ATOM 2233 O O . VAL A 1 283 ? -10.157 -10.980 19.841 1.00 97.38 283 VAL A O 1
ATOM 2236 N N . GLU A 1 284 ? -11.012 -12.930 19.087 1.00 95.31 284 GLU A N 1
ATOM 2237 C CA . GLU A 1 284 ? -9.723 -13.587 18.820 1.00 95.31 284 GLU A CA 1
ATOM 2238 C C . GLU A 1 284 ? -9.122 -13.224 17.451 1.00 95.31 284 GLU A C 1
ATOM 2240 O O . GLU A 1 284 ? -7.905 -13.074 17.329 1.00 95.31 284 GLU A O 1
ATOM 2245 N N . SER A 1 285 ? -9.949 -13.005 16.418 1.00 94.50 285 SER A N 1
ATOM 2246 C CA . SER A 1 285 ? -9.459 -12.864 15.039 1.00 94.50 285 SER A CA 1
ATOM 2247 C C . SER A 1 285 ? -8.536 -11.655 14.847 1.00 94.50 285 SER A C 1
ATOM 2249 O O . SER A 1 285 ? -8.866 -10.507 15.169 1.00 94.50 285 SER A O 1
ATOM 2251 N N . ARG A 1 286 ? -7.353 -11.901 14.273 1.00 97.69 286 ARG A N 1
ATOM 2252 C CA . ARG A 1 286 ? -6.388 -10.879 13.808 1.00 97.69 286 ARG A CA 1
ATOM 2253 C C . ARG A 1 286 ? -5.840 -11.185 12.410 1.00 97.69 286 ARG A C 1
ATOM 2255 O O . ARG A 1 286 ? -4.845 -10.599 11.989 1.00 97.69 286 ARG A O 1
ATOM 2262 N N . ASP A 1 287 ? -6.513 -12.064 11.677 1.00 97.62 287 ASP A N 1
ATOM 2263 C CA . ASP A 1 287 ? -6.220 -12.379 10.276 1.00 97.62 287 ASP A CA 1
ATOM 2264 C C . ASP A 1 287 ? -6.175 -11.126 9.385 1.00 97.62 287 ASP A C 1
ATOM 2266 O O . ASP A 1 287 ? -5.254 -10.976 8.589 1.00 97.62 287 ASP A O 1
ATOM 2270 N N . PHE A 1 288 ? -7.080 -10.170 9.602 1.00 98.19 288 PHE A N 1
ATOM 2271 C CA . PHE A 1 288 ? -7.123 -8.891 8.893 1.00 98.19 288 PHE A CA 1
ATOM 2272 C C . PHE A 1 288 ? -5.832 -8.076 9.064 1.00 98.19 288 PHE A C 1
ATOM 2274 O O . PHE A 1 288 ? -5.410 -7.384 8.142 1.00 98.19 288 PHE A O 1
ATOM 2281 N N . ALA A 1 289 ? -5.184 -8.159 10.233 1.00 98.38 289 ALA A N 1
ATOM 2282 C CA . ALA A 1 289 ? -3.925 -7.469 10.487 1.00 98.38 289 ALA A CA 1
ATOM 2283 C C . ALA A 1 289 ? -2.777 -8.153 9.735 1.00 98.38 289 ALA A C 1
ATOM 2285 O O . ALA A 1 289 ? -1.968 -7.474 9.105 1.00 98.38 289 ALA A O 1
ATOM 2286 N N . ALA A 1 290 ? -2.734 -9.490 9.748 1.00 98.62 290 ALA A N 1
ATOM 2287 C CA . ALA A 1 290 ? -1.756 -10.258 8.981 1.00 98.62 290 ALA A CA 1
ATOM 2288 C C . ALA A 1 290 ? -1.919 -10.036 7.466 1.00 98.62 290 ALA A C 1
ATOM 2290 O O . ALA A 1 290 ? -0.931 -9.795 6.775 1.00 98.62 290 ALA A O 1
ATOM 2291 N N . GLU A 1 291 ? -3.155 -10.040 6.958 1.00 98.81 291 GLU A N 1
ATOM 2292 C CA . GLU A 1 291 ? -3.470 -9.756 5.555 1.00 98.81 291 GLU A CA 1
ATOM 2293 C C . GLU A 1 291 ? -3.051 -8.331 5.165 1.00 98.81 291 GLU A C 1
ATOM 2295 O O . GLU A 1 291 ? -2.372 -8.145 4.154 1.00 98.81 291 GLU A O 1
ATOM 2300 N N . ALA A 1 292 ? -3.367 -7.327 5.990 1.00 98.81 292 ALA A N 1
ATOM 2301 C CA . ALA A 1 292 ? -2.958 -5.946 5.739 1.00 98.81 292 ALA A CA 1
ATOM 2302 C C . ALA A 1 292 ? -1.430 -5.809 5.662 1.00 98.81 292 ALA A C 1
ATOM 2304 O O . ALA A 1 292 ? -0.915 -5.110 4.786 1.00 98.81 292 ALA A O 1
ATOM 2305 N N . ILE A 1 293 ? -0.696 -6.473 6.559 1.00 98.88 293 ILE A N 1
ATOM 2306 C CA . ILE A 1 293 ? 0.773 -6.477 6.564 1.00 98.88 293 ILE A CA 1
ATOM 2307 C C . ILE A 1 293 ? 1.311 -7.211 5.332 1.00 98.88 293 ILE A C 1
ATOM 2309 O O . ILE A 1 293 ? 2.251 -6.718 4.715 1.00 98.88 293 ILE A O 1
ATOM 2313 N N . PHE A 1 294 ? 0.700 -8.327 4.932 1.00 98.88 294 PHE A N 1
ATOM 2314 C CA . PHE A 1 294 ? 1.081 -9.083 3.738 1.00 98.88 294 PHE A CA 1
ATOM 2315 C C . PHE A 1 294 ? 0.932 -8.264 2.450 1.00 98.88 294 PHE A C 1
ATOM 2317 O O . PHE A 1 294 ? 1.858 -8.224 1.638 1.00 98.88 294 PHE A O 1
ATOM 2324 N N . VAL A 1 295 ? -0.194 -7.565 2.271 1.00 98.75 295 VAL A N 1
ATOM 2325 C CA . VAL A 1 295 ? -0.401 -6.696 1.101 1.00 98.75 295 VAL A CA 1
ATOM 2326 C C . VAL A 1 295 ? 0.650 -5.579 1.059 1.00 98.75 295 VAL A C 1
ATOM 2328 O O . VAL A 1 295 ? 1.199 -5.289 -0.002 1.00 98.75 295 VAL A O 1
ATOM 2331 N N . GLN A 1 296 ? 0.993 -5.004 2.216 1.00 98.81 296 GLN A N 1
ATOM 2332 C CA . GLN A 1 296 ? 2.087 -4.035 2.336 1.00 98.81 296 GLN A CA 1
ATOM 2333 C C . GLN A 1 296 ? 3.454 -4.650 2.003 1.00 98.81 296 GLN A C 1
ATOM 2335 O O . GLN A 1 296 ? 4.259 -4.004 1.337 1.00 98.81 296 GLN A O 1
ATOM 2340 N N . THR A 1 297 ? 3.721 -5.894 2.417 1.00 98.81 297 THR A N 1
ATOM 2341 C CA . THR A 1 297 ? 4.960 -6.609 2.075 1.00 98.81 297 THR A CA 1
ATOM 2342 C C . THR A 1 297 ? 5.118 -6.742 0.564 1.00 98.81 297 THR A C 1
ATOM 2344 O O . THR A 1 297 ? 6.176 -6.391 0.054 1.00 98.81 297 THR A O 1
ATOM 2347 N N . LEU A 1 298 ? 4.076 -7.171 -0.161 1.00 98.56 298 LEU A N 1
ATOM 2348 C CA . LEU A 1 298 ? 4.128 -7.282 -1.626 1.00 98.56 298 LEU A CA 1
ATOM 2349 C C . LEU A 1 298 ? 4.453 -5.937 -2.287 1.00 98.56 298 LEU A C 1
ATOM 2351 O O . LEU A 1 298 ? 5.368 -5.858 -3.106 1.00 98.56 298 LEU A O 1
ATOM 2355 N N . MET A 1 299 ? 3.759 -4.878 -1.869 1.00 98.69 299 MET A N 1
ATOM 2356 C CA . MET A 1 299 ? 3.972 -3.528 -2.389 1.00 98.69 299 MET A CA 1
ATOM 2357 C C . MET A 1 299 ? 5.406 -3.037 -2.137 1.00 98.69 299 MET A C 1
ATOM 2359 O O . MET A 1 299 ? 6.056 -2.524 -3.048 1.00 98.69 299 MET A O 1
ATOM 2363 N N . LEU A 1 300 ? 5.936 -3.213 -0.921 1.00 98.75 300 LEU A N 1
ATOM 2364 C CA . LEU A 1 300 ? 7.301 -2.787 -0.598 1.00 98.75 300 LEU A CA 1
ATOM 2365 C C . LEU A 1 300 ? 8.368 -3.648 -1.284 1.00 98.75 300 LEU A C 1
ATOM 2367 O O . LEU A 1 300 ? 9.416 -3.121 -1.650 1.00 98.75 300 LEU A O 1
ATOM 2371 N N . THR A 1 301 ? 8.109 -4.935 -1.528 1.00 98.56 301 THR A N 1
ATOM 2372 C CA . THR A 1 301 ? 8.987 -5.775 -2.355 1.00 98.56 301 THR A CA 1
ATOM 2373 C C . THR A 1 301 ? 9.075 -5.235 -3.783 1.00 98.56 301 THR A C 1
ATOM 2375 O O . THR A 1 301 ? 10.181 -5.081 -4.301 1.00 98.56 301 THR A O 1
ATOM 2378 N N . GLU A 1 302 ? 7.955 -4.864 -4.406 1.00 98.25 302 GLU A N 1
ATOM 2379 C CA . GLU A 1 302 ? 7.972 -4.253 -5.743 1.00 98.25 302 GLU A CA 1
ATOM 2380 C C . GLU A 1 302 ? 8.702 -2.902 -5.742 1.00 98.25 302 GLU A C 1
ATOM 2382 O O . GLU A 1 302 ? 9.561 -2.665 -6.593 1.00 98.25 302 GLU A O 1
ATOM 2387 N N . LEU A 1 303 ? 8.439 -2.037 -4.757 1.00 98.75 303 LEU A N 1
ATOM 2388 C CA . LEU A 1 303 ? 9.120 -0.743 -4.646 1.00 98.75 303 LEU A CA 1
ATOM 2389 C C . LEU A 1 303 ? 10.620 -0.882 -4.358 1.00 98.75 303 LEU A C 1
ATOM 2391 O O . LEU A 1 303 ? 11.391 -0.045 -4.820 1.00 98.75 303 LEU A O 1
ATOM 2395 N N . SER A 1 304 ? 11.057 -1.951 -3.687 1.00 98.75 304 SER A N 1
ATOM 2396 C CA . SER A 1 304 ? 12.487 -2.241 -3.520 1.00 98.75 304 SER A CA 1
ATOM 2397 C C . SER A 1 304 ? 13.180 -2.539 -4.852 1.00 98.75 304 SER A C 1
ATOM 2399 O O . SER A 1 304 ? 14.300 -2.079 -5.062 1.00 98.75 304 SER A O 1
ATOM 2401 N N . ARG A 1 305 ? 12.496 -3.216 -5.791 1.00 98.38 305 ARG A N 1
ATOM 2402 C CA . ARG A 1 305 ? 13.003 -3.429 -7.157 1.00 98.38 305 ARG A CA 1
ATOM 2403 C C . ARG A 1 305 ? 13.092 -2.111 -7.925 1.00 98.38 305 ARG A C 1
ATOM 2405 O O . ARG A 1 305 ? 14.078 -1.868 -8.605 1.00 98.38 305 ARG A O 1
ATOM 2412 N N . VAL A 1 306 ? 12.080 -1.250 -7.802 1.00 98.69 306 VAL A N 1
ATOM 2413 C CA . VAL A 1 306 ? 12.102 0.080 -8.438 1.00 98.69 306 VAL A CA 1
ATOM 2414 C C . VAL A 1 306 ? 13.238 0.938 -7.872 1.00 98.69 306 VAL A C 1
ATOM 2416 O O . VAL A 1 306 ? 13.925 1.620 -8.626 1.00 98.69 306 VAL A O 1
ATOM 2419 N N . ALA A 1 307 ? 13.461 0.891 -6.557 1.00 98.75 307 ALA A N 1
ATOM 2420 C CA . ALA A 1 307 ? 14.569 1.592 -5.920 1.00 98.75 307 ALA A CA 1
ATOM 2421 C C . ALA A 1 307 ? 15.932 1.082 -6.415 1.00 98.75 307 ALA A C 1
ATOM 2423 O O . ALA A 1 307 ? 16.802 1.904 -6.683 1.00 98.75 307 ALA A O 1
ATOM 2424 N N . GLU A 1 308 ? 16.103 -0.233 -6.600 1.00 98.69 308 GLU A N 1
ATOM 2425 C CA . GLU A 1 308 ? 17.314 -0.815 -7.201 1.00 98.69 308 GLU A CA 1
ATOM 2426 C C . GLU A 1 308 ? 17.607 -0.222 -8.582 1.00 98.69 308 GLU A C 1
ATOM 2428 O O . GLU A 1 308 ? 18.719 0.239 -8.837 1.00 98.69 308 GLU A O 1
ATOM 2433 N N . ASP A 1 309 ? 16.596 -0.187 -9.455 1.00 98.44 309 ASP A N 1
ATOM 2434 C CA . ASP A 1 309 ? 16.744 0.363 -10.801 1.00 98.44 309 ASP A CA 1
ATOM 2435 C C . ASP A 1 309 ? 17.143 1.844 -10.748 1.00 98.44 309 ASP A C 1
ATOM 2437 O O . ASP A 1 309 ? 18.073 2.248 -11.440 1.00 98.44 309 ASP A O 1
ATOM 2441 N N . LEU A 1 310 ? 16.501 2.652 -9.895 1.00 98.62 310 LEU A N 1
ATOM 2442 C CA . LEU A 1 310 ? 16.840 4.072 -9.744 1.00 98.62 310 LEU A CA 1
ATOM 2443 C C . LEU A 1 310 ? 18.241 4.289 -9.151 1.00 98.62 310 LEU A C 1
ATOM 2445 O O . LEU A 1 310 ? 18.934 5.212 -9.581 1.00 98.62 310 LEU A O 1
ATOM 2449 N N . ILE A 1 311 ? 18.680 3.449 -8.207 1.00 98.69 311 ILE A N 1
ATOM 2450 C CA . ILE A 1 311 ? 20.050 3.480 -7.666 1.00 98.69 311 ILE A CA 1
ATOM 2451 C C . ILE A 1 311 ? 21.049 3.216 -8.791 1.00 98.69 311 ILE A C 1
ATOM 2453 O O . ILE A 1 311 ? 21.964 4.016 -8.988 1.00 98.69 311 ILE A O 1
ATOM 2457 N N . LEU A 1 312 ? 20.848 2.142 -9.562 1.00 98.50 312 LEU A N 1
ATOM 2458 C CA . LEU A 1 312 ? 21.703 1.806 -10.702 1.00 98.50 312 LEU A CA 1
ATOM 2459 C C . LEU A 1 312 ? 21.704 2.924 -11.743 1.00 98.50 312 LEU A C 1
ATOM 2461 O O . LEU A 1 312 ? 22.757 3.309 -12.233 1.00 98.50 312 LEU A O 1
ATOM 2465 N N . TRP A 1 313 ? 20.540 3.486 -12.055 1.00 98.38 313 TRP A N 1
ATOM 2466 C CA . TRP A 1 313 ? 20.399 4.559 -13.038 1.00 98.38 313 TRP A CA 1
ATOM 2467 C C . TRP A 1 313 ? 21.039 5.876 -12.602 1.00 98.38 313 TRP A C 1
ATOM 2469 O O . TRP A 1 313 ? 21.387 6.675 -13.472 1.00 98.38 313 TRP A O 1
ATOM 2479 N N . SER A 1 314 ? 21.227 6.074 -11.296 1.00 97.88 314 SER A N 1
ATOM 2480 C CA . SER A 1 314 ? 21.884 7.253 -10.721 1.00 97.88 314 SER A CA 1
ATOM 2481 C C . SER A 1 314 ? 23.408 7.134 -10.639 1.00 97.88 314 SER A C 1
ATOM 2483 O O . SER A 1 314 ? 24.067 8.096 -10.248 1.00 97.88 314 SER A O 1
ATOM 2485 N N . THR A 1 315 ? 24.007 5.986 -10.980 1.00 97.81 315 THR A N 1
ATOM 2486 C CA . THR A 1 315 ? 25.475 5.871 -10.978 1.00 97.81 315 THR A CA 1
ATOM 2487 C C . THR A 1 315 ? 26.095 6.570 -12.185 1.00 97.81 315 THR A C 1
ATOM 2489 O O . THR A 1 315 ? 25.456 6.720 -13.228 1.00 97.81 315 TH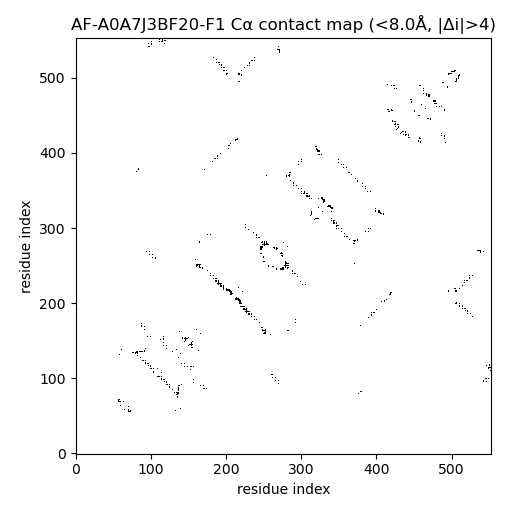R A O 1
ATOM 2492 N N . SER A 1 316 ? 27.376 6.936 -12.094 1.00 95.00 316 SER A N 1
ATOM 2493 C CA . SER A 1 316 ? 28.146 7.484 -13.222 1.00 95.00 316 SER A CA 1
ATOM 2494 C C . SER A 1 316 ? 28.193 6.544 -14.432 1.00 95.00 316 SER A C 1
ATOM 2496 O O . SER A 1 316 ? 28.246 6.988 -15.580 1.00 95.00 316 SER A O 1
ATOM 2498 N N . GLU A 1 317 ? 28.154 5.234 -14.193 1.00 96.31 317 GLU A N 1
ATOM 2499 C CA . GLU A 1 317 ? 28.245 4.199 -15.224 1.00 96.31 317 GLU A CA 1
ATOM 2500 C C . GLU A 1 317 ? 26.943 4.035 -16.005 1.00 96.31 317 GLU A C 1
ATOM 2502 O O . GLU A 1 317 ? 26.992 3.571 -17.145 1.00 96.31 317 GLU A O 1
ATOM 2507 N N . PHE A 1 318 ? 25.791 4.424 -15.452 1.00 96.94 318 PHE A N 1
ATOM 2508 C CA . PHE A 1 318 ? 24.512 4.463 -16.170 1.00 96.94 318 PHE A CA 1
ATOM 2509 C C . PHE A 1 318 ? 24.140 5.890 -16.564 1.00 96.94 318 PHE A C 1
ATOM 2511 O O . PHE A 1 318 ? 23.987 6.147 -17.756 1.00 96.94 318 PHE A O 1
ATOM 2518 N N . GLY A 1 319 ? 24.040 6.807 -15.600 1.00 96.94 319 GLY A N 1
ATOM 2519 C CA . GLY A 1 319 ? 23.730 8.220 -15.822 1.00 96.94 319 GLY A CA 1
ATOM 2520 C C . GLY A 1 319 ? 22.336 8.471 -16.404 1.00 96.94 319 GLY A C 1
ATOM 2521 O O . GLY A 1 319 ? 22.139 9.458 -17.108 1.00 96.94 319 GLY A O 1
ATOM 2522 N N . TYR A 1 320 ? 21.383 7.562 -16.177 1.00 98.25 320 TYR A N 1
ATOM 2523 C CA . TYR A 1 320 ? 20.029 7.631 -16.740 1.00 98.25 320 TYR A CA 1
ATOM 2524 C C . TYR A 1 320 ? 19.074 8.480 -15.907 1.00 98.25 320 TYR A C 1
ATOM 2526 O O . TYR A 1 320 ? 18.106 9.011 -16.455 1.00 98.25 320 TYR A O 1
ATOM 2534 N N . PHE A 1 321 ? 19.322 8.607 -14.606 1.00 98.38 321 PHE A N 1
ATOM 2535 C CA . PHE A 1 321 ? 18.437 9.302 -13.685 1.00 98.38 321 PHE A CA 1
ATOM 2536 C C . PHE A 1 321 ? 19.233 10.171 -12.717 1.00 98.38 321 PHE A C 1
ATOM 2538 O O . PHE A 1 321 ? 20.210 9.717 -12.139 1.00 98.38 321 PHE A O 1
ATOM 2545 N N . GLU A 1 322 ? 18.791 11.409 -12.531 1.00 97.62 322 GLU A N 1
ATOM 2546 C CA . GLU A 1 322 ? 19.339 12.335 -11.548 1.00 97.62 322 GLU A CA 1
ATOM 2547 C C . GLU A 1 322 ? 18.329 12.503 -10.411 1.00 97.62 322 GLU A C 1
ATOM 2549 O O . GLU A 1 322 ? 17.219 13.017 -10.604 1.00 97.62 322 GLU A O 1
ATOM 2554 N N . LEU A 1 323 ? 18.720 12.062 -9.214 1.00 96.25 323 LEU A N 1
ATOM 2555 C CA . LEU A 1 323 ? 17.923 12.233 -8.004 1.00 96.25 323 LEU A CA 1
ATOM 2556 C C . LEU A 1 323 ? 17.936 13.714 -7.573 1.00 96.25 323 LEU A C 1
ATOM 2558 O O . LEU A 1 323 ? 18.979 14.355 -7.668 1.00 96.25 323 LEU A O 1
ATOM 2562 N N . PRO A 1 324 ? 16.837 14.290 -7.061 1.00 95.06 324 PRO A N 1
ATOM 2563 C CA . PRO A 1 324 ? 16.842 15.656 -6.532 1.00 95.06 324 PRO A CA 1
ATOM 2564 C C . PRO A 1 324 ? 17.818 15.830 -5.365 1.00 95.06 324 PRO A C 1
ATOM 2566 O O . PRO A 1 324 ? 17.944 14.938 -4.527 1.00 95.06 324 PRO A O 1
ATOM 2569 N N . ASP A 1 325 ? 18.436 17.008 -5.241 1.00 94.88 325 ASP A N 1
ATOM 2570 C CA . ASP A 1 325 ? 19.336 17.325 -4.116 1.00 94.88 325 ASP A CA 1
ATOM 2571 C C . ASP A 1 325 ? 18.634 17.194 -2.758 1.00 94.88 325 ASP A C 1
ATOM 2573 O O . ASP A 1 325 ? 19.220 16.730 -1.789 1.00 94.88 325 ASP A O 1
ATOM 2577 N N . SER A 1 326 ? 17.342 17.529 -2.700 1.00 96.25 326 SER A N 1
ATOM 2578 C CA . SER A 1 326 ? 16.504 17.417 -1.497 1.00 96.25 326 SER A CA 1
ATOM 2579 C C . SER A 1 326 ? 16.228 15.971 -1.050 1.00 96.25 326 SER A C 1
ATOM 2581 O O . SER A 1 326 ? 15.598 15.759 -0.010 1.00 96.25 326 SER A O 1
ATOM 2583 N N . LEU A 1 327 ? 16.636 14.988 -1.853 1.00 96.31 327 LEU A N 1
ATOM 2584 C CA . LEU A 1 327 ? 16.464 13.553 -1.635 1.00 96.31 327 LEU A CA 1
ATOM 2585 C C . LEU A 1 327 ? 17.798 12.797 -1.653 1.00 96.31 327 LEU A C 1
ATOM 2587 O O . LEU A 1 327 ? 17.802 11.577 -1.523 1.00 96.31 327 LEU A O 1
ATOM 2591 N N . ALA A 1 328 ? 18.916 13.498 -1.813 1.00 95.31 328 ALA A N 1
ATOM 2592 C CA . ALA A 1 328 ? 20.243 12.910 -1.829 1.00 95.31 328 ALA A CA 1
ATOM 2593 C C . ALA A 1 328 ? 21.063 13.404 -0.637 1.00 95.31 328 ALA A C 1
ATOM 2595 O O . ALA A 1 328 ? 20.858 14.510 -0.138 1.00 95.31 328 ALA A O 1
ATOM 2596 N N . SER A 1 329 ? 22.038 12.602 -0.220 1.00 93.50 329 SER A N 1
ATOM 2597 C CA . SER A 1 329 ? 22.974 12.989 0.837 1.00 93.50 329 SER A CA 1
ATOM 2598 C C . SER A 1 329 ? 24.379 13.192 0.273 1.00 93.50 329 SER A C 1
ATOM 2600 O O . SER A 1 329 ? 24.840 12.365 -0.522 1.00 93.50 329 SER A O 1
ATOM 2602 N N . PRO A 1 330 ? 25.115 14.231 0.703 1.00 92.56 330 PRO A N 1
ATOM 2603 C CA . PRO A 1 330 ? 26.529 14.364 0.380 1.00 92.56 330 PRO A CA 1
ATOM 2604 C C . PRO A 1 330 ? 27.381 13.373 1.188 1.00 92.56 330 PRO A C 1
ATOM 2606 O O . PRO A 1 330 ? 26.955 12.834 2.209 1.00 92.56 330 PRO A O 1
ATOM 2609 N N . SER A 1 331 ? 28.624 13.159 0.761 1.00 93.19 331 SER A N 1
ATOM 2610 C CA . SER A 1 331 ? 29.645 12.507 1.591 1.00 93.19 331 SER A CA 1
ATOM 2611 C C . SER A 1 331 ? 30.418 13.537 2.413 1.00 93.19 331 SER A C 1
ATOM 2613 O O . SER A 1 331 ? 30.796 14.585 1.895 1.00 93.19 331 SER A O 1
ATOM 2615 N N . SER A 1 332 ? 30.737 13.207 3.667 1.00 91.38 332 SER A N 1
ATOM 2616 C CA . SER A 1 332 ? 31.576 14.048 4.533 1.00 91.38 332 SER A CA 1
ATOM 2617 C C . SER A 1 332 ? 33.027 14.179 4.049 1.00 91.38 332 SER A C 1
ATOM 2619 O O . SER A 1 332 ? 33.681 15.166 4.370 1.00 91.38 332 SER A O 1
ATOM 2621 N N . ALA A 1 333 ? 33.534 13.212 3.273 1.00 93.44 333 ALA A N 1
ATOM 2622 C CA . ALA A 1 333 ? 34.919 13.187 2.784 1.00 93.44 333 ALA A CA 1
ATOM 2623 C C . ALA A 1 333 ? 35.053 13.409 1.266 1.00 93.44 333 ALA A C 1
ATOM 2625 O O . ALA A 1 333 ? 36.117 13.797 0.789 1.00 93.44 333 ALA A O 1
ATOM 2626 N N . MET A 1 334 ? 33.998 13.139 0.490 1.00 94.38 334 MET A N 1
ATOM 2627 C CA . MET A 1 334 ? 34.031 13.179 -0.978 1.00 94.38 334 MET A CA 1
ATOM 2628 C C . MET A 1 334 ? 33.044 14.231 -1.500 1.00 94.38 334 MET A C 1
ATOM 2630 O O . MET A 1 334 ? 31.866 13.916 -1.665 1.00 94.38 334 MET A O 1
ATOM 2634 N N . PRO A 1 335 ? 33.494 15.464 -1.799 1.00 88.06 335 PRO A N 1
ATOM 2635 C CA . PRO A 1 335 ? 32.598 16.588 -2.090 1.00 88.06 335 PRO A CA 1
ATOM 2636 C C . PRO A 1 335 ? 31.791 16.437 -3.389 1.00 88.06 335 PRO A C 1
ATOM 2638 O O . PRO A 1 335 ? 30.775 17.096 -3.553 1.00 88.06 335 PRO A O 1
ATOM 2641 N N . HIS A 1 336 ? 32.216 15.563 -4.305 1.00 89.00 336 HIS A N 1
ATOM 2642 C CA . HIS A 1 336 ? 31.508 15.274 -5.556 1.00 89.00 336 HIS A CA 1
ATOM 2643 C C . HIS A 1 336 ? 30.444 14.168 -5.417 1.00 89.00 336 HIS A C 1
ATOM 2645 O O . HIS A 1 336 ? 29.736 13.883 -6.379 1.00 89.00 336 HIS A O 1
ATOM 2651 N N . LYS A 1 337 ? 30.360 13.488 -4.262 1.00 92.75 337 LYS A N 1
ATOM 2652 C CA . LYS A 1 337 ? 29.522 12.293 -4.103 1.00 92.75 337 LYS A CA 1
ATOM 2653 C C . LYS A 1 337 ? 28.095 12.668 -3.712 1.00 92.75 337 LYS A C 1
ATOM 2655 O O . LYS A 1 337 ? 27.879 13.232 -2.640 1.00 92.75 337 LYS A O 1
ATOM 2660 N N . LYS A 1 338 ? 27.139 12.261 -4.548 1.00 94.19 338 LYS A N 1
ATOM 2661 C CA . LYS A 1 338 ? 25.697 12.372 -4.315 1.00 94.19 338 LYS A CA 1
ATOM 2662 C C . LYS A 1 338 ? 25.115 10.981 -4.064 1.00 94.19 338 LYS A C 1
ATOM 2664 O O . LYS A 1 338 ? 25.029 10.173 -4.985 1.00 94.19 338 LYS A O 1
ATOM 2669 N N . ASN A 1 339 ? 24.791 10.671 -2.810 1.00 96.94 339 ASN A N 1
ATOM 2670 C CA . ASN A 1 339 ? 24.341 9.335 -2.419 1.00 96.94 339 ASN A CA 1
ATOM 2671 C C . ASN A 1 339 ? 22.809 9.210 -2.501 1.00 96.94 339 ASN A C 1
ATOM 2673 O O . ASN A 1 339 ? 22.104 10.095 -2.001 1.00 96.94 339 ASN A O 1
ATOM 2677 N N . PRO A 1 340 ? 22.280 8.107 -3.061 1.00 97.56 340 PRO A N 1
ATOM 2678 C CA . PRO A 1 340 ? 20.848 7.838 -3.126 1.00 97.56 340 PRO A CA 1
ATOM 2679 C C . PRO A 1 340 ? 20.308 7.200 -1.829 1.00 97.56 340 PRO A C 1
ATOM 2681 O O . PRO A 1 340 ? 19.515 6.261 -1.892 1.00 97.56 340 PRO A O 1
ATOM 2684 N N . ASP A 1 341 ? 20.708 7.697 -0.651 1.00 97.44 341 ASP A N 1
ATOM 2685 C CA . ASP A 1 341 ? 20.395 7.094 0.660 1.00 97.44 341 ASP A CA 1
ATOM 2686 C C . ASP A 1 341 ? 18.895 6.818 0.844 1.00 97.44 341 ASP A C 1
ATOM 2688 O O . ASP A 1 341 ? 18.497 5.782 1.376 1.00 97.44 341 ASP A O 1
ATOM 2692 N N . VAL A 1 342 ? 18.031 7.720 0.366 1.00 97.88 342 VAL A N 1
ATOM 2693 C CA . VAL A 1 342 ? 16.576 7.535 0.472 1.00 97.88 342 VAL A CA 1
ATOM 2694 C C . VAL A 1 342 ? 16.095 6.303 -0.297 1.00 97.88 342 VAL A C 1
ATOM 2696 O O . VAL A 1 342 ? 15.211 5.600 0.184 1.00 97.88 342 VAL A O 1
ATOM 2699 N N . LEU A 1 343 ? 16.686 6.001 -1.458 1.00 98.50 343 LEU A N 1
ATOM 2700 C CA . LEU A 1 343 ? 16.356 4.814 -2.248 1.00 98.50 343 LEU A CA 1
ATOM 2701 C C . LEU A 1 343 ? 16.929 3.552 -1.592 1.00 98.50 343 LEU A C 1
ATOM 2703 O O . LEU A 1 343 ? 16.270 2.512 -1.584 1.00 98.50 343 LEU A O 1
ATOM 2707 N N . GLU A 1 344 ? 18.110 3.642 -0.978 1.00 98.62 344 GLU A N 1
ATOM 2708 C CA . GLU A 1 344 ? 18.678 2.541 -0.194 1.00 98.62 344 GLU A CA 1
ATOM 2709 C C . GLU A 1 344 ? 17.783 2.184 1.000 1.00 98.62 344 GLU A C 1
ATOM 2711 O O . GLU A 1 344 ? 17.534 1.002 1.255 1.00 98.62 344 GLU A O 1
ATOM 2716 N N . LEU A 1 345 ? 17.226 3.190 1.682 1.00 98.56 345 LEU A N 1
ATOM 2717 C CA . LEU A 1 345 ? 16.270 2.999 2.773 1.00 98.56 345 LEU A CA 1
ATOM 2718 C C . LEU A 1 345 ? 14.916 2.468 2.284 1.00 98.56 345 LEU A C 1
ATOM 2720 O O . LEU A 1 345 ? 14.337 1.603 2.944 1.00 98.56 345 LEU A O 1
ATOM 2724 N N . VAL A 1 346 ? 14.432 2.898 1.111 1.00 98.62 346 VAL A N 1
ATOM 2725 C CA . VAL A 1 346 ? 13.256 2.279 0.468 1.00 98.62 346 VAL A CA 1
ATOM 2726 C C . VAL A 1 346 ? 13.509 0.791 0.210 1.00 98.62 346 VAL A C 1
ATOM 2728 O O . VAL A 1 346 ? 12.667 -0.044 0.543 1.00 98.62 346 VAL A O 1
ATOM 2731 N N . ARG A 1 347 ? 14.685 0.433 -0.317 1.00 98.56 347 ARG A N 1
ATOM 2732 C CA . ARG A 1 347 ? 15.074 -0.965 -0.544 1.00 98.56 347 ARG A CA 1
ATOM 2733 C C . ARG A 1 347 ? 15.159 -1.756 0.769 1.00 98.56 347 ARG A C 1
ATOM 2735 O O . ARG A 1 347 ? 14.663 -2.880 0.835 1.00 98.56 347 ARG A O 1
ATOM 2742 N N . ALA A 1 348 ? 15.705 -1.165 1.834 1.00 98.31 348 ALA A N 1
ATOM 2743 C CA . ALA A 1 348 ? 15.801 -1.781 3.164 1.00 98.31 348 ALA A CA 1
ATOM 2744 C C . ALA A 1 348 ? 14.446 -1.927 3.895 1.00 98.31 348 ALA A C 1
ATOM 2746 O O . ALA A 1 348 ? 14.309 -2.753 4.808 1.00 98.31 348 ALA A O 1
ATOM 2747 N N . ALA A 1 349 ? 13.418 -1.174 3.491 1.00 98.38 349 ALA A N 1
ATOM 2748 C CA . ALA A 1 349 ? 12.083 -1.273 4.077 1.00 98.38 349 ALA A CA 1
ATOM 2749 C C . ALA A 1 349 ? 11.401 -2.623 3.776 1.00 98.38 349 ALA A C 1
ATOM 2751 O O . ALA A 1 349 ? 10.662 -3.136 4.619 1.00 98.38 349 ALA A O 1
ATOM 2752 N N . ALA A 1 350 ? 11.678 -3.237 2.620 1.00 97.75 350 ALA A N 1
ATOM 2753 C CA . ALA A 1 350 ? 11.077 -4.510 2.213 1.00 97.75 350 ALA A CA 1
ATOM 2754 C C . ALA A 1 350 ? 11.388 -5.690 3.162 1.00 97.75 350 ALA A C 1
ATOM 2756 O O . ALA A 1 350 ? 10.438 -6.299 3.668 1.00 97.75 350 ALA A O 1
ATOM 2757 N N . PRO A 1 351 ? 12.659 -6.022 3.483 1.00 98.00 351 PRO A N 1
ATOM 2758 C CA . PRO A 1 351 ? 12.950 -7.098 4.434 1.00 98.00 351 PRO A CA 1
ATOM 2759 C C . PRO A 1 351 ? 12.422 -6.791 5.842 1.00 98.00 351 PRO A C 1
ATOM 2761 O O . PRO A 1 351 ? 11.919 -7.690 6.516 1.00 98.00 351 PRO A O 1
ATOM 2764 N N . SER A 1 352 ? 12.447 -5.521 6.262 1.00 96.88 352 SER A N 1
ATOM 2765 C CA . SER A 1 352 ? 11.867 -5.093 7.542 1.00 96.88 352 SER A CA 1
ATOM 2766 C C . SER A 1 352 ? 10.361 -5.368 7.601 1.00 96.88 352 SER A C 1
ATOM 2768 O O . SER A 1 352 ? 9.846 -5.847 8.610 1.00 96.88 352 SER A O 1
ATOM 2770 N N . GLN A 1 353 ? 9.642 -5.117 6.505 1.00 98.25 353 GLN A N 1
ATOM 2771 C CA . GLN A 1 353 ? 8.214 -5.401 6.397 1.00 98.25 353 GLN A CA 1
ATOM 2772 C C . GLN A 1 353 ? 7.916 -6.906 6.361 1.00 98.25 353 GLN A C 1
ATOM 2774 O O . GLN A 1 353 ? 6.946 -7.360 6.967 1.00 98.25 353 GLN A O 1
ATOM 2779 N N . MET A 1 354 ? 8.762 -7.699 5.703 1.00 98.56 354 MET A N 1
ATOM 2780 C CA . MET A 1 354 ? 8.656 -9.160 5.707 1.00 98.56 354 MET A CA 1
ATOM 2781 C C . MET A 1 354 ? 8.843 -9.744 7.117 1.00 98.56 354 MET A C 1
ATOM 2783 O O . MET A 1 354 ? 8.087 -10.627 7.521 1.00 98.56 354 MET A O 1
ATOM 2787 N N . ALA A 1 355 ? 9.787 -9.215 7.902 1.00 98.62 355 ALA A N 1
ATOM 2788 C CA . ALA A 1 355 ? 9.987 -9.632 9.290 1.00 98.62 355 ALA A CA 1
ATOM 2789 C C . ALA A 1 355 ? 8.750 -9.361 10.164 1.00 98.62 355 ALA A C 1
ATOM 2791 O O . ALA A 1 355 ? 8.362 -10.218 10.958 1.00 98.62 355 ALA A O 1
ATOM 2792 N N . LYS A 1 356 ? 8.077 -8.215 9.973 1.00 98.62 356 LYS A N 1
ATOM 2793 C CA . LYS A 1 356 ? 6.810 -7.891 10.659 1.00 98.62 356 LYS A CA 1
ATOM 2794 C C . LYS A 1 356 ? 5.709 -8.909 10.344 1.00 98.62 356 LYS A C 1
ATOM 2796 O O . LYS A 1 356 ? 4.994 -9.324 11.254 1.00 98.62 356 LYS A O 1
ATOM 2801 N N . LEU A 1 357 ? 5.598 -9.352 9.087 1.00 98.69 357 LEU A N 1
ATOM 2802 C CA . LEU A 1 357 ? 4.638 -10.391 8.696 1.00 98.69 357 LEU A CA 1
ATOM 2803 C C . LEU A 1 357 ? 4.923 -11.715 9.409 1.00 98.69 357 LEU A C 1
ATOM 2805 O O . LEU A 1 357 ? 4.023 -12.293 10.016 1.00 98.69 357 LEU A O 1
ATOM 2809 N N . VAL A 1 358 ? 6.177 -12.175 9.369 1.00 98.69 358 VAL A N 1
ATOM 2810 C CA . VAL A 1 358 ? 6.592 -13.413 10.049 1.00 98.69 358 VAL A CA 1
ATOM 2811 C C . VAL A 1 358 ? 6.331 -13.317 11.549 1.00 98.69 358 VAL A C 1
ATOM 2813 O O . VAL A 1 358 ? 5.826 -14.268 12.139 1.00 98.69 358 VAL A O 1
ATOM 2816 N N . HIS A 1 359 ? 6.620 -12.168 12.160 1.00 98.38 359 HIS A N 1
ATOM 2817 C CA . HIS A 1 359 ? 6.373 -11.925 13.576 1.00 98.38 359 HIS A CA 1
ATOM 2818 C C . HIS A 1 359 ? 4.883 -12.043 13.932 1.00 98.38 359 HIS A C 1
ATOM 2820 O O . HIS A 1 359 ? 4.536 -12.807 14.829 1.00 98.38 359 HIS A O 1
ATOM 2826 N N . VAL A 1 360 ? 3.990 -11.374 13.192 1.00 98.50 360 VAL A N 1
ATOM 2827 C CA . VAL A 1 360 ? 2.539 -11.460 13.442 1.00 98.50 360 VAL A CA 1
ATOM 2828 C C . VAL A 1 360 ? 2.013 -12.876 13.221 1.00 98.50 360 VAL A C 1
ATOM 2830 O O . VAL A 1 360 ? 1.278 -13.385 14.062 1.00 98.50 360 VAL A O 1
ATOM 2833 N N . LEU A 1 361 ? 2.424 -13.556 12.147 1.00 98.56 361 LEU A N 1
ATOM 2834 C CA . LEU A 1 361 ? 2.034 -14.952 11.921 1.00 98.56 361 LEU A CA 1
ATOM 2835 C C . LEU A 1 361 ? 2.558 -15.885 13.022 1.00 98.56 361 LEU A C 1
ATOM 2837 O O . LEU A 1 361 ? 1.877 -16.841 13.384 1.00 98.56 361 LEU A O 1
ATOM 2841 N N . SER A 1 362 ? 3.737 -15.599 13.576 1.00 98.38 362 SER A N 1
ATOM 2842 C CA . SER A 1 362 ? 4.314 -16.374 14.679 1.00 98.38 362 SER A CA 1
ATOM 2843 C C . SER A 1 362 ? 3.543 -16.186 15.982 1.00 98.38 362 SER A C 1
ATOM 2845 O O . SER A 1 362 ? 3.365 -17.164 16.698 1.00 98.38 362 SER A O 1
ATOM 2847 N N . ILE A 1 363 ? 3.053 -14.971 16.259 1.00 98.00 363 ILE A N 1
ATOM 2848 C CA . ILE A 1 363 ? 2.162 -14.705 17.399 1.00 98.00 363 ILE A CA 1
ATOM 2849 C C . ILE A 1 363 ? 0.841 -15.459 17.230 1.00 98.00 363 ILE A C 1
ATOM 2851 O O . ILE A 1 363 ? 0.364 -16.077 18.171 1.00 98.00 363 ILE A O 1
ATOM 2855 N N . LEU A 1 364 ? 0.242 -15.414 16.037 1.00 97.88 364 LEU A N 1
ATOM 2856 C CA . LEU A 1 364 ? -1.075 -16.017 15.795 1.00 97.88 364 LEU A CA 1
ATOM 2857 C C . LEU A 1 364 ? -1.052 -17.545 15.769 1.00 97.88 364 LEU A C 1
ATOM 2859 O O . LEU A 1 364 ? -2.070 -18.195 16.011 1.00 97.88 364 LEU A O 1
ATOM 2863 N N . LYS A 1 365 ? 0.095 -18.138 15.441 1.00 97.38 365 LYS A N 1
ATOM 2864 C CA . LYS A 1 365 ? 0.240 -19.583 15.321 1.00 97.38 365 LYS A CA 1
ATOM 2865 C C . LYS A 1 365 ? 0.023 -20.262 16.679 1.00 97.38 365 LYS A C 1
ATOM 2867 O O . LYS A 1 365 ? 0.818 -20.094 17.596 1.00 97.38 365 LYS A O 1
ATOM 2872 N N . ALA A 1 366 ? -0.947 -21.177 16.712 1.00 95.44 366 ALA A N 1
ATOM 2873 C CA . ALA A 1 366 ? -1.187 -22.111 17.816 1.00 95.44 366 ALA A CA 1
ATOM 2874 C C . ALA A 1 366 ? -1.576 -21.454 19.155 1.00 95.44 366 ALA A C 1
ATOM 2876 O O . ALA A 1 366 ? -1.382 -22.061 20.209 1.00 95.44 366 ALA A O 1
ATOM 2877 N N . LEU A 1 367 ? -2.168 -20.256 19.110 1.00 97.25 367 LEU A N 1
ATOM 2878 C CA . LEU A 1 367 ? -2.916 -19.735 20.251 1.00 97.25 367 LEU A CA 1
ATOM 2879 C C . LEU A 1 367 ? -4.137 -20.634 20.526 1.00 97.25 367 LEU A C 1
ATOM 2881 O O . LEU A 1 367 ? -4.741 -21.144 19.574 1.00 97.25 367 LEU A O 1
ATOM 2885 N N . PRO A 1 368 ? -4.495 -20.871 21.800 1.00 97.25 368 PRO A N 1
ATOM 2886 C CA . PRO A 1 368 ? -5.773 -21.491 22.127 1.00 97.25 368 PRO A CA 1
ATOM 2887 C C . PRO A 1 368 ? -6.931 -20.577 21.696 1.00 97.25 368 PRO A C 1
ATOM 2889 O O . PRO A 1 368 ? -6.745 -19.377 21.528 1.00 97.25 368 PRO A O 1
ATOM 2892 N N . SER A 1 369 ? -8.127 -21.143 21.523 1.00 95.75 369 SER A N 1
ATOM 2893 C CA . SER A 1 369 ? -9.316 -20.364 21.156 1.00 95.75 369 SER A CA 1
ATOM 2894 C C . SER A 1 369 ? -9.685 -19.322 22.219 1.00 95.75 369 SER A C 1
ATOM 2896 O O . SER A 1 369 ? -9.481 -19.526 23.422 1.00 95.75 369 SER A O 1
ATOM 2898 N N . GLY A 1 370 ? -10.263 -18.218 21.759 1.00 95.50 370 GLY A N 1
ATOM 2899 C CA . GLY A 1 370 ? -10.644 -17.057 22.545 1.00 95.50 370 GLY A CA 1
ATOM 2900 C C . GLY A 1 370 ? -9.587 -15.949 22.553 1.00 95.50 370 GLY A C 1
ATOM 2901 O O . GLY A 1 370 ? -8.601 -15.940 21.822 1.00 95.50 370 GLY A O 1
ATOM 2902 N N . TYR A 1 371 ? -9.821 -14.937 23.386 1.00 96.94 371 TYR A N 1
ATOM 2903 C CA . TYR A 1 371 ? -8.896 -13.814 23.512 1.00 96.94 371 TYR A CA 1
ATOM 2904 C C . TYR A 1 371 ? -7.696 -14.176 24.398 1.00 96.94 371 TYR A C 1
ATOM 2906 O O . TYR A 1 371 ? -7.863 -14.468 25.585 1.00 96.94 371 TYR A O 1
ATOM 2914 N N . ASN A 1 372 ? -6.483 -14.036 23.859 1.00 96.88 372 ASN A N 1
ATOM 2915 C CA . ASN A 1 372 ? -5.233 -14.099 24.618 1.00 96.88 372 ASN A CA 1
ATOM 2916 C C . ASN A 1 372 ? -4.493 -12.757 24.579 1.00 96.88 372 ASN A C 1
ATOM 2918 O O . ASN A 1 372 ? -4.545 -12.019 23.592 1.00 96.88 372 ASN A O 1
ATOM 2922 N N . ARG A 1 373 ? -3.764 -12.443 25.658 1.00 94.69 373 ARG A N 1
ATOM 2923 C CA . ARG A 1 373 ? -2.977 -11.201 25.756 1.00 94.69 373 ARG A CA 1
ATOM 2924 C C . ARG A 1 373 ? -1.824 -11.170 24.744 1.00 94.69 373 ARG A C 1
ATOM 2926 O O . ARG A 1 373 ? -1.404 -10.087 24.356 1.00 94.69 373 ARG A O 1
ATOM 2933 N N . ASP A 1 374 ? -1.413 -12.328 24.230 1.00 97.00 374 ASP A N 1
ATOM 2934 C CA . ASP A 1 374 ? -0.492 -12.510 23.101 1.00 97.00 374 ASP A CA 1
ATOM 2935 C C . ASP A 1 374 ? -0.884 -11.683 21.864 1.00 97.00 374 ASP A C 1
ATOM 2937 O O . ASP A 1 374 ? -0.027 -11.299 21.077 1.00 97.00 374 ASP A O 1
ATOM 2941 N N . LEU A 1 375 ? -2.168 -11.335 21.704 1.00 97.00 375 LEU A N 1
ATOM 2942 C CA . LEU A 1 375 ? -2.651 -10.490 20.608 1.00 97.00 375 LEU A CA 1
ATOM 2943 C C . LEU A 1 375 ? -2.281 -9.000 20.762 1.00 97.00 375 LEU A C 1
ATOM 2945 O O . LEU A 1 375 ? -2.412 -8.239 19.799 1.00 97.00 375 LEU A O 1
ATOM 2949 N N . GLN A 1 376 ? -1.853 -8.551 21.948 1.00 95.81 376 GLN A N 1
ATOM 2950 C CA . GLN A 1 376 ? -1.593 -7.139 22.261 1.00 95.81 376 GLN A CA 1
ATOM 2951 C C . GLN A 1 376 ? -0.470 -6.513 21.404 1.00 95.81 376 GLN A C 1
ATOM 2953 O O . GLN A 1 376 ? -0.716 -5.434 20.850 1.00 95.81 376 GLN A O 1
ATOM 2958 N N . PRO A 1 377 ? 0.705 -7.153 21.199 1.00 95.44 377 PRO A N 1
ATOM 2959 C CA . PRO A 1 377 ? 1.809 -6.567 20.428 1.00 95.44 377 PRO A CA 1
ATOM 2960 C C . PRO A 1 377 ? 1.506 -6.382 18.932 1.00 95.44 377 PRO A C 1
ATOM 2962 O O . PRO A 1 377 ? 2.119 -5.544 18.271 1.00 95.44 377 PRO A O 1
ATOM 2965 N N . ILE A 1 378 ? 0.525 -7.113 18.381 1.00 97.62 378 ILE A N 1
ATOM 2966 C CA . ILE A 1 378 ? 0.160 -7.039 16.953 1.00 97.62 378 ILE A CA 1
ATOM 2967 C C . ILE A 1 378 ? -0.233 -5.610 16.545 1.00 97.62 378 ILE A C 1
ATOM 2969 O O . ILE A 1 378 ? 0.066 -5.194 15.424 1.00 97.62 378 ILE A O 1
ATOM 2973 N N . LYS A 1 379 ? -0.864 -4.841 17.446 1.00 95.06 379 LYS A N 1
ATOM 2974 C CA . LYS A 1 379 ? -1.285 -3.453 17.184 1.00 95.06 379 LYS A CA 1
ATOM 2975 C C . LYS A 1 379 ? -0.104 -2.569 16.778 1.00 95.06 379 LYS A C 1
ATOM 2977 O O . LYS A 1 379 ? -0.168 -1.890 15.757 1.00 95.06 379 LYS A O 1
ATOM 2982 N N . GLU A 1 380 ? 0.990 -2.623 17.535 1.00 95.25 380 GLU A N 1
ATOM 2983 C CA . GLU A 1 380 ? 2.190 -1.825 17.263 1.00 95.25 380 GLU A CA 1
ATOM 2984 C C . GLU A 1 380 ? 2.805 -2.190 15.910 1.00 95.25 380 GLU A C 1
ATOM 2986 O O . GLU A 1 380 ? 3.138 -1.317 15.105 1.00 95.25 380 GLU A O 1
ATOM 2991 N N . VAL A 1 381 ? 2.904 -3.491 15.630 1.00 98.00 381 VAL A N 1
ATOM 2992 C CA . VAL A 1 381 ? 3.481 -4.008 14.384 1.00 98.00 381 VAL A CA 1
ATOM 2993 C C . VAL A 1 381 ? 2.639 -3.604 13.174 1.00 98.00 381 VAL A C 1
ATOM 2995 O O . VAL A 1 381 ? 3.187 -3.238 12.128 1.00 98.00 381 VAL A O 1
ATOM 2998 N N . LEU A 1 382 ? 1.313 -3.613 13.317 1.00 97.88 382 LEU A N 1
ATOM 2999 C CA . LEU A 1 382 ? 0.382 -3.154 12.293 1.00 97.88 382 LEU A CA 1
ATOM 3000 C C . LEU A 1 382 ? 0.548 -1.655 12.007 1.00 97.88 382 LEU A C 1
ATOM 3002 O O . LEU A 1 382 ? 0.646 -1.273 10.843 1.00 97.88 382 LEU A O 1
ATOM 3006 N N . TYR A 1 383 ? 0.626 -0.803 13.032 1.00 95.25 383 TYR A N 1
ATOM 3007 C CA . TYR A 1 383 ? 0.767 0.646 12.825 1.00 95.25 383 TYR A CA 1
ATOM 3008 C C . TYR A 1 383 ? 2.118 1.013 12.228 1.00 95.25 383 TYR A C 1
ATOM 3010 O O . TYR A 1 383 ? 2.165 1.675 11.193 1.00 95.25 383 TYR A O 1
ATOM 3018 N N . ARG A 1 384 ? 3.206 0.453 12.764 1.00 96.94 384 ARG A N 1
ATOM 3019 C CA . ARG A 1 384 ? 4.545 0.650 12.195 1.00 96.94 384 ARG A CA 1
ATOM 3020 C C . ARG A 1 384 ? 4.668 0.123 10.768 1.00 96.94 384 ARG A C 1
ATOM 3022 O O . ARG A 1 384 ? 5.544 0.564 10.024 1.00 96.94 384 ARG A O 1
ATOM 3029 N N . SER A 1 385 ? 3.850 -0.853 10.374 1.00 98.50 385 SER A N 1
ATOM 3030 C CA . SER A 1 385 ? 3.765 -1.291 8.976 1.00 98.50 385 SER A CA 1
ATOM 3031 C C . SER A 1 385 ? 3.190 -0.193 8.087 1.00 98.50 385 SER A C 1
ATOM 3033 O O . SER A 1 385 ? 3.810 0.147 7.077 1.00 98.50 385 SER A O 1
ATOM 3035 N N . PHE A 1 386 ? 2.069 0.410 8.497 1.00 98.62 386 PHE A N 1
ATOM 3036 C CA . PHE A 1 386 ? 1.458 1.511 7.754 1.00 98.62 386 PHE A CA 1
ATOM 3037 C C . PHE A 1 386 ? 2.375 2.727 7.684 1.00 98.62 386 PHE A C 1
ATOM 3039 O O . PHE A 1 386 ? 2.574 3.239 6.588 1.00 98.62 386 PHE A O 1
ATOM 3046 N N . ASP A 1 387 ? 2.999 3.132 8.792 1.00 97.81 387 ASP A N 1
ATOM 3047 C CA . ASP A 1 387 ? 3.899 4.295 8.814 1.00 97.81 387 ASP A CA 1
ATOM 3048 C C . ASP A 1 387 ? 5.066 4.124 7.832 1.00 97.81 387 ASP A C 1
ATOM 3050 O O . ASP A 1 387 ? 5.353 5.014 7.031 1.00 97.81 387 ASP A O 1
ATOM 3054 N N . THR A 1 388 ? 5.687 2.936 7.828 1.00 98.44 388 THR A N 1
ATOM 3055 C CA . THR A 1 388 ? 6.765 2.607 6.879 1.00 98.44 388 THR A CA 1
ATOM 3056 C C . THR A 1 388 ? 6.254 2.668 5.437 1.00 98.44 388 THR A C 1
ATOM 3058 O O . THR A 1 388 ? 6.893 3.261 4.569 1.00 98.44 388 THR A O 1
ATOM 3061 N N . SER A 1 389 ? 5.092 2.068 5.171 1.00 98.75 389 SER A N 1
ATOM 3062 C CA . SER A 1 389 ? 4.520 1.984 3.825 1.00 98.75 389 SER A CA 1
ATOM 3063 C C . SER A 1 389 ? 4.101 3.352 3.276 1.00 98.75 389 SER A C 1
ATOM 3065 O O . SER A 1 389 ? 4.374 3.661 2.115 1.00 98.75 389 SER A O 1
ATOM 3067 N N . GLU A 1 390 ? 3.476 4.190 4.107 1.00 98.75 390 GLU A N 1
ATOM 3068 C CA . GLU A 1 390 ? 3.104 5.566 3.765 1.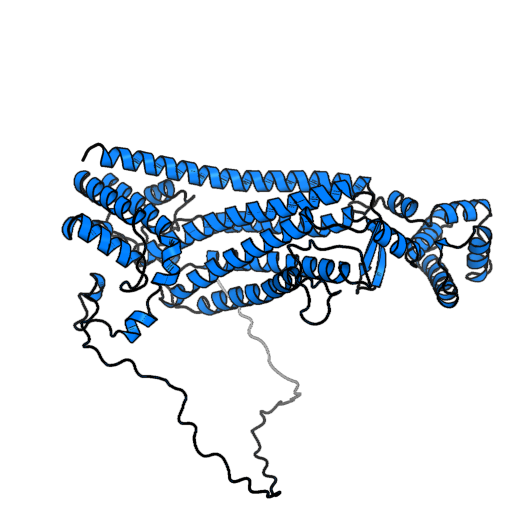00 98.75 390 GLU A CA 1
ATOM 3069 C C . GLU A 1 390 ? 4.363 6.405 3.480 1.00 98.75 390 GLU A C 1
ATOM 3071 O O . GLU A 1 390 ? 4.428 7.081 2.450 1.00 98.75 390 GLU A O 1
ATOM 3076 N N . GLN A 1 391 ? 5.396 6.307 4.327 1.00 98.44 391 GLN A N 1
ATOM 3077 C CA . GLN A 1 391 ? 6.659 7.028 4.139 1.00 98.44 391 GLN A CA 1
ATOM 3078 C C . GLN A 1 391 ? 7.361 6.636 2.833 1.00 98.44 391 GLN A C 1
ATOM 3080 O O . GLN A 1 391 ? 7.773 7.515 2.072 1.00 98.44 391 GLN A O 1
ATOM 3085 N N . VAL A 1 392 ? 7.458 5.336 2.537 1.00 98.81 392 VAL A N 1
ATOM 3086 C CA . VAL A 1 392 ? 8.064 4.849 1.289 1.00 98.81 392 VAL A CA 1
ATOM 3087 C C . VAL A 1 392 ? 7.308 5.381 0.071 1.00 98.81 392 VAL A C 1
ATOM 3089 O O . VAL A 1 392 ? 7.935 5.910 -0.845 1.00 98.81 392 VAL A O 1
ATOM 3092 N N . LEU A 1 393 ? 5.973 5.312 0.058 1.00 98.88 393 LEU A N 1
ATOM 3093 C CA . LEU A 1 393 ? 5.180 5.844 -1.055 1.00 98.88 393 LEU A CA 1
ATOM 3094 C C . LEU A 1 393 ? 5.393 7.349 -1.245 1.00 98.88 393 LEU A C 1
ATOM 3096 O O . LEU A 1 393 ? 5.537 7.799 -2.380 1.00 98.88 393 LEU A O 1
ATOM 3100 N N . HIS A 1 394 ? 5.462 8.124 -0.160 1.00 98.62 394 HIS A N 1
ATOM 3101 C CA . HIS A 1 394 ? 5.762 9.554 -0.237 1.00 98.62 394 HIS A CA 1
ATOM 3102 C C . HIS A 1 394 ? 7.134 9.829 -0.862 1.00 98.62 394 HIS A C 1
ATOM 3104 O O . HIS A 1 394 ? 7.231 10.668 -1.759 1.00 98.62 394 HIS A O 1
ATOM 3110 N N . ILE A 1 395 ? 8.175 9.109 -0.440 1.00 98.50 395 ILE A N 1
ATOM 3111 C CA . ILE A 1 395 ? 9.522 9.245 -1.011 1.00 98.50 395 ILE A CA 1
ATOM 3112 C C . ILE A 1 395 ? 9.531 8.863 -2.491 1.00 98.50 395 ILE A C 1
ATOM 3114 O O . ILE A 1 395 ? 10.058 9.618 -3.306 1.00 98.50 395 ILE A O 1
ATOM 3118 N N . MET A 1 396 ? 8.902 7.748 -2.864 1.00 98.81 396 MET A N 1
ATOM 3119 C CA . MET A 1 396 ? 8.856 7.300 -4.259 1.00 98.81 396 MET A CA 1
ATOM 3120 C C . MET A 1 396 ? 8.087 8.277 -5.153 1.00 98.81 396 MET A C 1
ATOM 3122 O O . MET A 1 396 ? 8.532 8.558 -6.265 1.00 98.81 396 MET A O 1
ATOM 3126 N N . ILE A 1 397 ? 6.982 8.857 -4.667 1.00 98.81 397 ILE A N 1
ATOM 3127 C CA . ILE A 1 397 ? 6.265 9.928 -5.377 1.00 98.81 397 ILE A CA 1
ATOM 3128 C C . ILE A 1 397 ? 7.208 11.100 -5.646 1.00 98.81 397 ILE A C 1
ATOM 3130 O O . ILE A 1 397 ? 7.301 11.533 -6.792 1.00 98.81 397 ILE A O 1
ATOM 3134 N N . ARG A 1 398 ? 7.939 11.567 -4.625 1.00 98.38 398 ARG A N 1
ATOM 3135 C CA . ARG A 1 398 ? 8.879 12.685 -4.771 1.00 98.38 398 ARG A CA 1
ATOM 3136 C C . ARG A 1 398 ? 10.019 12.367 -5.735 1.00 98.38 398 ARG A C 1
ATOM 3138 O O . ARG A 1 398 ? 10.321 13.193 -6.590 1.00 98.38 398 ARG A O 1
ATOM 3145 N N . CYS A 1 399 ? 10.593 11.162 -5.667 1.00 98.44 399 CYS A N 1
ATOM 3146 C CA . CYS A 1 399 ? 11.638 10.723 -6.597 1.00 98.44 399 CYS A CA 1
ATOM 3147 C C . CYS A 1 399 ? 11.173 10.860 -8.052 1.00 98.44 399 CYS A C 1
ATOM 3149 O O . CYS A 1 399 ? 11.863 11.472 -8.860 1.00 98.44 399 CYS A O 1
ATOM 3151 N N . PHE A 1 400 ? 9.981 10.360 -8.383 1.00 98.56 400 PHE A N 1
ATOM 3152 C CA . PHE A 1 400 ? 9.466 10.423 -9.753 1.00 98.56 400 PHE A CA 1
ATOM 3153 C C . PHE A 1 400 ? 8.931 11.801 -10.166 1.00 98.56 400 PHE A C 1
ATOM 3155 O O . PHE A 1 400 ? 8.926 12.104 -11.357 1.00 98.56 400 PHE A O 1
ATOM 3162 N N . SER A 1 401 ? 8.450 12.628 -9.233 1.00 98.19 401 SER A N 1
ATOM 3163 C CA . SER A 1 401 ? 7.924 13.958 -9.568 1.00 98.19 401 SER A CA 1
ATOM 3164 C C . SER A 1 401 ? 9.009 15.021 -9.704 1.00 98.19 401 SER A C 1
ATOM 3166 O O . SER A 1 401 ? 8.834 15.962 -10.474 1.00 98.19 401 SER A O 1
ATOM 3168 N N . GLU A 1 402 ? 10.089 14.900 -8.933 1.00 98.19 402 GLU A N 1
ATOM 3169 C CA . GLU A 1 402 ? 11.163 15.896 -8.853 1.00 98.19 402 GLU A CA 1
ATOM 3170 C C . GLU A 1 402 ? 12.432 15.449 -9.608 1.00 98.19 402 GLU A C 1
ATOM 3172 O O . GLU A 1 402 ? 13.206 16.300 -10.042 1.00 98.19 402 GLU A O 1
ATOM 3177 N N . GLY A 1 403 ? 12.669 14.140 -9.758 1.00 97.69 403 GLY A N 1
ATOM 3178 C CA . GLY A 1 403 ? 13.859 13.603 -10.423 1.00 97.69 403 GLY A CA 1
ATOM 3179 C C . GLY A 1 403 ? 13.836 13.750 -11.945 1.00 97.69 403 GLY A C 1
ATOM 3180 O O . GLY A 1 403 ? 12.780 13.904 -12.566 1.00 97.69 403 GLY A O 1
ATOM 3181 N N . VAL A 1 404 ? 15.018 13.691 -12.561 1.00 98.06 404 VAL A N 1
ATOM 3182 C CA . VAL A 1 404 ? 15.196 13.983 -13.991 1.00 98.06 404 VAL A CA 1
ATOM 3183 C C . VAL A 1 404 ? 15.778 12.779 -14.720 1.00 98.06 404 VAL A C 1
ATOM 3185 O O . VAL A 1 404 ? 16.836 12.276 -14.364 1.00 98.06 404 VAL A O 1
ATOM 3188 N N . PHE A 1 405 ? 15.113 12.339 -15.789 1.00 98.62 405 PHE A N 1
ATOM 3189 C CA . PHE A 1 405 ? 15.667 11.339 -16.702 1.00 98.62 405 PHE A CA 1
ATOM 3190 C C . PHE A 1 405 ? 16.581 12.001 -17.737 1.00 98.62 405 PHE A C 1
ATOM 3192 O O . PHE A 1 405 ? 16.174 12.943 -18.421 1.00 98.62 405 PHE A O 1
ATOM 3199 N N . ASN A 1 406 ? 17.796 11.483 -17.902 1.00 98.25 406 ASN A N 1
ATOM 3200 C CA . ASN A 1 406 ? 18.745 11.969 -18.899 1.00 98.25 406 ASN A CA 1
ATOM 3201 C C . ASN A 1 406 ? 18.488 11.299 -20.259 1.00 98.25 406 ASN A C 1
ATOM 3203 O O . ASN A 1 406 ? 19.113 10.301 -20.623 1.00 98.25 406 ASN A O 1
ATOM 3207 N N . GLU A 1 407 ? 17.530 11.843 -21.014 1.00 97.88 407 GLU A N 1
ATOM 3208 C CA . GLU A 1 407 ? 17.106 11.285 -22.308 1.00 97.88 407 GLU A CA 1
ATOM 3209 C C . GLU A 1 407 ? 18.237 11.203 -23.337 1.00 97.88 407 GLU A C 1
ATOM 3211 O O . GLU A 1 407 ? 18.302 10.243 -24.110 1.00 97.88 407 GLU A O 1
ATOM 3216 N N . ALA A 1 408 ? 19.152 12.175 -23.319 1.00 96.75 408 ALA A N 1
ATOM 3217 C CA . ALA A 1 408 ? 20.307 12.192 -24.206 1.00 96.75 408 ALA A CA 1
ATOM 3218 C C . ALA A 1 408 ? 21.260 11.026 -23.904 1.00 96.75 408 ALA A C 1
ATOM 3220 O O . ALA A 1 408 ? 21.673 10.314 -24.821 1.00 96.75 408 ALA A O 1
ATOM 3221 N N . GLU A 1 409 ? 21.561 10.786 -22.626 1.00 96.56 409 GLU A N 1
ATOM 3222 C CA . GLU A 1 409 ? 22.445 9.693 -22.219 1.00 96.56 409 GLU A CA 1
ATOM 3223 C C . GLU A 1 409 ? 21.816 8.319 -22.472 1.00 96.56 409 GLU A C 1
ATOM 3225 O O . GLU A 1 409 ? 22.477 7.430 -23.016 1.00 96.56 409 GLU A O 1
ATOM 3230 N N . MET A 1 410 ? 20.522 8.155 -22.168 1.00 97.12 410 MET A N 1
ATOM 3231 C CA . MET A 1 410 ? 19.783 6.923 -22.474 1.00 97.12 410 MET A CA 1
ATOM 3232 C C . MET A 1 410 ? 19.848 6.585 -23.969 1.00 97.12 410 MET A C 1
ATOM 3234 O O . MET A 1 410 ? 20.183 5.453 -24.334 1.00 97.12 410 MET A O 1
ATOM 3238 N N . ARG A 1 411 ? 19.597 7.570 -24.846 1.00 94.06 411 ARG A N 1
ATOM 3239 C CA . ARG A 1 411 ? 19.690 7.388 -26.302 1.00 94.06 411 ARG A CA 1
ATOM 3240 C C . ARG A 1 411 ? 21.116 7.040 -26.734 1.00 94.06 411 ARG A C 1
ATOM 3242 O O . ARG A 1 411 ? 21.302 6.065 -27.462 1.00 94.06 411 ARG A O 1
ATOM 3249 N N . ARG A 1 412 ? 22.123 7.767 -26.240 1.00 91.88 412 ARG A N 1
ATOM 3250 C CA . ARG A 1 412 ? 23.537 7.547 -26.586 1.00 91.88 412 ARG A CA 1
ATOM 3251 C C . ARG A 1 412 ? 24.010 6.129 -26.241 1.00 91.88 412 ARG A C 1
ATOM 3253 O O . ARG A 1 412 ? 24.683 5.488 -27.053 1.00 91.88 412 ARG A O 1
ATOM 3260 N N . LYS A 1 413 ? 23.667 5.610 -25.055 1.00 91.56 413 LYS A N 1
ATOM 3261 C CA . LYS A 1 413 ? 24.050 4.239 -24.649 1.00 91.56 413 LYS A CA 1
ATOM 3262 C C . LYS A 1 413 ? 23.331 3.163 -25.445 1.00 91.56 413 LYS A C 1
ATOM 3264 O O . LYS A 1 413 ? 23.910 2.110 -25.703 1.00 91.56 413 LYS A O 1
ATOM 3269 N N . LEU A 1 414 ? 22.090 3.423 -25.839 1.00 91.25 414 LEU A N 1
ATOM 3270 C CA . LEU A 1 414 ? 21.325 2.506 -26.669 1.00 91.25 414 LEU A CA 1
ATOM 3271 C C . LEU A 1 414 ? 21.901 2.430 -28.089 1.00 91.25 414 LEU A C 1
ATOM 3273 O O . LEU A 1 414 ? 22.165 1.331 -28.576 1.00 91.25 414 LEU A O 1
ATOM 3277 N N . GLU A 1 415 ? 22.160 3.573 -28.727 1.00 86.00 415 GLU A N 1
ATOM 3278 C CA . GLU A 1 415 ? 22.670 3.650 -30.108 1.00 86.00 415 GLU A CA 1
ATOM 3279 C C . GLU A 1 415 ? 24.076 3.050 -30.268 1.00 86.00 415 GLU A C 1
ATOM 3281 O O . GLU A 1 415 ? 24.406 2.514 -31.327 1.00 86.00 415 GLU A O 1
ATOM 3286 N N . SER A 1 416 ? 24.876 3.073 -29.198 1.00 80.50 416 SER A N 1
ATOM 3287 C CA . SER A 1 416 ? 26.219 2.477 -29.132 1.00 80.50 416 SER A CA 1
ATOM 3288 C C . SER A 1 416 ? 26.238 1.005 -28.687 1.00 80.50 416 SER A C 1
ATOM 3290 O O . SER A 1 416 ? 27.299 0.470 -28.360 1.00 80.50 416 SER A O 1
ATOM 3292 N N . SER A 1 417 ? 25.085 0.329 -28.653 1.00 82.31 417 SER A N 1
ATOM 3293 C CA . SER A 1 417 ? 24.971 -1.063 -28.202 1.00 82.31 417 SER A CA 1
ATOM 3294 C C . SER A 1 417 ? 24.671 -2.059 -29.332 1.00 82.31 417 SER A C 1
ATOM 3296 O O . SER A 1 417 ? 24.273 -1.695 -30.436 1.00 82.31 417 SER A O 1
ATOM 3298 N N . GLU A 1 418 ? 24.854 -3.351 -29.052 1.00 83.50 418 GLU A N 1
ATOM 3299 C CA . GLU A 1 418 ? 24.671 -4.446 -30.020 1.00 83.50 418 GLU A CA 1
ATOM 3300 C C . GLU A 1 418 ? 23.218 -4.953 -30.129 1.00 83.50 418 GLU A C 1
ATOM 3302 O O . GLU A 1 418 ? 22.953 -5.983 -30.750 1.00 83.50 418 GLU A O 1
ATOM 3307 N N . VAL A 1 419 ? 22.247 -4.231 -29.559 1.00 87.88 419 VAL A N 1
ATOM 3308 C CA . VAL A 1 419 ? 20.840 -4.672 -29.431 1.00 87.88 419 VAL A CA 1
ATOM 3309 C C . VAL A 1 419 ? 20.072 -4.830 -30.746 1.00 87.88 419 VAL A C 1
ATOM 3311 O O . VAL A 1 419 ? 18.935 -5.298 -30.750 1.00 87.88 419 VAL A O 1
ATOM 3314 N N . PHE A 1 420 ? 20.686 -4.487 -31.878 1.00 91.44 420 PHE A N 1
ATOM 3315 C CA . PHE A 1 420 ? 20.109 -4.655 -33.213 1.00 91.44 420 PHE A CA 1
ATOM 3316 C C . PHE A 1 420 ? 20.294 -6.066 -33.798 1.00 91.44 420 PHE A C 1
ATOM 3318 O O . PHE A 1 420 ? 19.782 -6.348 -34.881 1.00 91.44 420 PHE A O 1
ATOM 3325 N N . ALA A 1 421 ? 20.971 -6.978 -33.090 1.00 92.06 421 ALA A N 1
ATOM 3326 C CA . ALA A 1 421 ? 21.189 -8.351 -33.552 1.00 92.06 421 ALA A CA 1
ATOM 3327 C C . ALA A 1 421 ? 19.885 -9.158 -33.702 1.00 92.06 421 ALA A C 1
ATOM 3329 O O . ALA A 1 421 ? 19.710 -9.878 -34.687 1.00 92.06 421 ALA A O 1
ATOM 3330 N N . LEU A 1 422 ? 18.948 -9.021 -32.758 1.00 93.25 422 LEU A N 1
ATOM 3331 C CA . LEU A 1 422 ? 17.639 -9.669 -32.860 1.00 93.25 422 LEU A CA 1
ATOM 3332 C C . LEU A 1 422 ? 16.780 -9.056 -33.985 1.00 93.25 422 LEU A C 1
ATOM 3334 O O . LEU A 1 422 ? 16.331 -9.831 -34.828 1.00 93.25 422 LEU A O 1
ATOM 3338 N N . PRO A 1 423 ? 16.637 -7.717 -34.097 1.00 93.38 423 PRO A N 1
ATOM 3339 C CA . PRO A 1 423 ? 16.000 -7.093 -35.258 1.00 93.38 423 PRO A CA 1
ATOM 3340 C C . PRO A 1 423 ? 16.569 -7.554 -36.607 1.00 93.38 423 PRO A C 1
ATOM 3342 O O . PRO A 1 423 ? 15.811 -7.816 -37.537 1.00 93.38 423 PRO A O 1
ATOM 3345 N N . LEU A 1 424 ? 17.892 -7.727 -36.713 1.00 93.88 424 LEU A N 1
ATOM 3346 C CA . LEU A 1 424 ? 18.528 -8.295 -37.904 1.00 93.88 424 LEU A CA 1
ATOM 3347 C C . LEU A 1 424 ? 18.055 -9.731 -38.174 1.00 93.88 424 LEU A C 1
ATOM 3349 O O . LEU A 1 424 ? 17.698 -10.062 -39.306 1.00 93.88 424 LEU A O 1
ATOM 3353 N N . ALA A 1 425 ? 18.043 -10.592 -37.154 1.00 95.19 425 ALA A N 1
ATOM 3354 C CA . ALA A 1 425 ? 17.573 -11.965 -37.304 1.00 95.19 425 ALA A CA 1
ATOM 3355 C C . ALA A 1 425 ? 16.090 -12.017 -37.719 1.00 95.19 425 ALA A C 1
ATOM 3357 O O . ALA A 1 425 ? 15.739 -12.750 -38.642 1.00 95.19 425 ALA A O 1
ATOM 3358 N N . GLU A 1 426 ? 15.229 -11.219 -37.092 1.00 94.69 426 GLU A N 1
ATOM 3359 C CA . GLU A 1 426 ? 13.798 -11.147 -37.415 1.00 94.69 426 GLU A CA 1
ATOM 3360 C C . GLU A 1 426 ? 13.547 -10.593 -38.821 1.00 94.69 426 GLU A C 1
ATOM 3362 O O . GLU A 1 426 ? 12.699 -11.116 -39.549 1.00 94.69 426 GLU A O 1
ATOM 3367 N N . TRP A 1 427 ? 14.325 -9.595 -39.247 1.00 94.19 427 TRP A N 1
ATOM 3368 C CA . TRP A 1 427 ? 14.269 -9.085 -40.615 1.00 94.19 427 TRP A CA 1
ATOM 3369 C C . TRP A 1 427 ? 14.646 -10.171 -41.629 1.00 94.19 427 TRP A C 1
ATOM 3371 O O . TRP A 1 427 ? 13.936 -10.358 -42.615 1.00 94.19 427 TRP A O 1
ATOM 3381 N N . LEU A 1 428 ? 15.706 -10.951 -41.372 1.00 94.62 428 LEU A N 1
ATOM 3382 C CA . LEU A 1 428 ? 16.113 -12.057 -42.248 1.00 94.62 428 LEU A CA 1
ATOM 3383 C C . LEU A 1 428 ? 15.039 -13.147 -42.345 1.00 94.62 428 LEU A C 1
ATOM 3385 O O . LEU A 1 428 ? 14.821 -13.685 -43.429 1.00 94.62 428 LEU A O 1
ATOM 3389 N N . VAL A 1 429 ? 14.354 -13.461 -41.240 1.00 95.69 429 VAL A N 1
ATOM 3390 C CA . VAL A 1 429 ? 13.206 -14.380 -41.262 1.00 95.69 429 VAL A CA 1
ATOM 3391 C C . VAL A 1 429 ? 12.106 -13.824 -42.161 1.00 95.69 429 VAL A C 1
ATOM 3393 O O . VAL A 1 429 ? 11.657 -14.516 -43.068 1.00 95.69 429 VAL A O 1
ATOM 3396 N N . ARG A 1 430 ? 11.706 -12.565 -41.953 1.00 93.19 430 ARG A N 1
ATOM 3397 C CA . ARG A 1 430 ? 10.587 -11.946 -42.678 1.00 93.19 430 ARG A CA 1
ATOM 3398 C C . ARG A 1 430 ? 10.859 -11.735 -44.166 1.00 93.19 430 ARG A C 1
ATOM 3400 O O . ARG A 1 430 ? 9.978 -11.983 -44.977 1.00 93.19 430 ARG A O 1
ATOM 3407 N N . MET A 1 431 ? 12.047 -11.250 -44.516 1.00 92.00 431 MET A N 1
ATOM 3408 C CA . MET A 1 431 ? 12.352 -10.772 -45.871 1.00 92.00 431 MET A CA 1
ATOM 3409 C C . MET A 1 431 ? 13.054 -11.810 -46.744 1.00 92.00 431 MET A C 1
ATOM 3411 O O . MET A 1 431 ? 13.075 -11.669 -47.967 1.00 92.00 431 MET A O 1
ATOM 3415 N N . LYS A 1 432 ? 13.663 -12.839 -46.141 1.00 91.69 432 LYS A N 1
ATOM 3416 C CA . LYS A 1 432 ? 14.394 -13.894 -46.865 1.00 91.69 432 LYS A CA 1
ATOM 3417 C C . LYS A 1 432 ? 13.833 -15.294 -46.619 1.00 91.69 432 LYS A C 1
ATOM 3419 O O . LYS A 1 432 ? 14.428 -16.247 -47.115 1.00 91.69 432 LYS A O 1
ATOM 3424 N N . ASP A 1 433 ? 12.739 -15.408 -45.865 1.00 92.56 433 ASP A N 1
ATOM 3425 C CA . ASP A 1 433 ? 12.025 -16.658 -45.573 1.00 92.56 433 ASP A CA 1
ATOM 3426 C C . ASP A 1 433 ? 12.958 -17.794 -45.112 1.00 92.56 433 ASP A C 1
ATOM 3428 O O . ASP A 1 433 ? 12.947 -18.922 -45.607 1.00 92.56 433 ASP A O 1
ATOM 3432 N N . ILE A 1 434 ? 13.857 -17.476 -44.174 1.00 94.88 434 ILE A N 1
ATOM 3433 C CA . ILE A 1 434 ? 14.743 -18.473 -43.566 1.00 94.88 434 ILE A CA 1
ATOM 3434 C C . ILE A 1 434 ? 14.290 -18.804 -42.140 1.00 94.88 434 ILE A C 1
ATOM 3436 O O . ILE A 1 434 ? 13.861 -17.914 -41.412 1.00 94.88 434 ILE A O 1
ATOM 3440 N N . PRO A 1 435 ? 14.464 -20.056 -41.671 1.00 96.44 435 PRO A N 1
ATOM 3441 C CA . PRO A 1 435 ? 14.179 -20.406 -40.284 1.00 96.44 435 PRO A CA 1
ATOM 3442 C C . PRO A 1 435 ? 14.958 -19.534 -39.291 1.00 96.44 435 PRO A C 1
ATOM 3444 O O . PRO A 1 435 ? 16.160 -19.311 -39.477 1.00 96.44 435 PRO A O 1
ATOM 3447 N N . PHE A 1 436 ? 14.317 -19.141 -38.184 1.00 97.50 436 PHE A N 1
ATOM 3448 C CA . PHE A 1 436 ? 14.915 -18.270 -37.161 1.00 97.50 436 PHE A CA 1
ATOM 3449 C C . PHE A 1 436 ? 16.273 -18.773 -36.662 1.00 97.50 436 PHE A C 1
ATOM 3451 O O . PHE A 1 436 ? 17.203 -17.991 -36.532 1.00 97.50 436 PHE A O 1
ATOM 3458 N N . ARG A 1 437 ? 16.458 -20.090 -36.486 1.00 96.12 437 ARG A N 1
ATOM 3459 C CA . ARG A 1 437 ? 17.758 -20.659 -36.078 1.00 96.12 437 ARG A CA 1
ATOM 3460 C C . ARG A 1 437 ? 18.889 -20.320 -37.061 1.00 96.12 437 ARG A C 1
ATOM 3462 O O . ARG A 1 437 ? 20.017 -20.090 -36.632 1.00 96.12 437 ARG A O 1
ATOM 3469 N N . LYS A 1 438 ? 18.603 -20.268 -38.369 1.00 95.19 438 LYS A N 1
ATOM 3470 C CA . LYS A 1 438 ? 19.585 -19.865 -39.390 1.00 95.19 438 LYS A CA 1
ATOM 3471 C C . LYS A 1 438 ? 19.833 -18.356 -39.348 1.00 95.19 438 LYS A C 1
ATOM 3473 O O . LYS A 1 438 ? 20.990 -17.951 -39.401 1.00 95.19 438 LYS A O 1
ATOM 3478 N N . ALA A 1 439 ? 18.781 -17.549 -39.216 1.00 96.19 439 ALA A N 1
ATOM 3479 C CA . ALA A 1 439 ? 18.894 -16.095 -39.091 1.00 96.19 439 ALA A CA 1
ATOM 3480 C C . ALA A 1 439 ? 19.675 -15.674 -37.835 1.00 96.19 439 ALA A C 1
ATOM 3482 O O . ALA A 1 439 ? 20.612 -14.887 -37.919 1.00 96.19 439 ALA A O 1
ATOM 3483 N N . HIS A 1 440 ? 19.366 -16.283 -36.691 1.00 95.94 440 HIS A N 1
ATOM 3484 C CA . HIS A 1 440 ? 20.071 -16.102 -35.426 1.00 95.94 440 HIS A CA 1
ATOM 3485 C C . HIS A 1 440 ? 21.559 -16.455 -35.547 1.00 95.94 440 HIS A C 1
ATOM 3487 O O . HIS A 1 440 ? 22.409 -15.719 -35.060 1.00 95.94 440 HIS A O 1
ATOM 3493 N N . ALA A 1 441 ? 21.903 -17.559 -36.222 1.00 95.00 441 ALA A N 1
ATOM 3494 C CA . ALA A 1 441 ? 23.303 -17.926 -36.440 1.00 95.00 441 ALA A CA 1
ATOM 3495 C C . ALA A 1 441 ? 24.059 -16.900 -37.306 1.00 95.00 441 ALA A C 1
ATOM 3497 O O . ALA A 1 441 ? 25.239 -16.657 -37.060 1.00 95.00 441 ALA A O 1
ATOM 3498 N N . ILE A 1 442 ? 23.395 -16.294 -38.298 1.00 94.56 442 ILE A N 1
ATOM 3499 C CA . ILE A 1 442 ? 23.957 -15.194 -39.099 1.00 94.56 442 ILE A CA 1
ATOM 3500 C C . ILE A 1 442 ? 24.180 -13.969 -38.206 1.00 94.56 442 ILE A C 1
ATOM 3502 O O . ILE A 1 442 ? 25.312 -13.505 -38.093 1.00 94.56 442 ILE A O 1
ATOM 3506 N N . ALA A 1 443 ? 23.136 -13.501 -37.514 1.00 93.81 443 ALA A N 1
ATOM 3507 C CA . ALA A 1 443 ? 23.210 -12.333 -36.639 1.00 93.81 443 ALA A CA 1
ATOM 3508 C C . ALA A 1 443 ? 24.279 -12.494 -35.545 1.00 93.81 443 ALA A C 1
ATOM 3510 O O . ALA A 1 443 ? 25.114 -11.614 -35.378 1.00 93.81 443 ALA A O 1
ATOM 3511 N N . GLY A 1 444 ? 24.334 -13.653 -34.880 1.00 92.88 444 GLY A N 1
ATOM 3512 C CA . GLY A 1 444 ? 25.330 -13.939 -33.845 1.00 92.88 444 GLY A CA 1
ATOM 3513 C C . GLY A 1 444 ? 26.771 -13.944 -34.364 1.00 92.88 444 GLY A C 1
ATOM 3514 O O . GLY A 1 444 ? 27.663 -13.422 -33.698 1.00 92.88 444 GLY A O 1
ATOM 3515 N N . ARG A 1 445 ? 27.021 -14.471 -35.575 1.00 93.44 445 ARG A N 1
ATOM 3516 C CA . ARG A 1 445 ? 28.357 -14.403 -36.199 1.00 93.44 445 ARG A CA 1
ATOM 3517 C C . ARG A 1 445 ? 28.748 -12.975 -36.573 1.00 93.44 445 ARG A C 1
ATOM 3519 O O . ARG A 1 445 ? 29.917 -12.623 -36.434 1.00 93.44 445 ARG A O 1
ATOM 3526 N N . ILE A 1 446 ? 27.794 -12.168 -37.035 1.00 91.81 446 ILE A N 1
ATOM 3527 C CA . ILE A 1 446 ? 28.033 -10.751 -37.327 1.00 91.81 446 ILE A CA 1
ATOM 3528 C C . ILE A 1 446 ? 28.351 -10.000 -36.029 1.00 91.81 446 ILE A C 1
ATOM 3530 O O . ILE A 1 446 ? 29.383 -9.335 -35.973 1.00 91.81 446 ILE A O 1
ATOM 3534 N N . SER A 1 447 ? 27.553 -10.172 -34.970 1.00 90.50 447 SER A N 1
ATOM 3535 C CA . SER A 1 447 ? 27.817 -9.570 -33.655 1.00 90.50 447 SER A CA 1
ATOM 3536 C C . SER A 1 447 ? 29.198 -9.945 -33.119 1.00 90.50 447 SER A C 1
ATOM 3538 O O . SER A 1 447 ? 29.965 -9.059 -32.763 1.00 90.50 447 SER A O 1
ATOM 3540 N N . ALA A 1 448 ? 29.585 -11.226 -33.166 1.00 89.31 448 ALA A N 1
ATOM 3541 C CA . ALA A 1 448 ? 30.910 -11.664 -32.715 1.00 89.31 448 ALA A CA 1
ATOM 3542 C C . ALA A 1 448 ? 32.063 -10.985 -33.482 1.00 89.31 448 ALA A C 1
ATOM 3544 O O . ALA A 1 448 ? 33.075 -10.603 -32.892 1.00 89.31 448 ALA A O 1
ATOM 3545 N N . LYS A 1 449 ? 31.909 -10.795 -34.799 1.00 89.38 449 LYS A N 1
ATOM 3546 C CA . LYS A 1 449 ? 32.896 -10.078 -35.619 1.00 89.38 449 LYS A CA 1
ATOM 3547 C C . LYS A 1 449 ? 32.961 -8.593 -35.278 1.00 89.38 449 LYS A C 1
ATOM 3549 O O . LYS A 1 449 ? 34.057 -8.038 -35.231 1.00 89.38 449 LYS A O 1
ATOM 3554 N N . LEU A 1 450 ? 31.821 -7.948 -35.055 1.00 88.06 450 LEU A N 1
ATOM 3555 C CA . LEU A 1 450 ? 31.763 -6.521 -34.734 1.00 88.06 450 LEU A CA 1
ATOM 3556 C C . LEU A 1 450 ? 32.298 -6.223 -33.331 1.00 88.06 450 LEU A C 1
ATOM 3558 O O . LEU A 1 450 ? 33.085 -5.288 -33.182 1.00 88.06 450 LEU A O 1
ATOM 3562 N N . ALA A 1 451 ? 31.991 -7.082 -32.356 1.00 83.88 451 ALA A N 1
ATOM 3563 C CA . ALA A 1 451 ? 32.528 -7.014 -31.000 1.00 83.88 451 ALA A CA 1
ATOM 3564 C C . ALA A 1 451 ? 34.068 -7.018 -30.996 1.00 83.88 451 ALA A C 1
ATOM 3566 O O . ALA A 1 451 ? 34.692 -6.217 -30.307 1.00 83.88 451 ALA A O 1
ATOM 3567 N N . SER A 1 452 ? 34.699 -7.850 -31.839 1.00 80.06 452 SER A N 1
ATOM 3568 C CA . SER A 1 452 ? 36.168 -7.895 -31.976 1.00 80.06 452 SER A CA 1
ATOM 3569 C C . SER A 1 452 ? 36.797 -6.614 -32.549 1.00 80.06 452 SER A C 1
ATOM 3571 O O . SER A 1 452 ? 38.006 -6.421 -32.442 1.00 80.06 452 SER A O 1
ATOM 3573 N N . LYS A 1 453 ? 35.986 -5.744 -33.164 1.00 80.38 453 LYS A N 1
ATOM 3574 C CA . LYS A 1 453 ? 36.408 -4.502 -33.829 1.00 80.38 453 LYS A CA 1
ATOM 3575 C C . LYS A 1 453 ? 35.893 -3.242 -33.128 1.00 80.38 453 LYS A C 1
ATOM 3577 O O . LYS A 1 453 ? 36.053 -2.155 -33.676 1.00 80.38 453 LYS A O 1
ATOM 3582 N N . SER A 1 454 ? 35.253 -3.375 -31.963 1.00 77.00 454 SER A N 1
ATOM 3583 C CA . SER A 1 454 ? 34.588 -2.270 -31.255 1.00 77.00 454 SER A CA 1
ATOM 3584 C C . SER A 1 454 ? 33.612 -1.476 -32.144 1.00 77.00 454 SER A C 1
ATOM 3586 O O . SER A 1 454 ? 33.493 -0.259 -32.010 1.00 77.00 454 SER A O 1
ATOM 3588 N N . ALA A 1 455 ? 32.931 -2.158 -33.071 1.00 79.31 455 ALA A N 1
ATOM 3589 C CA . ALA A 1 455 ? 31.960 -1.572 -33.997 1.00 79.31 455 ALA A CA 1
ATOM 3590 C C . ALA A 1 455 ? 30.536 -2.052 -33.671 1.00 79.31 455 ALA A C 1
ATOM 3592 O O . ALA A 1 455 ? 30.357 -3.097 -33.052 1.00 79.31 455 ALA A O 1
ATOM 3593 N N . SER A 1 456 ? 29.511 -1.319 -34.113 1.00 81.62 456 SER A N 1
ATOM 3594 C CA . SER A 1 456 ? 28.100 -1.699 -33.933 1.00 81.62 456 SER A CA 1
ATOM 3595 C C . SER A 1 456 ? 27.419 -1.996 -35.267 1.00 81.62 456 SER A C 1
ATOM 3597 O O . SER A 1 456 ? 27.822 -1.482 -36.312 1.00 81.62 456 SER A O 1
ATOM 3599 N N . LEU A 1 457 ? 26.331 -2.775 -35.237 1.00 84.12 457 LEU A N 1
ATOM 3600 C CA . LEU A 1 457 ? 25.499 -3.021 -36.424 1.00 84.12 457 LEU A CA 1
ATOM 3601 C C . LEU A 1 457 ? 24.974 -1.715 -37.043 1.00 84.12 457 LEU A C 1
ATOM 3603 O O . LEU A 1 457 ? 24.921 -1.596 -38.262 1.00 84.12 457 LEU A O 1
ATOM 3607 N N . SER A 1 458 ? 24.645 -0.731 -36.204 1.00 79.31 458 SER A N 1
ATOM 3608 C CA . SER A 1 458 ? 24.154 0.589 -36.616 1.00 79.31 458 SER A CA 1
ATOM 3609 C C . SER A 1 458 ? 25.207 1.454 -37.325 1.00 79.31 458 SER A C 1
ATOM 3611 O O . SER A 1 458 ? 24.838 2.392 -38.025 1.00 79.31 458 SER A O 1
ATOM 3613 N N . SER A 1 459 ? 26.502 1.148 -37.179 1.00 81.94 459 SER A N 1
ATOM 3614 C CA . SER A 1 459 ? 27.598 1.879 -37.834 1.00 81.94 459 SER A CA 1
ATOM 3615 C C . SER A 1 459 ? 27.917 1.397 -39.256 1.00 81.94 459 SER A C 1
ATOM 3617 O O . SER A 1 459 ? 28.700 2.035 -39.959 1.00 81.94 459 SER A O 1
ATOM 3619 N N . LEU A 1 460 ? 27.341 0.271 -39.689 1.00 86.88 460 LEU A N 1
ATOM 3620 C CA . LEU A 1 460 ? 27.632 -0.324 -40.993 1.00 86.88 460 LEU A CA 1
ATOM 3621 C C . LEU A 1 460 ? 26.837 0.359 -42.105 1.00 86.88 460 LEU A C 1
ATOM 3623 O O . LEU A 1 460 ? 25.621 0.535 -42.004 1.00 86.88 460 LEU A O 1
ATOM 3627 N N . ASN A 1 461 ? 27.506 0.664 -43.216 1.00 91.00 461 ASN A N 1
ATOM 3628 C CA . ASN A 1 461 ? 26.810 1.066 -44.432 1.00 91.00 461 ASN A CA 1
ATOM 3629 C C . ASN A 1 461 ? 26.145 -0.155 -45.118 1.00 91.00 461 ASN A C 1
ATOM 3631 O O . ASN A 1 461 ? 26.507 -1.303 -44.835 1.00 91.00 461 ASN A O 1
ATOM 3635 N N . PRO A 1 462 ? 25.188 0.057 -46.044 1.00 92.88 462 PRO A N 1
ATOM 3636 C CA . PRO A 1 462 ? 24.476 -1.037 -46.707 1.00 92.88 462 PRO A CA 1
ATOM 3637 C C . PRO A 1 462 ? 25.384 -2.074 -47.385 1.00 92.88 462 PRO A C 1
ATOM 3639 O O . PRO A 1 462 ? 25.123 -3.270 -47.282 1.00 92.88 462 PRO A O 1
ATOM 3642 N N . ALA A 1 463 ? 26.459 -1.641 -48.052 1.00 92.56 463 ALA A N 1
ATOM 3643 C CA . ALA A 1 463 ? 27.376 -2.551 -48.737 1.00 92.56 463 ALA A CA 1
ATOM 3644 C C . ALA A 1 463 ? 28.127 -3.441 -47.735 1.00 92.56 463 ALA A C 1
ATOM 3646 O O . ALA A 1 463 ? 28.108 -4.660 -47.860 1.00 92.56 463 ALA A O 1
ATOM 3647 N N . GLN A 1 464 ? 28.672 -2.845 -46.670 1.00 92.19 464 GLN A N 1
ATOM 3648 C CA . GLN A 1 464 ? 29.353 -3.575 -45.597 1.00 92.19 464 GLN 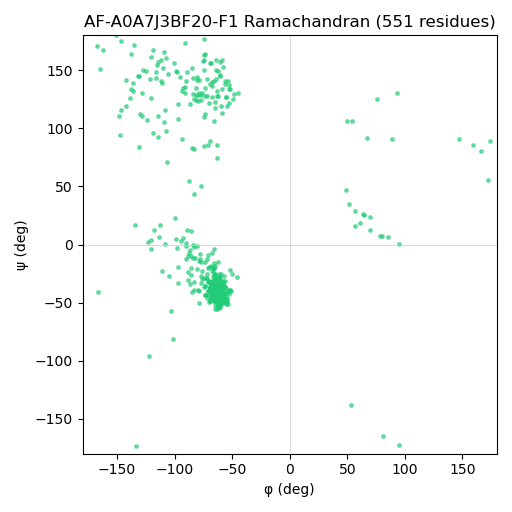A CA 1
ATOM 3649 C C . GLN A 1 464 ? 28.437 -4.603 -44.923 1.00 92.19 464 GLN A C 1
ATOM 3651 O O . GLN A 1 464 ? 28.874 -5.704 -44.586 1.00 92.19 464 GLN A O 1
ATOM 3656 N N . LEU A 1 465 ? 27.165 -4.252 -44.718 1.00 90.50 465 LEU A N 1
ATOM 3657 C CA . LEU A 1 465 ? 26.185 -5.157 -44.128 1.00 90.50 465 LEU A CA 1
ATOM 3658 C C . LEU A 1 465 ? 25.877 -6.343 -45.053 1.00 90.50 465 LEU A C 1
ATOM 3660 O O . LEU A 1 465 ? 25.814 -7.481 -44.583 1.00 90.50 465 LEU A O 1
ATOM 3664 N N . ALA A 1 466 ? 25.726 -6.097 -46.357 1.00 92.38 466 ALA A N 1
ATOM 3665 C CA . ALA A 1 466 ? 25.532 -7.151 -47.351 1.00 92.38 466 ALA A CA 1
ATOM 3666 C C . ALA A 1 466 ? 26.745 -8.093 -47.428 1.00 92.38 466 ALA A C 1
ATOM 3668 O O . ALA A 1 466 ? 26.568 -9.314 -47.391 1.00 92.38 466 ALA A O 1
ATOM 3669 N N . ASP A 1 467 ? 27.957 -7.534 -47.443 1.00 92.12 467 ASP A N 1
ATOM 3670 C CA . ASP A 1 467 ? 29.209 -8.295 -47.474 1.00 92.12 467 ASP A CA 1
ATOM 3671 C C . ASP A 1 467 ? 29.347 -9.192 -46.237 1.00 92.12 467 ASP A C 1
ATOM 3673 O O . ASP A 1 467 ? 29.635 -10.384 -46.356 1.00 92.12 467 ASP A O 1
ATOM 3677 N N . LEU A 1 468 ? 29.058 -8.666 -45.041 1.00 91.56 468 LEU A N 1
ATOM 3678 C CA . LEU A 1 468 ? 29.101 -9.441 -43.795 1.00 91.56 468 LEU A CA 1
ATOM 3679 C C . LEU A 1 468 ? 28.065 -10.573 -43.764 1.00 91.56 468 LEU A C 1
ATOM 3681 O O . LEU A 1 468 ? 28.346 -11.665 -43.255 1.00 91.56 468 LEU A O 1
ATOM 3685 N N . ILE A 1 469 ? 26.869 -10.351 -44.312 1.00 92.44 469 ILE A N 1
ATOM 3686 C CA . ILE A 1 469 ? 25.848 -11.401 -44.431 1.00 92.44 469 ILE A CA 1
ATOM 3687 C C . ILE A 1 469 ? 26.329 -12.508 -45.381 1.00 92.44 469 ILE A C 1
ATOM 3689 O O . ILE A 1 469 ? 26.251 -13.686 -45.021 1.00 92.44 469 ILE A O 1
ATOM 3693 N N . ALA A 1 470 ? 26.885 -12.146 -46.539 1.00 92.25 470 ALA A N 1
ATOM 3694 C CA . ALA A 1 470 ? 27.419 -13.105 -47.506 1.00 92.25 470 ALA A CA 1
ATOM 3695 C C . ALA A 1 470 ? 28.610 -13.899 -46.946 1.00 92.25 470 ALA A C 1
ATOM 3697 O O . ALA A 1 470 ? 28.685 -15.119 -47.104 1.00 92.25 470 ALA A O 1
ATOM 3698 N N . GLU A 1 471 ? 29.508 -13.234 -46.217 1.00 90.50 471 GLU A N 1
ATOM 3699 C CA . GLU A 1 471 ? 30.672 -13.864 -45.591 1.00 90.50 471 GLU A CA 1
ATOM 3700 C C . GLU A 1 471 ? 30.264 -14.851 -44.483 1.00 90.50 471 GLU A C 1
ATOM 3702 O O . GLU A 1 471 ? 30.857 -15.917 -44.321 1.00 90.50 471 GLU A O 1
ATOM 3707 N N . THR A 1 472 ? 29.231 -14.523 -43.700 1.00 89.94 472 THR A N 1
ATOM 3708 C CA . THR A 1 472 ? 28.764 -15.390 -42.602 1.00 89.94 472 THR A CA 1
ATOM 3709 C C . THR A 1 472 ? 27.912 -16.567 -43.065 1.00 89.94 472 THR A C 1
ATOM 3711 O O . THR A 1 472 ? 27.699 -17.505 -42.282 1.00 89.94 472 THR A O 1
ATOM 3714 N N . ARG A 1 473 ? 27.425 -16.554 -44.308 1.00 87.56 473 ARG A N 1
ATOM 3715 C CA . ARG A 1 473 ? 26.747 -17.687 -44.938 1.00 87.56 473 ARG A CA 1
ATOM 3716 C C . ARG A 1 473 ? 27.035 -17.701 -46.448 1.00 87.56 473 ARG A C 1
ATOM 3718 O O . ARG A 1 473 ? 26.276 -17.107 -47.213 1.00 87.56 473 ARG A O 1
ATOM 3725 N N . PRO A 1 474 ? 28.062 -18.452 -46.886 1.00 83.75 474 PRO A N 1
ATOM 3726 C CA . PRO A 1 474 ? 28.353 -18.625 -48.305 1.00 83.75 474 PRO A CA 1
ATOM 3727 C C . PRO A 1 474 ? 27.117 -19.091 -49.088 1.00 83.75 474 PRO A C 1
ATOM 3729 O O . PRO A 1 474 ? 26.386 -19.979 -48.641 1.00 83.75 474 PRO A O 1
ATOM 3732 N N . GLY A 1 475 ? 26.866 -18.462 -50.237 1.00 83.81 475 GLY A N 1
ATOM 3733 C CA . GLY A 1 475 ? 25.682 -18.717 -51.068 1.00 83.81 475 GLY A CA 1
ATOM 3734 C C . GLY A 1 475 ? 24.394 -18.025 -50.599 1.00 83.81 475 GLY A C 1
ATOM 3735 O O . GLY A 1 475 ? 23.330 -18.303 -51.145 1.00 83.81 475 GLY A O 1
ATOM 3736 N N . PHE A 1 476 ? 24.456 -17.140 -49.598 1.00 88.69 476 PHE A N 1
ATOM 3737 C CA . PHE A 1 476 ? 23.317 -16.344 -49.141 1.00 88.69 476 PHE A CA 1
ATOM 3738 C C . PHE A 1 476 ? 23.650 -14.850 -49.193 1.00 88.69 476 PHE A C 1
ATOM 3740 O O . PHE A 1 476 ? 24.404 -14.351 -48.365 1.00 88.69 476 PHE A O 1
ATOM 3747 N N . SER A 1 477 ? 23.065 -14.133 -50.152 1.00 87.94 477 SER A N 1
ATOM 3748 C CA . SER A 1 477 ? 23.246 -12.690 -50.332 1.00 87.94 477 SER A CA 1
ATOM 3749 C C . SER A 1 477 ? 21.923 -11.927 -50.223 1.00 87.94 477 SER A C 1
ATOM 3751 O O . SER A 1 477 ? 20.818 -12.481 -50.328 1.00 87.94 477 SER A O 1
ATOM 3753 N N . ILE A 1 478 ? 22.044 -10.623 -49.993 1.00 91.12 478 ILE A N 1
ATOM 3754 C CA . ILE A 1 478 ? 20.946 -9.663 -50.086 1.00 91.12 478 ILE A CA 1
ATOM 3755 C C . ILE A 1 478 ? 21.246 -8.667 -51.205 1.00 91.12 478 ILE A C 1
ATOM 3757 O O . ILE A 1 478 ? 22.397 -8.287 -51.404 1.00 91.12 478 ILE A O 1
ATOM 3761 N N . GLU A 1 479 ? 20.211 -8.257 -51.933 1.00 91.94 479 GLU A N 1
ATOM 3762 C CA . GLU A 1 479 ? 20.346 -7.287 -53.025 1.00 91.94 479 GLU A CA 1
ATOM 3763 C C . GLU A 1 479 ? 20.681 -5.880 -52.491 1.00 91.94 479 GLU A C 1
ATOM 3765 O O . GLU A 1 479 ? 20.299 -5.546 -51.366 1.00 91.94 479 GLU A O 1
ATOM 3770 N N . PRO A 1 480 ? 21.304 -4.985 -53.282 1.00 91.00 480 PRO A N 1
ATOM 3771 C CA . PRO A 1 480 ? 21.622 -3.620 -52.840 1.00 91.00 480 PRO A CA 1
ATOM 3772 C C . PRO A 1 480 ? 20.413 -2.794 -52.369 1.00 91.00 480 PRO A C 1
ATOM 3774 O O . PRO A 1 480 ? 20.551 -1.858 -51.580 1.00 91.00 480 PRO A O 1
ATOM 3777 N N . THR A 1 481 ? 19.213 -3.092 -52.871 1.00 91.75 481 THR A N 1
ATOM 3778 C CA . THR A 1 481 ? 17.953 -2.494 -52.395 1.00 91.75 481 THR A CA 1
ATOM 3779 C C . THR A 1 481 ? 17.572 -3.026 -51.014 1.00 91.75 481 THR A C 1
ATOM 3781 O O . THR A 1 481 ? 17.297 -2.236 -50.116 1.00 91.75 481 THR A O 1
ATOM 3784 N N . GLN A 1 482 ? 17.660 -4.343 -50.819 1.00 92.69 482 GLN A N 1
ATOM 3785 C CA . GLN A 1 482 ? 17.422 -5.021 -49.542 1.00 92.69 482 GLN A CA 1
ATOM 3786 C C . GLN A 1 482 ? 18.421 -4.587 -48.463 1.00 92.69 482 GLN A C 1
ATOM 3788 O O . GLN A 1 482 ? 18.049 -4.396 -47.311 1.00 92.69 482 GLN A O 1
ATOM 3793 N N . ALA A 1 483 ? 19.685 -4.383 -48.832 1.00 91.75 483 ALA A N 1
ATOM 3794 C CA . ALA A 1 483 ? 20.715 -3.894 -47.923 1.00 91.75 483 ALA A CA 1
ATOM 3795 C C . ALA A 1 483 ? 20.440 -2.463 -47.436 1.00 91.75 483 ALA A C 1
ATOM 3797 O O . ALA A 1 483 ? 20.647 -2.156 -46.262 1.00 91.75 483 ALA A O 1
ATOM 3798 N N . ARG A 1 484 ? 19.936 -1.593 -48.324 1.00 91.81 484 ARG A N 1
ATOM 3799 C CA . ARG A 1 484 ? 19.499 -0.235 -47.962 1.00 91.81 484 ARG A CA 1
ATOM 3800 C C . ARG A 1 484 ? 18.285 -0.265 -47.038 1.00 91.81 484 ARG A C 1
ATOM 3802 O O . ARG A 1 484 ? 18.284 0.434 -46.031 1.00 91.81 484 ARG A O 1
ATOM 3809 N N . GLU A 1 485 ? 17.300 -1.102 -47.351 1.00 91.50 485 GLU A N 1
ATOM 3810 C CA . GLU A 1 485 ? 16.114 -1.299 -46.514 1.00 91.50 485 GLU A CA 1
ATOM 3811 C C . GLU A 1 485 ? 16.493 -1.799 -45.113 1.00 91.50 485 GLU A C 1
ATOM 3813 O O . GLU A 1 485 ? 16.119 -1.184 -44.117 1.00 91.50 485 GLU A O 1
ATOM 3818 N N . LEU A 1 486 ? 17.305 -2.855 -45.024 1.00 91.31 486 LEU A N 1
ATOM 3819 C CA . LEU A 1 486 ? 17.771 -3.407 -43.755 1.00 91.31 486 LEU A CA 1
ATOM 3820 C C . LEU A 1 486 ? 18.564 -2.371 -42.946 1.00 91.31 486 LEU A C 1
ATOM 3822 O O . LEU A 1 486 ? 18.282 -2.178 -41.768 1.00 91.31 486 LEU A O 1
ATOM 3826 N N . SER A 1 487 ? 19.509 -1.661 -43.567 1.00 89.81 487 SER A N 1
ATOM 3827 C CA . SER A 1 487 ? 20.263 -0.591 -42.896 1.00 89.81 487 SER A CA 1
ATOM 3828 C C . SER A 1 487 ? 19.330 0.497 -42.341 1.00 89.81 487 SER A C 1
ATOM 3830 O O . SER A 1 487 ? 19.496 0.923 -41.199 1.00 89.81 487 SER A O 1
ATOM 3832 N N . SER A 1 488 ? 18.278 0.867 -43.082 1.00 89.06 488 SER A N 1
ATOM 3833 C CA . SER A 1 488 ? 17.256 1.810 -42.605 1.00 89.06 488 SER A CA 1
ATOM 3834 C C . SER A 1 488 ? 16.340 1.250 -41.511 1.00 89.06 488 SER A C 1
ATOM 3836 O O . SER A 1 488 ? 15.740 2.029 -40.780 1.00 89.06 488 SER A O 1
ATOM 3838 N N . ALA A 1 489 ? 16.244 -0.073 -41.362 1.00 88.56 489 ALA A N 1
ATOM 3839 C CA . ALA A 1 489 ? 15.453 -0.726 -40.319 1.00 88.56 489 ALA A CA 1
ATOM 3840 C C . ALA A 1 489 ? 16.239 -0.940 -39.009 1.00 88.56 489 ALA A C 1
ATOM 3842 O O . ALA A 1 489 ? 15.637 -1.030 -37.939 1.00 88.56 489 ALA A O 1
ATOM 3843 N N . LEU A 1 490 ? 17.576 -0.997 -39.065 1.00 88.81 490 LEU A N 1
ATOM 3844 C CA . LEU A 1 490 ? 18.458 -1.244 -37.913 1.00 88.81 490 LEU A CA 1
ATOM 3845 C C . LEU A 1 490 ? 18.831 0.045 -37.157 1.00 88.81 490 LEU A C 1
ATOM 3847 O O . LEU A 1 490 ? 20.003 0.345 -36.933 1.00 88.81 490 LEU A O 1
ATOM 3851 N N . ASN A 1 491 ? 17.818 0.800 -36.736 1.00 88.81 491 ASN A N 1
ATOM 3852 C CA . ASN A 1 491 ? 17.961 1.923 -35.807 1.00 88.81 491 ASN A CA 1
ATOM 3853 C C . ASN A 1 491 ? 16.833 1.925 -34.770 1.00 88.81 491 ASN A C 1
ATOM 3855 O O . ASN A 1 491 ? 15.806 1.268 -34.936 1.00 88.81 491 ASN A O 1
ATOM 3859 N N . CYS A 1 492 ? 17.031 2.688 -33.698 1.00 89.31 492 CYS A N 1
ATOM 3860 C CA . CYS A 1 492 ? 16.144 2.739 -32.536 1.00 89.31 492 CYS A CA 1
ATOM 3861 C C . CYS A 1 492 ? 14.696 3.038 -32.925 1.00 89.31 492 CYS A C 1
ATOM 3863 O O . CYS A 1 492 ? 13.787 2.306 -32.540 1.00 89.31 492 CYS A O 1
ATOM 3865 N N . ASP A 1 493 ? 14.489 4.101 -33.704 1.00 90.88 493 ASP A N 1
ATOM 3866 C CA . ASP A 1 493 ? 13.153 4.593 -34.029 1.00 90.88 493 ASP A CA 1
ATOM 3867 C C . ASP A 1 493 ? 12.406 3.592 -34.925 1.00 90.88 493 ASP A C 1
ATOM 3869 O O . ASP A 1 493 ? 11.222 3.334 -34.708 1.00 90.88 493 ASP A O 1
ATOM 3873 N N . SER A 1 494 ? 13.106 2.950 -35.863 1.00 91.56 494 SER A N 1
ATOM 3874 C CA . SER A 1 494 ? 12.533 1.941 -36.765 1.00 91.56 494 SER A CA 1
ATOM 3875 C C . SER A 1 494 ? 12.204 0.630 -36.044 1.00 91.56 494 SER A C 1
ATOM 3877 O O . SER A 1 494 ? 11.135 0.051 -36.259 1.00 91.56 494 SER A O 1
ATOM 3879 N N . VAL A 1 495 ? 13.068 0.178 -35.127 1.00 92.38 495 VAL A N 1
ATOM 3880 C CA . VAL A 1 495 ? 12.797 -0.997 -34.277 1.00 92.38 495 VAL A CA 1
ATOM 3881 C C . VAL A 1 495 ? 11.584 -0.743 -33.381 1.00 92.38 495 VAL A C 1
ATOM 3883 O O . VAL A 1 495 ? 10.670 -1.565 -33.314 1.00 92.38 495 VAL A O 1
ATOM 3886 N N . LEU A 1 496 ? 11.512 0.428 -32.745 1.00 93.81 496 LEU A N 1
ATOM 3887 C CA . LEU A 1 496 ? 10.369 0.793 -31.908 1.00 93.81 496 LEU A CA 1
ATOM 3888 C C . LEU A 1 496 ? 9.066 0.891 -32.706 1.00 93.81 496 LEU A C 1
ATOM 3890 O O . LEU A 1 496 ? 8.027 0.443 -32.227 1.00 93.81 496 LEU A O 1
ATOM 3894 N N . GLN A 1 497 ? 9.104 1.445 -33.920 1.00 92.06 497 GLN A N 1
ATOM 3895 C CA . GLN A 1 497 ? 7.929 1.535 -34.793 1.00 92.06 497 GLN A CA 1
ATOM 3896 C C . GLN A 1 497 ? 7.454 0.168 -35.297 1.00 92.06 497 GLN A C 1
ATOM 3898 O O . GLN A 1 497 ? 6.253 -0.038 -35.454 1.00 92.06 497 GLN A O 1
ATOM 3903 N N . SER A 1 498 ? 8.374 -0.768 -35.533 1.00 89.38 498 SER A N 1
ATOM 3904 C CA . SER A 1 498 ? 8.052 -2.109 -36.039 1.00 89.38 498 SER A CA 1
ATOM 3905 C C . SER A 1 498 ? 7.639 -3.107 -34.951 1.00 89.38 498 SER A C 1
ATOM 3907 O O . SER A 1 498 ? 7.089 -4.162 -35.275 1.00 89.38 498 SER A O 1
ATOM 3909 N N . THR A 1 499 ? 7.827 -2.774 -33.669 1.00 90.56 499 THR A N 1
ATOM 3910 C CA . THR A 1 499 ? 7.429 -3.633 -32.544 1.00 90.56 499 THR A CA 1
ATOM 3911 C C . THR A 1 499 ? 5.943 -3.451 -32.206 1.00 90.56 499 THR A C 1
ATOM 3913 O O . THR A 1 499 ? 5.571 -2.702 -31.301 1.00 90.56 499 THR A O 1
ATOM 3916 N N . LEU A 1 500 ? 5.078 -4.138 -32.957 1.00 87.44 500 LEU A N 1
ATOM 3917 C CA . LEU A 1 500 ? 3.612 -4.007 -32.882 1.00 87.44 500 LEU A CA 1
ATOM 3918 C C . LEU A 1 500 ? 2.922 -5.024 -31.956 1.00 87.44 500 LEU A C 1
ATOM 3920 O O . LEU A 1 500 ? 1.695 -5.049 -31.891 1.00 87.44 500 LEU A O 1
ATOM 3924 N N . THR A 1 501 ? 3.684 -5.878 -31.269 1.00 94.69 501 THR A N 1
ATOM 3925 C CA . THR A 1 501 ? 3.136 -6.852 -30.315 1.00 94.69 501 THR A CA 1
ATOM 3926 C C . THR A 1 501 ? 2.310 -6.146 -29.249 1.00 94.69 501 THR A C 1
ATOM 3928 O O . THR A 1 501 ? 2.732 -5.111 -28.732 1.00 94.69 501 THR A O 1
ATOM 3931 N N . GLU A 1 502 ? 1.157 -6.716 -28.898 1.00 96.75 502 GLU A N 1
ATOM 3932 C CA . GLU A 1 502 ? 0.314 -6.163 -27.843 1.00 96.75 502 GLU A CA 1
ATOM 3933 C C . GLU A 1 502 ? 1.107 -6.010 -26.536 1.00 96.75 502 GLU A C 1
ATOM 3935 O O . GLU A 1 502 ? 1.741 -6.955 -26.065 1.00 96.75 502 GLU A O 1
ATOM 3940 N N . GLY A 1 503 ? 1.085 -4.805 -25.962 1.00 95.38 503 GLY A N 1
ATOM 3941 C CA . GLY A 1 503 ? 1.852 -4.482 -24.756 1.00 95.38 503 GLY A CA 1
ATOM 3942 C C . GLY A 1 503 ? 3.338 -4.211 -25.008 1.00 95.38 503 GLY A C 1
ATOM 3943 O O . GLY A 1 503 ? 4.084 -4.054 -24.050 1.00 95.38 503 GLY A O 1
ATOM 3944 N N . GLY A 1 504 ? 3.770 -4.142 -26.270 1.00 96.88 504 GLY A N 1
ATOM 3945 C CA . GLY A 1 504 ? 5.142 -3.832 -26.657 1.00 96.88 504 GLY A CA 1
ATOM 3946 C C . GLY A 1 504 ? 5.527 -2.350 -26.504 1.00 96.88 504 GLY A C 1
ATOM 3947 O O . GLY A 1 504 ? 4.700 -1.494 -26.182 1.00 96.88 504 GLY A O 1
ATOM 3948 N N . PRO A 1 505 ? 6.800 -2.012 -26.774 1.00 97.38 505 PRO A N 1
ATOM 3949 C CA . PRO A 1 505 ? 7.362 -0.692 -26.506 1.00 97.38 505 PRO A CA 1
ATOM 3950 C C . PRO A 1 505 ? 7.046 0.384 -27.551 1.00 97.38 505 PRO A C 1
ATOM 3952 O O . PRO A 1 505 ? 7.485 1.525 -27.372 1.00 97.38 505 PRO A O 1
ATOM 3955 N N . SER A 1 506 ? 6.326 0.062 -28.634 1.00 97.12 506 SER A N 1
ATOM 3956 C CA . SER A 1 506 ? 5.950 1.072 -29.627 1.00 97.12 506 SER A CA 1
ATOM 3957 C C . SER A 1 506 ? 5.101 2.168 -28.987 1.00 97.12 506 SER A C 1
ATOM 3959 O O . SER A 1 506 ? 4.278 1.919 -28.107 1.00 97.12 506 SER A O 1
ATOM 3961 N N . ALA A 1 507 ? 5.260 3.408 -29.450 1.00 97.25 507 ALA A N 1
ATOM 3962 C CA . ALA A 1 507 ? 4.531 4.536 -28.872 1.00 97.25 507 ALA A CA 1
ATOM 3963 C C . ALA A 1 507 ? 3.004 4.354 -28.940 1.00 97.25 507 ALA A C 1
ATOM 3965 O O . ALA A 1 507 ? 2.291 4.798 -28.042 1.00 97.25 507 ALA A O 1
ATOM 3966 N N . ALA A 1 508 ? 2.500 3.696 -29.990 1.00 96.69 508 ALA A N 1
ATOM 3967 C CA . ALA A 1 508 ? 1.082 3.381 -30.126 1.00 96.69 508 ALA A CA 1
ATOM 3968 C C . ALA A 1 508 ? 0.608 2.436 -29.010 1.00 96.69 508 ALA A C 1
ATOM 3970 O O . ALA A 1 508 ? -0.378 2.742 -28.336 1.00 96.69 508 ALA A O 1
ATOM 3971 N N . GLU A 1 509 ? 1.349 1.354 -28.761 1.00 97.88 509 GLU A N 1
ATOM 3972 C CA . GLU A 1 509 ? 1.035 0.395 -27.701 1.00 97.88 509 GLU A CA 1
ATOM 3973 C C . GLU A 1 509 ? 1.208 0.994 -26.307 1.00 97.88 509 GLU A C 1
ATOM 3975 O O . GLU A 1 509 ? 0.309 0.876 -25.478 1.00 97.88 509 GLU A O 1
ATOM 3980 N N . VAL A 1 510 ? 2.280 1.749 -26.058 1.00 98.44 510 VAL A N 1
ATOM 3981 C CA . VAL A 1 510 ? 2.475 2.450 -24.780 1.00 98.44 510 VAL A CA 1
ATOM 3982 C C . VAL A 1 510 ? 1.316 3.410 -24.508 1.00 98.44 510 VAL A C 1
ATOM 3984 O O . VAL A 1 510 ? 0.774 3.429 -23.403 1.00 98.44 510 VAL A O 1
ATOM 3987 N N . LEU A 1 511 ? 0.863 4.186 -25.495 1.00 98.50 511 LEU A N 1
ATOM 3988 C CA . LEU A 1 511 ? -0.286 5.079 -25.316 1.00 98.50 511 LEU A CA 1
ATOM 3989 C C . LEU A 1 511 ? -1.599 4.308 -25.109 1.00 98.50 511 LEU A C 1
ATOM 3991 O O . LEU A 1 511 ? -2.418 4.738 -24.289 1.00 98.50 511 LEU A O 1
ATOM 3995 N N . ARG A 1 512 ? -1.800 3.178 -25.802 1.00 98.06 512 ARG A N 1
ATOM 3996 C CA . ARG A 1 512 ? -2.964 2.293 -25.622 1.00 98.06 512 ARG A CA 1
ATOM 3997 C C . ARG A 1 512 ? -2.996 1.715 -24.205 1.00 98.06 512 ARG A C 1
ATOM 3999 O O . ARG A 1 512 ? -3.978 1.928 -23.491 1.00 98.06 512 ARG A O 1
ATOM 4006 N N . THR A 1 513 ? -1.905 1.093 -23.764 1.00 98.44 513 THR A N 1
ATOM 4007 C CA . THR A 1 513 ? -1.746 0.536 -22.413 1.00 98.44 513 THR A CA 1
ATOM 4008 C C . THR A 1 513 ? -1.922 1.620 -21.352 1.00 98.44 513 THR A C 1
ATOM 4010 O O . THR A 1 513 ? -2.707 1.457 -20.423 1.00 98.44 513 THR A O 1
ATOM 4013 N N . SER A 1 514 ? -1.319 2.797 -21.529 1.00 98.56 514 SER A N 1
ATOM 4014 C CA . SER A 1 514 ? -1.477 3.931 -20.609 1.00 98.56 514 SER A CA 1
ATOM 4015 C C . SER A 1 514 ? -2.923 4.420 -20.468 1.00 98.56 514 SER A C 1
ATOM 4017 O O . SER A 1 514 ? -3.296 4.925 -19.406 1.00 98.56 514 SER A O 1
ATOM 4019 N N . ARG A 1 515 ? -3.758 4.314 -21.512 1.00 98.56 515 ARG A N 1
ATOM 4020 C CA . ARG A 1 515 ? -5.201 4.606 -21.405 1.00 98.56 515 ARG A CA 1
ATOM 4021 C C . ARG A 1 515 ? -5.912 3.539 -20.578 1.00 98.56 515 ARG A C 1
ATOM 4023 O O . ARG A 1 515 ? -6.709 3.900 -19.717 1.00 98.56 515 ARG A O 1
ATOM 4030 N N . HIS A 1 516 ? -5.592 2.265 -20.799 1.00 98.44 516 HIS A N 1
ATOM 4031 C CA . HIS A 1 516 ? -6.155 1.155 -20.031 1.00 98.44 516 HIS A CA 1
ATOM 4032 C C . HIS A 1 516 ? -5.814 1.262 -18.537 1.00 98.44 516 HIS A C 1
ATOM 4034 O O . HIS A 1 516 ? -6.718 1.338 -17.707 1.00 98.44 516 HIS A O 1
ATOM 4040 N N . LEU A 1 517 ? -4.528 1.418 -18.203 1.00 98.62 517 LEU A N 1
ATOM 4041 C CA . LEU A 1 517 ? -4.065 1.576 -16.818 1.00 98.62 517 LEU A CA 1
ATOM 4042 C C . LEU A 1 517 ? -4.676 2.812 -16.142 1.00 98.62 517 LEU A C 1
ATOM 4044 O O . LEU A 1 517 ? -4.998 2.793 -14.956 1.00 98.62 517 LEU A O 1
ATOM 4048 N N . GLN A 1 518 ? -4.884 3.902 -16.891 1.00 98.69 518 GLN A N 1
ATOM 4049 C CA . GLN A 1 518 ? -5.546 5.095 -16.361 1.00 98.69 518 GLN A CA 1
ATOM 4050 C C . GLN A 1 518 ? -7.010 4.832 -15.983 1.00 98.69 518 GLN A C 1
ATOM 4052 O O . GLN A 1 518 ? -7.475 5.366 -14.971 1.00 98.69 518 GLN A O 1
ATOM 4057 N N . LEU A 1 519 ? -7.737 4.061 -16.798 1.00 98.69 519 LEU A N 1
ATOM 4058 C CA . LEU A 1 519 ? -9.123 3.681 -16.524 1.00 98.69 519 LEU A CA 1
ATOM 4059 C C . LEU A 1 519 ? -9.199 2.790 -15.283 1.00 98.69 519 LEU A C 1
ATOM 4061 O O . LEU A 1 519 ? -9.977 3.095 -14.381 1.00 98.69 519 LEU A O 1
ATOM 4065 N N . GLU A 1 520 ? -8.341 1.774 -15.196 1.00 98.69 520 GLU A N 1
ATOM 4066 C CA . GLU A 1 520 ? -8.234 0.892 -14.029 1.00 98.69 520 GLU A CA 1
ATOM 4067 C C . GLU A 1 520 ? -7.929 1.690 -12.748 1.00 98.69 520 GLU A C 1
ATOM 4069 O O . GLU A 1 520 ? -8.669 1.615 -11.765 1.00 98.69 520 GLU A O 1
ATOM 4074 N N . ALA A 1 521 ? -6.923 2.573 -12.778 1.00 98.75 521 ALA A N 1
ATOM 4075 C CA . ALA A 1 521 ? -6.583 3.436 -11.645 1.00 98.75 521 ALA A CA 1
ATOM 4076 C C . ALA A 1 521 ? -7.751 4.344 -11.209 1.00 98.75 521 ALA A C 1
ATOM 4078 O O . ALA A 1 521 ? -7.917 4.650 -10.025 1.00 98.75 521 ALA A O 1
ATOM 4079 N N . ASN A 1 522 ? -8.567 4.814 -12.157 1.00 98.62 522 ASN A N 1
ATOM 4080 C CA . ASN A 1 522 ? -9.744 5.634 -11.862 1.00 98.62 522 ASN A CA 1
ATOM 4081 C C . ASN A 1 522 ? -10.899 4.808 -11.279 1.00 98.62 522 ASN A C 1
ATOM 4083 O O . ASN A 1 522 ? -11.593 5.296 -10.381 1.00 98.62 522 ASN A O 1
ATOM 4087 N N . GLN A 1 523 ? -11.087 3.569 -11.736 1.00 98.75 523 GLN A N 1
ATOM 4088 C CA . GLN A 1 523 ? -12.057 2.634 -11.162 1.00 98.75 523 GLN A CA 1
ATOM 4089 C C . GLN A 1 523 ? -11.692 2.288 -9.714 1.00 98.75 523 GLN A C 1
ATOM 4091 O O . GLN A 1 523 ? -12.527 2.458 -8.824 1.00 98.75 523 GLN A O 1
ATOM 4096 N N . LEU A 1 524 ? -10.436 1.918 -9.453 1.00 98.75 524 LEU A N 1
ATOM 4097 C CA . LEU A 1 524 ? -9.932 1.623 -8.106 1.00 98.75 524 LEU A CA 1
ATOM 4098 C C . LEU A 1 524 ? -10.044 2.840 -7.175 1.00 98.75 524 LEU A C 1
ATOM 4100 O O . LEU A 1 524 ? -10.523 2.727 -6.045 1.00 98.75 524 LEU A O 1
ATOM 4104 N N . LEU A 1 525 ? -9.707 4.042 -7.662 1.00 98.50 525 LEU A N 1
ATOM 4105 C CA . LEU A 1 525 ? -9.889 5.267 -6.876 1.00 98.50 525 LEU A CA 1
ATOM 4106 C C . LEU A 1 525 ? -11.365 5.518 -6.543 1.00 98.50 525 LEU A C 1
ATOM 4108 O O . LEU A 1 525 ? -11.687 5.932 -5.430 1.00 98.50 525 LEU A O 1
ATOM 4112 N N . THR A 1 526 ? -12.268 5.268 -7.491 1.00 98.62 526 THR A N 1
ATOM 4113 C CA . THR A 1 526 ? -13.713 5.398 -7.264 1.00 98.62 526 THR A CA 1
ATOM 4114 C C . THR A 1 526 ? -14.180 4.408 -6.200 1.00 98.62 526 THR A C 1
ATOM 4116 O O . THR A 1 526 ? -14.884 4.800 -5.271 1.00 98.62 526 THR A O 1
ATOM 4119 N N . GLN A 1 527 ? -13.726 3.155 -6.264 1.00 98.56 527 GLN A N 1
ATOM 4120 C CA . GLN A 1 527 ? -14.017 2.131 -5.259 1.00 98.56 527 GLN A CA 1
ATOM 4121 C C . GLN A 1 527 ? -13.525 2.518 -3.852 1.00 98.56 527 GLN A C 1
ATOM 4123 O O . GLN A 1 527 ? -14.267 2.336 -2.881 1.00 98.56 527 GLN A O 1
ATOM 4128 N N . SER A 1 528 ? -12.318 3.084 -3.730 1.00 98.38 528 SER A N 1
ATOM 4129 C CA . SER A 1 528 ? -11.792 3.608 -2.458 1.00 98.38 528 SER A CA 1
ATOM 4130 C C . SER A 1 528 ? -12.623 4.796 -1.944 1.00 98.38 528 SER A C 1
ATOM 4132 O O . SER A 1 528 ? -13.064 4.819 -0.792 1.00 98.38 528 SER A O 1
ATOM 4134 N N . ARG A 1 529 ? -12.958 5.752 -2.823 1.00 98.12 529 ARG A N 1
ATOM 4135 C CA . ARG A 1 529 ? -13.778 6.928 -2.477 1.00 98.12 529 ARG A CA 1
ATOM 4136 C C . ARG A 1 529 ? -15.199 6.568 -2.053 1.00 98.12 529 ARG A C 1
ATOM 4138 O O . ARG A 1 529 ? -15.726 7.203 -1.144 1.00 98.12 529 ARG A O 1
ATOM 4145 N N . VAL A 1 530 ? -15.820 5.558 -2.664 1.00 98.56 530 VAL A N 1
ATOM 4146 C CA . VAL A 1 530 ? -17.150 5.065 -2.260 1.00 98.56 530 VAL A CA 1
ATOM 4147 C C . VAL A 1 530 ? -17.120 4.538 -0.824 1.00 98.56 530 VAL A C 1
ATOM 4149 O O . VAL A 1 530 ? -18.003 4.884 -0.034 1.00 98.56 530 VAL A O 1
ATOM 4152 N N . ARG A 1 531 ? -16.078 3.781 -0.461 1.00 98.56 531 ARG A N 1
ATOM 4153 C CA . ARG A 1 531 ? -15.852 3.284 0.907 1.00 98.56 531 ARG A CA 1
ATOM 4154 C C . ARG A 1 531 ? -15.604 4.430 1.887 1.00 98.56 531 ARG A C 1
ATOM 4156 O O . ARG A 1 531 ? -16.270 4.513 2.916 1.00 98.56 531 ARG A O 1
ATOM 4163 N N . ARG A 1 532 ? -14.758 5.403 1.532 1.00 98.44 532 ARG A N 1
ATOM 4164 C CA . ARG A 1 532 ? -14.566 6.620 2.344 1.00 98.44 532 ARG A CA 1
ATOM 4165 C C . ARG A 1 532 ? -15.873 7.394 2.541 1.00 98.44 532 ARG A C 1
ATOM 4167 O O . ARG A 1 532 ? -16.182 7.834 3.645 1.00 98.44 532 ARG A O 1
ATOM 4174 N N . ALA A 1 533 ? -16.667 7.544 1.484 1.00 98.50 533 ALA A N 1
ATOM 4175 C CA . ALA A 1 533 ? -17.957 8.218 1.547 1.00 98.50 533 ALA A CA 1
ATOM 4176 C C . ALA A 1 533 ? -18.964 7.463 2.428 1.00 98.50 533 ALA A C 1
ATOM 4178 O O . ALA A 1 533 ? -19.770 8.109 3.098 1.00 98.50 533 ALA A O 1
ATOM 4179 N N . HIS A 1 534 ? -18.915 6.126 2.454 1.00 98.56 534 HIS A N 1
ATOM 4180 C CA . HIS A 1 534 ? -19.687 5.308 3.390 1.00 98.56 534 HIS A CA 1
ATOM 4181 C C . HIS A 1 534 ? -19.310 5.620 4.845 1.00 98.56 534 HIS A C 1
ATOM 4183 O O . HIS A 1 534 ? -20.195 5.980 5.622 1.00 98.56 534 HIS A O 1
ATOM 4189 N N . LEU A 1 535 ? -18.016 5.616 5.179 1.00 98.56 535 LEU A N 1
ATOM 4190 C CA . LEU A 1 535 ? -17.536 5.965 6.523 1.00 98.56 535 LEU A CA 1
ATOM 4191 C C . LEU A 1 535 ? -17.952 7.386 6.931 1.00 98.56 535 LEU A C 1
ATOM 4193 O O . LEU A 1 535 ? -18.494 7.597 8.013 1.00 98.56 535 LEU A O 1
ATOM 4197 N N . ASN A 1 536 ? -17.823 8.355 6.022 1.00 98.38 536 ASN A N 1
ATOM 4198 C CA . ASN A 1 536 ? -18.247 9.734 6.274 1.00 98.38 536 ASN A CA 1
ATOM 4199 C C . ASN A 1 536 ? -19.768 9.864 6.486 1.00 98.38 536 ASN A C 1
ATOM 4201 O O . ASN A 1 536 ? -20.215 10.724 7.246 1.00 98.38 536 ASN A O 1
ATOM 4205 N N . ARG A 1 537 ? -20.587 9.048 5.804 1.00 98.56 537 ARG A N 1
ATOM 4206 C CA . ARG A 1 537 ? -22.041 9.002 6.041 1.00 98.56 537 ARG A CA 1
ATOM 4207 C C . ARG A 1 537 ? -22.357 8.430 7.420 1.00 98.56 537 ARG A C 1
ATOM 4209 O O . ARG A 1 537 ? -23.200 9.006 8.100 1.00 98.56 537 ARG A O 1
ATOM 4216 N N . ALA A 1 538 ? -21.675 7.362 7.829 1.00 98.50 538 ALA A N 1
ATOM 4217 C CA . ALA A 1 538 ? -21.837 6.771 9.154 1.00 98.50 538 ALA A CA 1
ATOM 4218 C C . ALA A 1 538 ? -21.451 7.757 10.267 1.00 98.50 538 ALA A C 1
ATOM 4220 O O . ALA A 1 538 ? -22.252 7.996 11.164 1.00 98.50 538 ALA A O 1
ATOM 4221 N N . ALA A 1 539 ? -20.314 8.447 10.134 1.00 97.94 539 ALA A N 1
ATOM 4222 C CA . ALA A 1 539 ? -19.897 9.486 11.078 1.00 97.94 539 ALA A CA 1
ATOM 4223 C C . ALA A 1 539 ? -20.928 10.626 11.197 1.00 97.94 539 ALA A C 1
ATOM 4225 O O . ALA A 1 539 ? -21.243 11.082 12.296 1.00 97.94 539 ALA A O 1
ATOM 4226 N N . ARG A 1 540 ? -21.522 11.069 10.076 1.00 98.25 540 ARG A N 1
ATOM 4227 C CA . ARG A 1 540 ? -22.622 12.053 10.104 1.00 98.25 540 ARG A CA 1
ATOM 4228 C C . ARG A 1 540 ? -23.883 11.514 10.776 1.00 98.25 540 ARG A C 1
ATOM 4230 O O . ARG A 1 540 ? -24.544 12.273 11.480 1.00 98.25 540 ARG A O 1
ATOM 4237 N N . ALA A 1 541 ? -24.220 10.244 10.557 1.00 97.81 541 ALA A N 1
ATOM 4238 C CA . ALA A 1 541 ? -25.352 9.600 11.215 1.00 97.81 541 ALA A CA 1
ATOM 4239 C C . ALA A 1 541 ? -25.130 9.518 12.730 1.00 97.81 541 ALA A C 1
ATOM 4241 O O . ALA A 1 541 ? -25.991 9.961 13.482 1.00 97.81 541 ALA A O 1
ATOM 4242 N N . LEU A 1 542 ? -23.947 9.078 13.173 1.00 97.69 542 LEU A N 1
ATOM 4243 C CA . LEU A 1 542 ? -23.564 9.089 14.583 1.00 97.69 542 LEU A CA 1
ATOM 4244 C C . LEU A 1 542 ? -23.685 10.495 15.174 1.00 97.69 542 LEU A C 1
ATOM 4246 O O . LEU A 1 542 ? -24.395 10.680 16.152 1.00 97.69 542 LEU A O 1
ATOM 4250 N N . ASN A 1 543 ? -23.103 11.510 14.532 1.00 96.12 543 ASN A N 1
ATOM 4251 C CA . ASN A 1 543 ? -23.204 12.895 15.003 1.00 96.12 543 ASN A CA 1
ATOM 4252 C C . ASN A 1 543 ? -24.649 13.412 15.101 1.00 96.12 543 ASN A C 1
ATOM 4254 O O . ASN A 1 543 ? -24.940 14.241 15.963 1.00 96.12 543 ASN A O 1
ATOM 4258 N N . LYS A 1 544 ? -25.563 12.941 14.244 1.00 96.38 544 LYS A N 1
ATOM 4259 C CA . LYS A 1 544 ? -26.990 13.275 14.335 1.00 96.38 544 LYS A CA 1
ATOM 4260 C C . LYS A 1 544 ? -27.630 12.657 15.582 1.00 96.38 544 LYS A C 1
ATOM 4262 O O . LYS A 1 544 ? -28.326 13.368 16.302 1.00 96.38 544 LYS A O 1
ATOM 4267 N N . GLU A 1 545 ? -27.364 11.380 15.851 1.00 95.81 545 GLU A N 1
ATOM 4268 C CA . GLU A 1 545 ? -27.856 10.695 17.057 1.00 95.81 545 GLU A CA 1
ATOM 4269 C C . GLU A 1 545 ? -27.290 11.322 18.339 1.00 95.81 545 GLU A C 1
ATOM 4271 O O . GLU A 1 545 ? -28.011 11.514 19.316 1.00 95.81 545 GLU A O 1
ATOM 4276 N N . LEU A 1 546 ? -26.012 11.718 18.318 1.00 93.88 546 LEU A N 1
ATOM 4277 C CA . LEU A 1 546 ? -25.369 12.398 19.443 1.00 93.88 546 LEU A CA 1
ATOM 4278 C C . LEU A 1 546 ? -26.078 13.710 19.797 1.00 93.88 546 LEU A C 1
ATOM 4280 O O . LEU A 1 546 ? -26.393 13.932 20.963 1.00 93.88 546 LEU A O 1
ATOM 4284 N N . LYS A 1 547 ? -26.388 14.550 18.801 1.00 92.06 547 LYS A N 1
ATOM 4285 C CA . LYS A 1 547 ? -27.128 15.804 19.022 1.00 92.06 547 LYS A CA 1
ATOM 4286 C C . LYS A 1 547 ? -28.513 15.554 19.618 1.00 92.06 547 LYS A C 1
ATOM 4288 O O . LYS A 1 547 ? -28.873 16.186 20.602 1.00 92.06 547 LYS A O 1
ATOM 4293 N N . ALA A 1 548 ? -29.238 14.561 19.101 1.00 91.25 548 ALA A N 1
ATOM 4294 C CA . ALA A 1 548 ? -30.569 14.214 19.600 1.00 91.25 548 ALA A CA 1
ATOM 4295 C C . ALA A 1 548 ? -30.583 13.771 21.078 1.00 91.25 548 ALA A C 1
ATOM 4297 O O . ALA A 1 548 ? -31.599 13.930 21.753 1.00 91.25 548 ALA A O 1
ATOM 4298 N N . LEU A 1 549 ? -29.477 13.218 21.588 1.00 89.81 549 LEU A N 1
ATOM 4299 C CA . LEU A 1 549 ? -29.342 12.832 22.997 1.00 89.81 549 LEU A CA 1
ATOM 4300 C C . LEU A 1 549 ? -28.825 13.968 23.889 1.00 89.81 549 LEU A C 1
ATOM 4302 O O . LEU A 1 549 ? -29.183 14.013 25.064 1.00 89.81 549 LEU A O 1
ATOM 4306 N N . VAL A 1 550 ? -28.004 14.875 23.353 1.00 82.44 550 VAL A N 1
ATOM 4307 C CA . VAL A 1 550 ? -27.450 16.010 24.109 1.00 82.44 550 VAL A CA 1
ATOM 4308 C C . VAL A 1 550 ? -28.464 17.149 24.253 1.00 82.44 550 VAL A C 1
ATOM 4310 O O . VAL A 1 550 ? -28.567 17.705 25.342 1.00 82.44 550 VAL A O 1
ATOM 4313 N N . ASP A 1 551 ? -29.260 17.442 23.218 1.00 70.94 551 ASP A N 1
ATOM 4314 C CA . ASP A 1 551 ? -30.219 18.565 23.198 1.00 70.94 551 ASP A CA 1
ATOM 4315 C C . ASP A 1 551 ? -31.450 18.353 24.110 1.00 70.94 551 ASP A C 1
ATOM 4317 O O . ASP A 1 551 ? -32.245 19.267 24.319 1.00 70.94 551 ASP A O 1
ATOM 4321 N N . VAL A 1 552 ? -31.626 17.148 24.662 1.00 55.84 552 VAL A N 1
ATOM 4322 C CA . VAL A 1 552 ? -32.789 16.750 25.481 1.00 55.84 552 VAL A CA 1
ATOM 4323 C C . VAL A 1 552 ? -32.424 16.595 26.972 1.00 55.84 552 VAL A C 1
ATOM 4325 O O . VAL A 1 552 ? -33.288 16.236 27.773 1.00 55.84 552 VAL A O 1
ATOM 4328 N N . GLY A 1 553 ? -31.161 16.829 27.369 1.00 46.84 553 GLY A N 1
ATOM 4329 C CA . GLY A 1 553 ? -30.637 16.433 28.690 1.00 46.84 553 GLY A CA 1
ATOM 4330 C C . GLY A 1 553 ? -29.816 17.454 29.462 1.00 46.84 553 GLY A C 1
ATOM 4331 O O . GLY A 1 553 ? -29.057 18.238 28.845 1.00 46.84 553 GLY A O 1
#